Protein AF-0000000074257422 (afdb_homodimer)

InterPro domains:
  IPR016181 Acyl-CoA N-acyltransferase [SSF55729] (163-329)
  IPR038740 BioF2-like, acetyltransferase domain [PF13480] (175-307)
  IPR050644 Peptidoglycan Glycine Bridge Synthesis [PTHR36174] (14-342)

Nearest PDB structures (foldseek):
  7z6a-assembly1_A  TM=7.324E-01  e=3.690E-16  Weissella viridescens
  6snr-assembly1_A  TM=7.192E-01  e=1.332E-15  Staphylococcus aureus
  7z6k-assembly1_A  TM=7.374E-01  e=9.950E-16  Weissella viridescens
  1xe4-assembly1_A  TM=7.214E-01  e=4.940E-16  Weissella viridescens
  1xf8-assembly1_A  TM=7.046E-01  e=3.912E-16  Weissella viridescens

pLDDT: mean 93.37, std 8.34, range [48.78, 98.81]

Sequence (704 aa):
MTELTVSILDSIEDVNPNQWNNLVTQSDLGSLFHRHEWLRLVETALECEPRHVVVEKETNPVAVFPNFYDSIHVPGWHEAARSLPVRELVSVAPGYGGPVIVGDEDACLELAFDALEDLRGIRTLFHRVRTNDLGYVRYGKTFAKNGYRPVGVNCRFRIDLERPWEEIRAGMDADHRRRLRSMRDRDVEYRDEPIDAGSLEETYAAYVNNVERAGGVAFPFAFFAGLADLLADRVKVFTVLVDGREVGRYLYLLDEEQSTLHYYFAAIGDEECFADNPSQLLHAHAIRWGQEQGYRYYDFGGTGADYSDGVFRHKEGYGGEAVPTGQWQKGFSRLGWPAFRAARSLYRKSTYMTELTVSILDSIEDVNPNQWNNLVTQSDLGSLFHRHEWLRLVETALECEPRHVVVEKETNPVAVFPNFYDSIHVPGWHEAARSLPVRELVSVAPGYGGPVIVGDEDACLELAFDALEDLRGIRTLFHRVRTNDLGYVRYGKTFAKNGYRPVGVNCRFRIDLERPWEEIRAGMDADHRRRLRSMRDRDVEYRDEPIDAGSLEETYAAYVNNVERAGGVAFPFAFFAGLADLLADRVKVFTVLVDGREVGRYLYLLDEEQSTLHYYFAAIGDEECFADNPSQLLHAHAIRWGQEQGYRYYDFGGTGADYSDGVFRHKEGYGGEAVPTGQWQKGFSRLGWPAFRAARSLYRKSTY

Solvent-accessible surface area (backbone atoms only — not comparable to full-atom values): 35746 Å² total; per-residue (Å²): 127,88,63,73,47,72,49,69,33,74,41,72,80,78,46,60,56,65,56,52,35,47,46,35,64,70,16,93,72,18,38,50,50,64,26,53,50,48,47,42,36,43,36,68,46,68,63,35,49,42,47,28,33,38,30,21,53,78,90,40,65,34,27,40,34,52,27,26,44,41,65,44,83,39,90,94,35,57,73,65,29,60,69,43,86,45,28,26,36,29,12,26,78,87,69,31,32,47,72,35,56,74,53,61,59,68,65,46,49,52,50,48,57,57,54,54,58,73,64,45,32,80,40,27,26,28,41,37,36,32,26,82,53,56,64,57,40,39,42,22,37,58,40,44,39,71,58,30,39,43,65,52,43,37,21,32,32,34,36,66,36,81,52,54,66,68,58,48,53,66,47,22,37,71,64,56,42,48,56,53,57,69,47,67,88,49,55,70,46,77,43,79,51,66,67,39,68,70,51,44,50,55,45,46,56,19,24,45,43,32,29,52,72,72,70,52,83,64,79,57,66,54,42,55,49,36,40,36,74,59,34,39,91,32,49,47,36,43,34,39,24,52,72,86,37,79,37,28,33,39,37,31,38,52,20,70,62,62,30,28,41,31,46,71,44,64,18,41,57,48,79,77,28,55,82,68,41,36,66,59,52,51,52,53,48,48,48,52,50,35,38,76,72,65,29,47,30,36,30,67,39,76,38,59,11,30,65,86,39,66,70,35,45,57,54,48,33,57,42,32,50,48,38,69,37,49,33,34,37,28,72,35,10,88,67,48,25,60,55,49,51,52,52,49,53,53,44,34,58,70,72,85,126,88,63,72,47,72,50,69,33,74,42,72,81,80,47,60,55,66,57,52,35,49,44,36,63,71,15,93,73,17,38,52,50,64,27,50,49,47,47,43,37,44,37,67,47,67,64,34,50,42,47,28,32,38,29,22,52,78,89,41,65,34,27,40,34,51,28,26,44,41,64,44,82,40,89,95,33,56,72,65,30,59,68,44,85,44,28,27,36,28,12,28,79,86,72,31,31,47,73,34,55,73,51,61,60,69,64,45,50,53,48,48,55,55,55,55,58,72,63,44,33,80,39,26,27,29,38,36,35,32,26,84,55,57,64,56,40,38,42,23,36,57,40,43,38,72,58,30,40,41,67,52,42,38,22,31,33,33,36,66,37,80,52,53,66,69,58,48,53,66,47,22,38,72,66,56,42,48,55,52,56,70,46,68,88,49,55,69,45,76,43,79,51,66,67,38,66,68,51,43,49,56,45,46,56,19,24,45,43,32,29,54,74,71,70,51,82,66,79,59,67,54,43,55,49,36,40,36,72,58,34,38,93,32,48,46,36,45,36,38,24,51,74,85,37,80,37,30,33,38,37,31,37,52,21,70,63,64,30,30,41,31,46,71,42,64,18,40,57,49,78,77,30,56,82,69,41,37,66,58,51,49,52,52,48,49,49,52,49,36,37,76,73,64,31,47,30,37,29,67,38,77,37,60,12,29,63,86,38,65,72,34,45,57,52,49,32,57,43,32,50,49,38,68,38,48,34,34,36,29,72,36,10,88,67,49,25,59,55,48,50,52,53,47,53,54,43,33,57,69,73,85

Foldseek 3Di:
DQDKDKDWDQALVVADQVLQVVLLLPFLQRKPCSHSLNRNLCCPQVVWGWTKMFIDRPRGTFKIWTKTKDFDDDPPCRPVSNPDLAIEIEQYPPPATDMRGNDDPVVRLVNRLVVVLVVFDQRHFKYKHWGDDPVCVVCVVVCVVSAKDWDFFKWWFKDFLVDDLVVLLVLFAPVLNVLVVVCVPWDKDKDKDQLALVSLVLQQLLQVQVQVVVVHDDRDSSSSNSCSVRPRVFKIKMWMDTPRHTQWIWIWGHIPSQLEIEGDTTRGRDPVSVSNVRVSVVLSVVSVVSSVVPRGMYIDDMDTPDPVDPVNVVSVSSNTDMGTTGMIMHTSHPPNNVVVVVVVVVCVVVPD/DQDKDKAWDQALVVADQVLQVVLLLPFLQRKPCSHSLNRNLCCPQVVWGWTKMFIDRPRGTFKIWTKTKAFDDDPPCRPVSNPDLAIEIEQYPPPATDMRGNDDPVVRLVNRLVNVLVVFDQRHFKYKHWGDDPVCVVCVVVCVVSAKDWPFFKWWFKDFLVDDLVVLLVLFAPVLNVLVVVCVPWDKDKDKDQLALVRLVLQQLLQVQVQVVVVHDDRDVSSSNSCSVRPRVFKIKMWMDTPRHTQWIWIWGHIPSQLEIEGDTTRGRDPVSVSNVRVSVVLSVVSVVSSVVPRGMYIDDMDTPDPVDPVNVVSVSSNTDMGTTGMIMHTSHPPNNVVVVVVVVVCVVVPD

Radius of gyration: 26.28 Å; Cα contacts (8 Å, |Δi|>4): 1466; chains: 2; bounding box: 72×72×62 Å

Organism: NCBI:txid2743089

Structure (mmCIF, N/CA/C/O backbone):
data_AF-0000000074257422-model_v1
#
loop_
_entity.id
_entity.type
_entity.pdbx_description
1 polymer 'GNAT family N-acetyltransferase'
#
loop_
_atom_site.group_PDB
_atom_site.id
_atom_site.type_symbol
_atom_site.label_atom_id
_atom_site.label_alt_id
_atom_site.label_comp_id
_atom_site.label_asym_id
_atom_site.label_entity_id
_atom_site.label_seq_id
_atom_site.pdbx_PDB_ins_code
_atom_site.Cartn_x
_atom_site.Cartn_y
_atom_site.Cartn_z
_atom_site.occupancy
_atom_site.B_iso_or_equiv
_atom_site.auth_seq_id
_atom_site.auth_comp_id
_atom_site.auth_asym_id
_atom_site.auth_atom_id
_atom_site.pdbx_PDB_model_num
ATOM 1 N N . MET A 1 1 ? 36.562 -0.028 -13.094 1 48.88 1 MET A N 1
ATOM 2 C CA . MET A 1 1 ? 35.25 -0.326 -12.5 1 48.88 1 MET A CA 1
ATOM 3 C C . MET A 1 1 ? 34.5 -1.384 -13.312 1 48.88 1 MET A C 1
ATOM 5 O O . MET A 1 1 ? 34.406 -1.266 -14.531 1 48.88 1 MET A O 1
ATOM 9 N N . THR A 1 2 ? 34.469 -2.58 -12.875 1 65.12 2 THR A N 1
ATOM 10 C CA . THR A 1 2 ? 34 -3.707 -13.672 1 65.12 2 THR A CA 1
ATOM 11 C C . THR A 1 2 ? 32.625 -3.395 -14.312 1 65.12 2 THR A C 1
ATOM 13 O O . THR A 1 2 ? 31.719 -2.906 -13.641 1 65.12 2 THR A O 1
ATOM 16 N N . GLU A 1 3 ? 32.5 -3.432 -15.531 1 86.81 3 GLU A N 1
ATOM 17 C CA . GLU A 1 3 ? 31.438 -2.975 -16.406 1 86.81 3 GLU A CA 1
ATOM 18 C C . GLU A 1 3 ? 30.203 -3.869 -16.266 1 86.81 3 GLU A C 1
ATOM 20 O O . GLU A 1 3 ? 30.328 -5.09 -16.172 1 86.81 3 GLU A O 1
ATOM 25 N N . LEU A 1 4 ? 29.094 -3.451 -15.914 1 95.81 4 LEU A N 1
ATOM 26 C CA . LEU A 1 4 ? 27.797 -4.137 -15.914 1 95.81 4 LEU A CA 1
ATOM 27 C C . LEU A 1 4 ? 27.328 -4.422 -17.328 1 95.81 4 LEU A C 1
ATOM 29 O O . LEU A 1 4 ? 27.547 -3.609 -18.234 1 95.81 4 LEU A O 1
ATOM 33 N N . THR A 1 5 ? 26.875 -5.652 -17.547 1 97 5 THR A N 1
ATOM 34 C CA . THR A 1 5 ? 26.234 -6.016 -18.812 1 97 5 THR A CA 1
ATOM 35 C C . THR A 1 5 ? 24.781 -6.414 -18.594 1 97 5 THR A C 1
ATOM 37 O O . THR A 1 5 ? 24.406 -6.816 -17.5 1 97 5 THR A O 1
ATOM 40 N N . VAL A 1 6 ? 23.953 -6.262 -19.609 1 97.88 6 VAL A N 1
ATOM 41 C CA . VAL A 1 6 ? 22.531 -6.605 -19.516 1 97.88 6 VAL A CA 1
ATOM 42 C C . VAL A 1 6 ? 22.156 -7.539 -20.672 1 97.88 6 VAL A C 1
ATOM 44 O O . VAL A 1 6 ? 22.672 -7.402 -21.781 1 97.88 6 VAL A O 1
ATOM 47 N N . SER A 1 7 ? 21.344 -8.5 -20.438 1 97.75 7 SER A N 1
ATOM 48 C CA . SER A 1 7 ? 20.828 -9.406 -21.453 1 97.75 7 SER A CA 1
ATOM 49 C C . SER A 1 7 ? 19.375 -9.773 -21.172 1 97.75 7 SER A C 1
ATOM 51 O O . SER A 1 7 ? 18.875 -9.586 -20.062 1 97.75 7 SER A O 1
ATOM 53 N N . ILE A 1 8 ? 18.672 -10.164 -22.125 1 98.38 8 ILE A N 1
ATOM 54 C CA . ILE A 1 8 ? 17.328 -10.719 -22.031 1 98.38 8 ILE A CA 1
ATOM 55 C C . ILE A 1 8 ? 17.359 -12.211 -22.344 1 98.38 8 ILE A C 1
ATOM 57 O O . ILE A 1 8 ? 17.75 -12.617 -23.438 1 98.38 8 ILE A O 1
ATOM 61 N N . LEU A 1 9 ? 16.906 -12.977 -21.422 1 98.06 9 LEU A N 1
ATOM 62 C CA . LEU A 1 9 ? 16.984 -14.43 -21.562 1 98.06 9 LEU A CA 1
ATOM 63 C C . LEU A 1 9 ? 15.742 -14.969 -22.25 1 98.06 9 LEU A C 1
ATOM 65 O O . LEU A 1 9 ? 14.625 -14.516 -21.984 1 98.06 9 LEU A O 1
ATOM 69 N N . ASP A 1 10 ? 15.945 -16.031 -23.062 1 96.69 10 ASP A N 1
ATOM 70 C CA . ASP A 1 10 ? 14.844 -16.703 -23.75 1 96.69 10 ASP A CA 1
ATOM 71 C C . ASP A 1 10 ? 14.312 -17.875 -22.922 1 96.69 10 ASP A C 1
ATOM 73 O O . ASP A 1 10 ? 13.25 -18.422 -23.219 1 96.69 10 ASP A O 1
ATOM 77 N N . SER A 1 11 ? 15.102 -18.188 -21.906 1 98.06 11 SER A N 1
ATOM 78 C CA . SER A 1 11 ? 14.68 -19.203 -20.969 1 98.06 11 SER A CA 1
ATOM 79 C C . SER A 1 11 ? 15.383 -19.047 -19.625 1 98.06 11 SER A C 1
ATOM 81 O O . SER A 1 11 ? 16.547 -18.625 -19.562 1 98.06 11 SER A O 1
ATOM 83 N N . ILE A 1 12 ? 14.688 -19.406 -18.547 1 98.31 12 ILE A N 1
ATOM 84 C CA . ILE A 1 12 ? 15.297 -19.359 -17.219 1 98.31 12 ILE A CA 1
ATOM 85 C C . ILE A 1 12 ? 16.422 -20.375 -17.125 1 98.31 12 ILE A C 1
ATOM 87 O O . ILE A 1 12 ? 17.328 -20.25 -16.297 1 98.31 12 ILE A O 1
ATOM 91 N N . GLU A 1 13 ? 16.422 -21.312 -18.031 1 97.38 13 GLU A N 1
ATOM 92 C CA . GLU A 1 13 ? 17.438 -22.375 -18.031 1 97.38 13 GLU A CA 1
ATOM 93 C C . GLU A 1 13 ? 18.781 -21.844 -18.547 1 97.38 13 GLU A C 1
ATOM 95 O O . GLU A 1 13 ? 19.797 -22.516 -18.422 1 97.38 13 GLU A O 1
ATOM 100 N N . ASP A 1 14 ? 18.766 -20.672 -19.094 1 96.38 14 ASP A N 1
ATOM 101 C CA . ASP A 1 14 ? 19.969 -20.078 -19.656 1 96.38 14 ASP A CA 1
ATOM 102 C C . ASP A 1 14 ? 20.828 -19.422 -18.562 1 96.38 14 ASP A C 1
ATOM 104 O O . ASP A 1 14 ? 21.906 -18.906 -18.844 1 96.38 14 ASP A O 1
ATOM 108 N N . VAL A 1 15 ? 20.344 -19.469 -17.375 1 96.38 15 VAL A N 1
ATOM 109 C CA . VAL A 1 15 ? 21.109 -18.922 -16.25 1 96.38 15 VAL A CA 1
ATOM 110 C C . VAL A 1 15 ? 21.297 -20 -15.188 1 96.38 15 VAL A C 1
ATOM 112 O O . VAL A 1 15 ? 20.453 -20.891 -15.031 1 96.38 15 VAL A O 1
ATOM 115 N N . ASN A 1 16 ? 22.422 -19.953 -14.484 1 97.06 16 ASN A N 1
ATOM 116 C CA . ASN A 1 16 ? 22.688 -20.891 -13.391 1 97.06 16 ASN A CA 1
ATOM 117 C C . ASN A 1 16 ? 21.672 -20.734 -12.266 1 97.06 16 ASN A C 1
ATOM 119 O O . ASN A 1 16 ? 21.531 -19.656 -11.688 1 97.06 16 ASN A O 1
ATOM 123 N N . PRO A 1 17 ? 20.984 -21.844 -11.938 1 97.94 17 PRO A N 1
ATOM 124 C CA . PRO A 1 17 ? 19.938 -21.766 -10.922 1 97.94 17 PRO A CA 1
ATOM 125 C C . PRO A 1 17 ? 20.453 -21.266 -9.578 1 97.94 17 PRO A C 1
ATOM 127 O O . PRO A 1 17 ? 19.781 -20.5 -8.891 1 97.94 17 PRO A O 1
ATOM 130 N N . ASN A 1 18 ? 21.609 -21.703 -9.164 1 98 18 ASN A N 1
ATOM 131 C CA . ASN A 1 18 ? 22.172 -21.312 -7.875 1 98 18 ASN A CA 1
ATOM 132 C C . ASN A 1 18 ? 22.484 -19.812 -7.836 1 98 18 ASN A C 1
ATOM 134 O O . ASN A 1 18 ? 22.219 -19.141 -6.836 1 98 18 ASN A O 1
ATOM 138 N N . GLN A 1 19 ? 23.047 -19.359 -8.922 1 97.69 19 GLN A N 1
ATOM 139 C CA . GLN A 1 19 ? 23.375 -17.938 -8.992 1 97.69 19 GLN A CA 1
ATOM 140 C C . GLN A 1 19 ? 22.109 -17.078 -8.953 1 97.69 19 GLN A C 1
ATOM 142 O O . GLN A 1 19 ? 22.047 -16.078 -8.25 1 97.69 19 GLN A O 1
ATOM 147 N N . TRP A 1 20 ? 21.125 -17.531 -9.695 1 98.19 20 TRP A N 1
ATOM 148 C CA . TRP A 1 20 ? 19.844 -16.828 -9.734 1 98.19 20 TRP A CA 1
ATOM 149 C C . TRP A 1 20 ? 19.203 -16.797 -8.352 1 98.19 20 TRP A C 1
ATOM 151 O O . TRP A 1 20 ? 18.844 -15.734 -7.848 1 98.19 20 TRP A O 1
ATOM 161 N N . ASN A 1 21 ? 19.141 -17.922 -7.742 1 98.56 21 ASN A N 1
ATOM 162 C CA . ASN A 1 21 ? 18.453 -18.047 -6.465 1 98.56 21 ASN A CA 1
ATOM 163 C C . ASN A 1 21 ? 19.219 -17.359 -5.336 1 98.56 21 ASN A C 1
ATOM 165 O O . ASN A 1 21 ? 18.625 -16.875 -4.379 1 98.56 21 ASN A O 1
ATOM 169 N N . ASN A 1 22 ? 20.531 -17.359 -5.457 1 98.12 22 ASN A N 1
ATOM 170 C CA . ASN A 1 22 ? 21.312 -16.609 -4.48 1 98.12 22 ASN A CA 1
ATOM 171 C C . ASN A 1 22 ? 20.969 -15.125 -4.492 1 98.12 22 ASN A C 1
ATOM 173 O O . ASN A 1 22 ? 20.844 -14.508 -3.438 1 98.12 22 ASN A O 1
ATOM 177 N N . LEU A 1 23 ? 20.844 -14.602 -5.68 1 98.31 23 LEU A N 1
ATOM 178 C CA . LEU A 1 23 ? 20.438 -13.211 -5.824 1 98.31 23 LEU A CA 1
ATOM 179 C C . LEU A 1 23 ? 19.047 -12.977 -5.223 1 98.31 23 LEU A C 1
ATOM 181 O O . LEU A 1 23 ? 18.844 -12.023 -4.473 1 98.31 23 LEU A O 1
ATOM 185 N N . VAL A 1 24 ? 18.109 -13.844 -5.492 1 98.5 24 VAL A N 1
ATOM 186 C CA . VAL A 1 24 ? 16.734 -13.734 -4.988 1 98.5 24 VAL A CA 1
ATOM 187 C C . VAL A 1 24 ? 16.75 -13.773 -3.463 1 98.5 24 VAL A C 1
ATOM 189 O O . VAL A 1 24 ? 16.078 -12.969 -2.811 1 98.5 24 VAL A O 1
ATOM 192 N N . THR A 1 25 ? 17.562 -14.625 -2.873 1 97.88 25 THR A N 1
ATOM 193 C CA . THR A 1 25 ? 17.625 -14.82 -1.428 1 97.88 25 THR A CA 1
ATOM 194 C C . THR A 1 25 ? 18.281 -13.633 -0.745 1 97.88 25 THR A C 1
ATOM 196 O O . THR A 1 25 ? 17.891 -13.242 0.357 1 97.88 25 THR A O 1
ATOM 199 N N . GLN A 1 26 ? 19.203 -13.07 -1.406 1 96.75 26 GLN A N 1
ATOM 200 C CA . GLN A 1 26 ? 19.984 -11.992 -0.803 1 96.75 26 GLN A CA 1
ATOM 201 C C . GLN A 1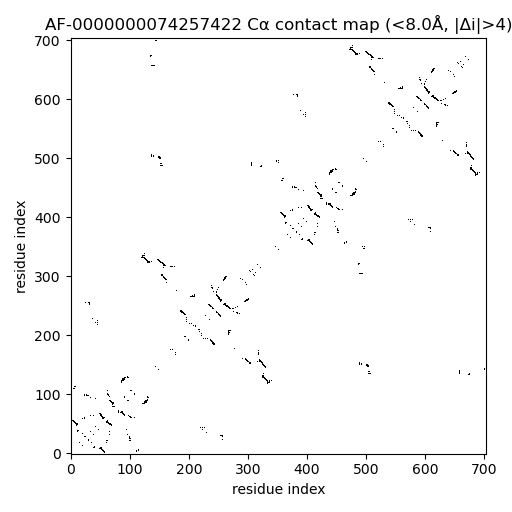 26 ? 19.25 -10.656 -0.903 1 96.75 26 GLN A C 1
ATOM 203 O O . GLN A 1 26 ? 19.547 -9.727 -0.158 1 96.75 26 GLN A O 1
ATOM 208 N N . SER A 1 27 ? 18.344 -10.594 -1.828 1 96.31 27 SER A N 1
ATOM 209 C CA . SER A 1 27 ? 17.625 -9.344 -2.039 1 96.31 27 SER A CA 1
ATOM 210 C C . SER A 1 27 ? 16.5 -9.172 -1.021 1 96.31 27 SER A C 1
ATOM 212 O O . SER A 1 27 ? 15.828 -10.141 -0.665 1 96.31 27 SER A O 1
ATOM 214 N N . ASP A 1 28 ? 16.25 -7.934 -0.636 1 93.69 28 ASP A N 1
ATOM 215 C CA . ASP A 1 28 ? 15.164 -7.633 0.297 1 93.69 28 ASP A CA 1
ATOM 216 C C . ASP A 1 28 ? 13.797 -7.824 -0.362 1 93.69 28 ASP A C 1
ATOM 218 O O . ASP A 1 28 ? 12.789 -8.016 0.326 1 93.69 28 ASP A O 1
ATOM 222 N N . LEU A 1 29 ? 13.781 -7.801 -1.733 1 97.62 29 LEU A N 1
ATOM 223 C CA . LEU A 1 29 ? 12.492 -7.816 -2.424 1 97.62 29 LEU A CA 1
ATOM 224 C C . LEU A 1 29 ? 12.258 -9.156 -3.105 1 97.62 29 LEU A C 1
ATOM 226 O O . LEU A 1 29 ? 11.234 -9.352 -3.766 1 97.62 29 LEU A O 1
ATOM 230 N N . GLY A 1 30 ? 13.195 -10.102 -2.93 1 98.38 30 GLY A N 1
ATOM 231 C CA . GLY A 1 30 ? 13.039 -11.422 -3.52 1 98.38 30 GLY A CA 1
ATOM 232 C C . GLY A 1 30 ? 11.875 -12.195 -2.932 1 98.38 30 GLY A C 1
ATOM 233 O O . GLY A 1 30 ? 11.602 -12.102 -1.734 1 98.38 30 GLY A O 1
ATOM 234 N N . SER A 1 31 ? 11.227 -12.953 -3.75 1 98.56 31 SER A N 1
ATOM 235 C CA . SER A 1 31 ? 10.125 -13.812 -3.324 1 98.56 31 SER A CA 1
ATOM 236 C C . SER A 1 31 ? 10.188 -15.172 -4.008 1 98.56 31 SER A C 1
ATOM 238 O O . SER A 1 31 ? 10.992 -15.383 -4.918 1 98.56 31 SER A O 1
ATOM 240 N N . LEU A 1 32 ? 9.336 -16.047 -3.58 1 98.69 32 LEU A N 1
ATOM 241 C CA . LEU A 1 32 ? 9.195 -17.359 -4.195 1 98.69 32 LEU A CA 1
ATOM 242 C C . LEU A 1 32 ? 8.977 -17.25 -5.699 1 98.69 32 LEU A C 1
ATOM 244 O O . LEU A 1 32 ? 9.492 -18.047 -6.473 1 98.69 32 LEU A O 1
ATOM 248 N N . PHE A 1 33 ? 8.359 -16.234 -6.125 1 98.75 33 PHE A N 1
ATOM 249 C CA . PHE A 1 33 ? 7.91 -16.094 -7.504 1 98.75 33 PHE A CA 1
ATOM 250 C C . PHE A 1 33 ? 9.047 -15.617 -8.398 1 98.75 33 PHE A C 1
ATOM 252 O O . PHE A 1 33 ? 8.93 -15.633 -9.625 1 98.75 33 PHE A O 1
ATOM 259 N N . HIS A 1 34 ? 10.117 -15.227 -7.73 1 98.75 34 HIS A N 1
ATOM 260 C CA . HIS A 1 34 ? 11.305 -14.836 -8.477 1 98.75 34 HIS A CA 1
ATOM 261 C C . HIS A 1 34 ? 12.25 -16.016 -8.672 1 98.75 34 HIS A C 1
ATOM 263 O O . HIS A 1 34 ? 13.188 -15.938 -9.469 1 98.75 34 HIS A O 1
ATOM 269 N N . ARG A 1 35 ? 12.047 -17.047 -7.938 1 98.75 35 ARG A N 1
ATOM 270 C CA . ARG A 1 35 ? 13 -18.156 -7.938 1 98.75 35 ARG A CA 1
ATOM 271 C C . ARG A 1 35 ? 13.031 -18.844 -9.289 1 98.75 35 ARG A C 1
ATOM 273 O O . ARG A 1 35 ? 12.023 -18.859 -10.016 1 98.75 35 ARG A O 1
ATOM 280 N N . HIS A 1 36 ? 14.133 -19.484 -9.547 1 98.81 36 HIS A N 1
ATOM 281 C CA . HIS A 1 36 ? 14.383 -20.203 -10.797 1 98.81 36 HIS A CA 1
ATOM 282 C C . HIS A 1 36 ? 13.305 -21.25 -11.039 1 98.81 36 HIS A C 1
ATOM 284 O O . HIS A 1 36 ? 12.742 -21.344 -12.133 1 98.81 36 HIS A O 1
ATOM 290 N N . GLU A 1 37 ? 12.93 -21.969 -10.016 1 98.75 37 GLU A N 1
ATOM 291 C CA . GLU A 1 37 ? 11.992 -23.094 -10.125 1 98.75 37 GLU A CA 1
ATOM 292 C C . GLU A 1 37 ? 10.594 -22.609 -10.484 1 98.75 37 GLU A C 1
ATOM 294 O O . GLU A 1 37 ? 9.891 -23.266 -11.258 1 98.75 37 GLU A O 1
ATOM 299 N N . TRP A 1 38 ? 10.156 -21.531 -9.891 1 98.81 38 TRP A N 1
ATOM 300 C CA . TRP A 1 38 ? 8.836 -21 -10.227 1 98.81 38 TRP A CA 1
ATOM 301 C C . TRP A 1 38 ? 8.789 -20.562 -11.688 1 98.81 38 TRP A C 1
ATOM 303 O O . TRP A 1 38 ? 7.836 -20.859 -12.406 1 98.81 38 TRP A O 1
ATOM 313 N N . LEU A 1 39 ? 9.836 -19.828 -12.094 1 98.75 39 LEU A N 1
ATOM 314 C CA . LEU A 1 39 ? 9.875 -19.328 -13.469 1 98.75 39 LEU A CA 1
ATOM 315 C C . LEU A 1 39 ? 9.922 -20.484 -14.461 1 98.75 39 LEU A C 1
ATOM 317 O O . LEU A 1 39 ? 9.289 -20.422 -15.516 1 98.75 39 LEU A O 1
ATOM 321 N N . ARG A 1 40 ? 10.648 -21.484 -14.109 1 98.56 40 ARG A N 1
ATOM 322 C CA . ARG A 1 40 ? 10.695 -22.688 -14.945 1 98.56 40 ARG A CA 1
ATOM 323 C C . ARG A 1 40 ? 9.32 -23.328 -15.039 1 98.56 40 ARG A C 1
ATOM 325 O O . ARG A 1 40 ? 8.914 -23.797 -16.109 1 98.56 40 ARG A O 1
ATOM 332 N N . LEU A 1 41 ? 8.648 -23.391 -13.953 1 98.31 41 LEU A N 1
ATOM 333 C CA . LEU A 1 41 ? 7.293 -23.938 -13.922 1 98.31 41 LEU A CA 1
ATOM 334 C C . LEU A 1 41 ? 6.379 -23.172 -14.867 1 98.31 41 LEU A C 1
ATOM 336 O O . LEU A 1 41 ? 5.668 -23.781 -15.68 1 98.31 41 LEU A O 1
ATOM 340 N N . VAL A 1 42 ? 6.426 -21.844 -14.797 1 97.88 42 VAL A N 1
ATOM 341 C CA . VAL A 1 42 ? 5.582 -21.016 -15.648 1 97.88 42 VAL A CA 1
ATOM 342 C C . VAL A 1 42 ? 5.953 -21.219 -17.109 1 97.88 42 VAL A C 1
ATOM 344 O O . VAL A 1 42 ? 5.074 -21.344 -17.969 1 97.88 42 VAL A O 1
ATOM 347 N N . GLU A 1 43 ? 7.223 -21.312 -17.375 1 97.06 43 GLU A N 1
ATOM 348 C CA . GLU A 1 43 ? 7.73 -21.516 -18.719 1 97.06 43 GLU A CA 1
ATOM 349 C C . GLU A 1 43 ? 7.258 -22.844 -19.297 1 97.06 43 GLU A C 1
ATOM 351 O O . GLU A 1 43 ? 6.812 -22.906 -20.453 1 97.06 43 GLU A O 1
ATOM 356 N N . THR A 1 44 ? 7.266 -23.859 -18.547 1 96.38 44 THR A N 1
ATOM 357 C CA . THR A 1 44 ? 7.082 -25.203 -19.078 1 96.38 44 THR A CA 1
ATOM 358 C C . THR A 1 44 ? 5.617 -25.625 -18.984 1 96.38 44 THR A C 1
ATOM 360 O O . THR A 1 44 ? 5.066 -26.188 -19.922 1 96.38 44 THR A O 1
ATOM 363 N N . ALA A 1 45 ? 4.98 -25.312 -17.859 1 96.44 45 ALA A N 1
ATOM 364 C CA . ALA A 1 45 ? 3.627 -25.828 -17.609 1 96.44 45 ALA A CA 1
ATOM 365 C C . ALA A 1 45 ? 2.584 -24.906 -18.25 1 96.44 45 ALA A C 1
ATOM 367 O O . ALA A 1 45 ? 1.508 -25.359 -18.641 1 96.44 45 ALA A O 1
ATOM 368 N N . LEU A 1 46 ? 2.846 -23.625 -18.297 1 94.56 46 LEU A N 1
ATOM 369 C CA . LEU A 1 46 ? 1.874 -22.672 -18.828 1 94.56 46 LEU A CA 1
ATOM 370 C C . LEU A 1 46 ? 2.293 -22.188 -20.203 1 94.56 46 LEU A C 1
ATOM 372 O O . LEU A 1 46 ? 1.566 -21.422 -20.844 1 94.56 46 LEU A O 1
ATOM 376 N N . GLU A 1 47 ? 3.475 -22.609 -20.656 1 90.31 47 GLU A N 1
ATOM 377 C CA . GLU A 1 47 ? 3.996 -22.328 -21.984 1 90.31 47 GLU A CA 1
ATOM 378 C C . GLU A 1 47 ? 4.062 -20.828 -22.25 1 90.31 47 GLU A C 1
ATOM 380 O O . GLU A 1 47 ? 3.703 -20.359 -23.328 1 90.31 47 GLU A O 1
ATOM 385 N N . CYS A 1 48 ? 4.352 -20.062 -21.266 1 93.06 48 CYS A N 1
ATOM 386 C CA . CYS A 1 48 ? 4.594 -18.641 -21.438 1 93.06 48 CYS A CA 1
ATOM 387 C C . CYS A 1 48 ? 6.004 -18.375 -21.953 1 93.06 48 CYS A C 1
ATOM 389 O O . CYS A 1 48 ? 6.965 -19 -21.484 1 93.06 48 CYS A O 1
ATOM 391 N N . GLU A 1 49 ? 6.129 -17.547 -22.922 1 95.62 49 GLU A N 1
ATOM 392 C CA . GLU A 1 49 ? 7.426 -17.219 -23.516 1 95.62 49 GLU A CA 1
ATOM 393 C C . GLU A 1 49 ? 8.219 -16.266 -22.625 1 95.62 49 GLU A C 1
ATOM 395 O O . GLU A 1 49 ? 7.801 -15.133 -22.391 1 95.62 49 GLU A O 1
ATOM 400 N N . PRO A 1 50 ? 9.375 -16.688 -22.172 1 98 50 PRO A N 1
ATOM 401 C CA . PRO A 1 50 ? 10.141 -15.875 -21.219 1 98 50 PRO A CA 1
ATOM 402 C C . PRO A 1 50 ? 10.906 -14.742 -21.891 1 98 50 PRO A C 1
ATOM 404 O O . PRO A 1 50 ? 11.297 -14.859 -23.062 1 98 50 PRO A O 1
ATOM 407 N N . ARG A 1 51 ? 11.07 -13.648 -21.234 1 98.25 51 ARG A N 1
ATOM 408 C CA . ARG A 1 51 ? 11.93 -12.516 -21.547 1 98.25 51 ARG A CA 1
ATOM 409 C C . ARG A 1 51 ? 12.547 -11.922 -20.281 1 98.25 51 ARG A C 1
ATOM 411 O O . ARG A 1 51 ? 12.336 -10.75 -19.969 1 98.25 51 ARG A O 1
ATOM 418 N N . HIS A 1 52 ? 13.328 -12.727 -19.594 1 98.69 52 HIS A N 1
ATOM 419 C CA . HIS A 1 52 ? 13.891 -12.32 -18.312 1 98.69 52 HIS A CA 1
ATOM 420 C C . HIS A 1 52 ? 15.086 -11.391 -18.5 1 98.69 52 HIS A C 1
ATOM 422 O O . HIS A 1 52 ? 16.062 -11.75 -19.172 1 98.69 52 HIS A O 1
ATOM 428 N N . VAL A 1 53 ? 15.039 -10.188 -17.938 1 98.69 53 VAL A N 1
ATOM 429 C CA . VAL A 1 53 ? 16.172 -9.266 -17.984 1 98.69 53 VAL A CA 1
ATOM 430 C C . VAL A 1 53 ? 17.156 -9.617 -16.859 1 98.69 53 VAL A C 1
ATOM 432 O O . VAL A 1 53 ? 16.766 -9.805 -15.711 1 98.69 53 VAL A O 1
ATOM 435 N N . VAL A 1 54 ? 18.438 -9.742 -17.188 1 98.44 54 VAL A N 1
ATOM 436 C CA . VAL A 1 54 ? 19.5 -10.039 -16.219 1 98.44 54 VAL A CA 1
ATOM 437 C C . VAL A 1 54 ? 20.625 -9.023 -16.359 1 98.44 54 VAL A C 1
ATOM 439 O O . VAL A 1 54 ? 21.109 -8.766 -17.469 1 98.44 54 VAL A O 1
ATOM 442 N N . VAL A 1 55 ? 20.953 -8.367 -15.289 1 98.5 55 VAL A N 1
ATOM 443 C CA . VAL A 1 55 ? 22.141 -7.531 -15.227 1 98.5 55 VAL A CA 1
ATOM 444 C C . VAL A 1 55 ? 23.266 -8.281 -14.508 1 98.5 55 VAL A C 1
ATOM 446 O O . VAL A 1 55 ? 23.078 -8.797 -13.406 1 98.5 55 VAL A O 1
ATOM 449 N N . GLU A 1 56 ? 24.438 -8.336 -15.117 1 97.56 56 GLU A N 1
ATOM 450 C CA . GLU A 1 56 ? 25.547 -9.117 -14.578 1 97.56 56 GLU A CA 1
ATOM 451 C C . GLU A 1 56 ? 26.797 -8.25 -14.375 1 97.56 56 GLU A C 1
ATOM 453 O O . GLU A 1 56 ? 27.031 -7.309 -15.141 1 97.56 56 GLU A O 1
ATOM 458 N N . LYS A 1 57 ? 27.391 -8.438 -13.328 1 96 57 LYS A N 1
ATOM 459 C CA . LYS A 1 57 ? 28.766 -7.988 -13.109 1 96 57 LYS A CA 1
ATOM 460 C C . LYS A 1 57 ? 29.766 -9.117 -13.336 1 96 57 LYS A C 1
ATOM 462 O O . LYS A 1 57 ? 29.828 -10.055 -12.539 1 96 57 LYS A O 1
ATOM 467 N N . GLU A 1 58 ? 30.422 -9.031 -14.508 1 89.12 58 GLU A N 1
ATOM 468 C CA . GLU A 1 58 ? 31.219 -10.156 -15.008 1 89.12 58 GLU A CA 1
ATOM 469 C C . GLU A 1 58 ? 30.328 -11.367 -15.289 1 89.12 58 GLU A C 1
ATOM 471 O O . GLU A 1 58 ? 29.359 -11.273 -16.047 1 89.12 58 GLU A O 1
ATOM 476 N N . THR A 1 59 ? 30.25 -12.383 -14.5 1 87.88 59 THR A N 1
ATOM 477 C CA . THR A 1 59 ? 29.438 -13.57 -14.773 1 87.88 59 THR A CA 1
ATOM 478 C C . THR A 1 59 ? 28.438 -13.805 -13.641 1 87.88 59 THR A C 1
ATOM 480 O O . THR A 1 59 ? 27.672 -14.781 -13.672 1 87.88 59 THR A O 1
ATOM 483 N N . ASN A 1 60 ? 28.375 -12.805 -12.875 1 93.88 60 ASN A N 1
ATOM 484 C CA . ASN A 1 60 ? 27.484 -12.969 -11.734 1 93.88 60 ASN A CA 1
ATOM 485 C C . ASN A 1 60 ? 26.266 -12.062 -11.859 1 93.88 60 ASN A C 1
ATOM 487 O O . ASN A 1 60 ? 26.391 -10.844 -11.984 1 93.88 60 ASN A O 1
ATOM 491 N N . PRO A 1 61 ? 25.109 -12.648 -11.812 1 97.38 61 PRO A N 1
ATOM 492 C CA . PRO A 1 61 ? 23.922 -11.781 -11.812 1 97.38 61 PRO A CA 1
ATOM 493 C C . PRO A 1 61 ? 23.859 -10.875 -10.586 1 97.38 61 PRO A C 1
ATOM 495 O O . PRO A 1 61 ? 24.078 -11.328 -9.461 1 97.38 61 PRO A O 1
ATOM 498 N N . VAL A 1 62 ? 23.578 -9.594 -10.789 1 98.19 62 VAL A N 1
ATOM 499 C CA . VAL A 1 62 ? 23.453 -8.648 -9.68 1 98.19 62 VAL A CA 1
ATOM 500 C C . VAL A 1 62 ? 22.062 -8.031 -9.672 1 98.19 62 VAL A C 1
ATOM 502 O O . VAL A 1 62 ? 21.672 -7.363 -8.711 1 98.19 62 VAL A O 1
ATOM 505 N N . ALA A 1 63 ? 21.281 -8.203 -10.727 1 98.62 63 ALA A N 1
ATOM 506 C CA . ALA A 1 63 ? 19.875 -7.836 -10.789 1 98.62 63 ALA A CA 1
ATOM 507 C C . ALA A 1 63 ? 19.125 -8.734 -11.766 1 98.62 63 ALA A C 1
ATOM 509 O O . ALA A 1 63 ? 19.656 -9.141 -12.789 1 98.62 63 ALA A O 1
ATOM 510 N N . VAL A 1 64 ? 17.953 -9.039 -11.438 1 98.69 64 VAL A N 1
ATOM 511 C CA . VAL A 1 64 ? 17.078 -9.766 -12.352 1 98.69 64 VAL A CA 1
ATOM 512 C C . VAL A 1 64 ? 15.695 -9.125 -12.375 1 98.69 64 VAL A C 1
ATOM 514 O O . VAL A 1 64 ? 15.266 -8.523 -11.391 1 98.69 64 VAL A O 1
ATOM 517 N N . PHE A 1 65 ? 15.016 -9.133 -13.469 1 98.75 65 PHE A N 1
ATOM 518 C CA . PHE A 1 65 ? 13.672 -8.633 -13.734 1 98.75 65 PHE A CA 1
ATOM 519 C C . PHE A 1 65 ? 12.891 -9.617 -14.609 1 98.75 65 PHE A C 1
ATOM 521 O O . PHE A 1 65 ? 12.836 -9.453 -15.828 1 98.75 65 PHE A O 1
ATOM 528 N N . PRO A 1 66 ? 12.211 -10.617 -13.969 1 98.69 66 PRO A N 1
ATOM 529 C CA . PRO A 1 66 ? 11.547 -11.672 -14.734 1 98.69 66 PRO A CA 1
ATOM 530 C C . PRO A 1 66 ? 10.336 -11.172 -15.516 1 98.69 66 PRO A C 1
ATOM 532 O O . PRO A 1 66 ? 9.586 -10.32 -15.016 1 98.69 66 PRO A O 1
ATOM 535 N N . ASN A 1 67 ? 10.133 -11.664 -16.703 1 98.56 67 ASN A N 1
ATOM 536 C CA . ASN A 1 67 ? 9.031 -11.289 -17.578 1 98.56 67 ASN A CA 1
ATOM 537 C C . ASN A 1 67 ? 8.609 -12.453 -18.484 1 98.56 67 ASN A C 1
ATOM 539 O O . ASN A 1 67 ? 9.43 -13.305 -18.828 1 98.56 67 ASN A O 1
ATOM 543 N N . PHE A 1 68 ? 7.348 -12.445 -18.812 1 98.19 68 PHE A N 1
ATOM 544 C CA . PHE A 1 68 ? 6.789 -13.367 -19.797 1 98.19 68 PHE A CA 1
ATOM 545 C C . PHE A 1 68 ? 5.887 -12.625 -20.781 1 98.19 68 PHE A C 1
ATOM 547 O O . PHE A 1 68 ? 5.188 -11.688 -20.406 1 98.19 68 PHE A O 1
ATOM 554 N N . TYR A 1 69 ? 5.926 -13.062 -21.984 1 95.69 69 TYR A N 1
ATOM 555 C CA . TYR A 1 69 ? 4.809 -12.719 -22.859 1 95.69 69 TYR A CA 1
ATOM 556 C C . TYR A 1 69 ? 3.572 -13.539 -22.516 1 95.69 69 TYR A C 1
ATOM 558 O O . TYR A 1 69 ? 3.678 -14.734 -22.203 1 95.69 69 TYR A O 1
ATOM 566 N N . ASP A 1 70 ? 2.48 -12.883 -22.438 1 90.88 70 ASP A N 1
ATOM 567 C CA . ASP A 1 70 ? 1.204 -13.547 -22.188 1 90.88 70 ASP A CA 1
ATOM 568 C C . ASP A 1 70 ? 0.09 -12.938 -23.031 1 90.88 70 ASP A C 1
ATOM 570 O O . ASP A 1 70 ? 0.241 -11.844 -23.578 1 90.88 70 ASP A O 1
ATOM 574 N N . SER A 1 71 ? -0.966 -13.727 -23.25 1 86.19 71 SER A N 1
ATOM 575 C CA . SER A 1 71 ? -2.133 -13.211 -23.953 1 86.19 71 SER A CA 1
ATOM 576 C C . SER A 1 71 ? -2.848 -12.141 -23.125 1 86.19 71 SER A C 1
ATOM 578 O O . SER A 1 71 ? -2.764 -12.133 -21.906 1 86.19 71 SER A O 1
ATOM 580 N N . ILE A 1 72 ? -3.488 -11.219 -23.844 1 81.25 72 ILE A N 1
ATOM 581 C CA . ILE A 1 72 ? -4.238 -10.172 -23.156 1 81.25 72 ILE A CA 1
ATOM 582 C C . ILE A 1 72 ? -5.496 -10.766 -22.531 1 81.25 72 ILE A C 1
ATOM 584 O O . ILE A 1 72 ? -6.184 -11.578 -23.141 1 81.25 72 ILE A O 1
ATOM 588 N N . HIS A 1 73 ? -5.656 -10.461 -21.297 1 71.44 73 HIS A N 1
ATOM 589 C CA . HIS A 1 73 ? -6.848 -10.922 -20.609 1 71.44 73 HIS A CA 1
ATOM 590 C C . HIS A 1 73 ? -7.977 -9.906 -20.703 1 71.44 73 HIS A C 1
ATOM 592 O O . HIS A 1 73 ? -7.805 -8.742 -20.328 1 71.44 73 HIS A O 1
ATOM 598 N N . VAL A 1 74 ? -8.977 -10.195 -21.453 1 62.91 74 VAL A N 1
ATOM 599 C CA . VAL A 1 74 ? -10.188 -9.391 -21.5 1 62.91 74 VAL A CA 1
ATOM 600 C C . VAL A 1 74 ? -11.305 -10.07 -20.703 1 62.91 74 VAL A C 1
ATOM 602 O O . VAL A 1 74 ? -11.672 -11.211 -21 1 62.91 74 VAL A O 1
ATOM 605 N N . PRO A 1 75 ? -11.688 -9.414 -19.609 1 61.06 75 PRO A N 1
ATOM 606 C CA . PRO A 1 75 ? -12.766 -10.055 -18.844 1 61.06 75 PRO A CA 1
ATOM 607 C C . PRO A 1 75 ? -13.945 -10.477 -19.734 1 61.06 75 PRO A C 1
ATOM 609 O O . PRO A 1 75 ? -14.383 -9.703 -20.578 1 61.06 75 PRO A O 1
ATOM 612 N N . GLY A 1 76 ? -14.422 -11.656 -19.531 1 57.06 76 GLY A N 1
ATOM 613 C CA . GLY A 1 76 ? -15.602 -12.172 -20.219 1 57.06 76 GLY A CA 1
ATOM 614 C C . GLY A 1 76 ? -15.289 -12.719 -21.594 1 57.06 76 GLY A C 1
ATOM 615 O O . GLY A 1 76 ? -16.125 -13.383 -22.203 1 57.06 76 GLY A O 1
ATOM 616 N N . TRP A 1 77 ? -14.172 -12.383 -22.031 1 61.81 77 TRP A N 1
ATOM 617 C CA . TRP A 1 77 ? -13.867 -12.82 -23.391 1 61.81 77 TRP A CA 1
ATOM 618 C C . TRP A 1 77 ? -12.523 -13.539 -23.438 1 61.81 77 TRP A C 1
ATOM 620 O O . TRP A 1 77 ? -11.68 -13.242 -24.281 1 61.81 77 TRP A O 1
ATOM 630 N N . HIS A 1 78 ? -12.352 -14.469 -22.625 1 62.25 78 HIS A N 1
ATOM 631 C CA . HIS A 1 78 ? -11.039 -15.094 -22.453 1 62.25 78 HIS A CA 1
ATOM 632 C C . HIS A 1 78 ? -10.617 -15.844 -23.703 1 62.25 78 HIS A C 1
ATOM 634 O O . HIS A 1 78 ? -9.5 -15.664 -24.188 1 62.25 78 HIS A O 1
ATOM 640 N N . GLU A 1 79 ? -11.531 -16.531 -24.25 1 61.47 79 GLU A N 1
ATOM 641 C CA . GLU A 1 79 ? -11.203 -17.344 -25.422 1 61.47 79 GLU A CA 1
ATOM 642 C C . GLU A 1 79 ? -10.953 -16.469 -26.656 1 61.47 79 GLU A C 1
ATOM 644 O O . GLU A 1 79 ? -10.023 -16.734 -27.422 1 61.47 79 GLU A O 1
ATOM 649 N N . ALA A 1 80 ? -11.75 -15.5 -26.766 1 61.5 80 ALA A N 1
ATOM 650 C CA . ALA A 1 80 ? -11.625 -14.641 -27.938 1 61.5 80 ALA A CA 1
ATOM 651 C C . ALA A 1 80 ? -10.359 -13.789 -27.844 1 61.5 80 ALA A C 1
ATOM 653 O O . ALA A 1 80 ? -9.695 -13.547 -28.859 1 61.5 80 ALA A O 1
ATOM 654 N N . ALA A 1 81 ? -10.016 -13.461 -26.672 1 64.88 81 ALA A N 1
ATOM 655 C CA . ALA A 1 81 ? -8.844 -12.609 -26.469 1 64.88 81 ALA A CA 1
ATOM 656 C C . ALA A 1 81 ? -7.559 -13.344 -26.812 1 64.88 81 ALA A C 1
ATOM 658 O O . ALA A 1 81 ? -6.613 -12.742 -27.328 1 64.88 81 ALA A O 1
ATOM 659 N N . ARG A 1 82 ? -7.543 -14.672 -26.734 1 67.44 82 ARG A N 1
ATOM 660 C CA . ARG A 1 82 ? -6.359 -15.477 -27 1 67.44 82 ARG A CA 1
ATOM 661 C C . ARG A 1 82 ? -6.055 -15.539 -28.484 1 67.44 82 ARG A C 1
ATOM 663 O O . ARG A 1 82 ? -4.922 -15.812 -28.891 1 67.44 82 ARG A O 1
ATOM 670 N N . SER A 1 83 ? -7.059 -15.219 -29.188 1 72.12 83 SER A N 1
ATOM 671 C CA . SER A 1 83 ? -6.887 -15.312 -30.641 1 72.12 83 SER A CA 1
ATOM 672 C C . SER A 1 83 ? -6.418 -13.984 -31.219 1 72.12 83 SER A C 1
ATOM 674 O O . SER A 1 83 ? -6.062 -13.914 -32.406 1 72.12 83 SER A O 1
ATOM 676 N N . LEU A 1 84 ? -6.367 -13.016 -30.359 1 76.06 84 LEU A N 1
ATOM 677 C CA . LEU A 1 84 ? -5.926 -11.711 -30.828 1 76.06 84 LEU A CA 1
ATOM 678 C C . LEU A 1 84 ? -4.43 -11.711 -31.125 1 76.06 84 LEU A C 1
ATOM 680 O O . LEU A 1 84 ? -3.654 -12.344 -30.391 1 76.06 84 LEU A O 1
ATOM 684 N N . PRO A 1 85 ? -4.043 -11.086 -32.188 1 82.06 85 PRO A N 1
ATOM 685 C CA . PRO A 1 85 ? -2.625 -11.047 -32.562 1 82.06 85 PRO A CA 1
ATOM 686 C C . PRO A 1 85 ? -1.819 -10.078 -31.703 1 82.06 85 PRO A C 1
ATOM 688 O O . PRO A 1 85 ? -0.891 -9.43 -32.188 1 82.06 85 PRO A O 1
ATOM 691 N N . VAL A 1 86 ? -2.254 -9.773 -30.5 1 87.94 86 VAL A N 1
ATOM 692 C CA . VAL A 1 86 ? -1.542 -8.891 -29.578 1 87.94 86 VAL A CA 1
ATOM 693 C C . VAL A 1 86 ? -1.31 -9.602 -28.25 1 87.94 86 VAL A C 1
ATOM 695 O O . VAL A 1 86 ? -2.041 -10.531 -27.906 1 87.94 86 VAL A O 1
ATOM 698 N N . ARG A 1 87 ? -0.253 -9.195 -27.609 1 91.81 87 ARG A N 1
ATOM 699 C CA . ARG A 1 87 ? 0.138 -9.805 -26.344 1 91.81 87 ARG A CA 1
ATOM 700 C C . ARG A 1 87 ? 0.581 -8.75 -25.344 1 91.81 87 ARG A C 1
ATOM 702 O O . ARG A 1 87 ? 0.705 -7.57 -25.688 1 91.81 87 ARG A O 1
ATOM 709 N N . GLU A 1 88 ? 0.642 -9.156 -24.109 1 93.56 88 GLU A N 1
ATOM 710 C CA . GLU A 1 88 ? 1.234 -8.312 -23.078 1 93.56 88 GLU A CA 1
ATOM 711 C C . GLU A 1 88 ? 2.561 -8.891 -22.594 1 93.56 88 GLU A C 1
ATOM 713 O O . GLU A 1 88 ? 2.805 -10.094 -22.719 1 93.56 88 GLU A O 1
ATOM 718 N N . LEU A 1 89 ? 3.475 -8.047 -22.234 1 96.94 89 LEU A N 1
ATOM 719 C CA . LEU A 1 89 ? 4.609 -8.414 -21.406 1 96.94 89 LEU A CA 1
ATOM 720 C C . LEU A 1 89 ? 4.27 -8.242 -19.922 1 96.94 89 LEU A C 1
ATOM 722 O O . LEU A 1 89 ? 3.766 -7.191 -19.516 1 96.94 89 LEU A O 1
ATOM 726 N N . VAL A 1 90 ? 4.492 -9.344 -19.109 1 97.25 90 VAL A N 1
ATOM 727 C CA . VAL A 1 90 ? 4.047 -9.25 -17.719 1 97.25 90 VAL A CA 1
ATOM 728 C C . VAL A 1 90 ? 5.133 -9.789 -16.797 1 97.25 90 VAL A C 1
ATOM 730 O O . VAL A 1 90 ? 5.75 -10.81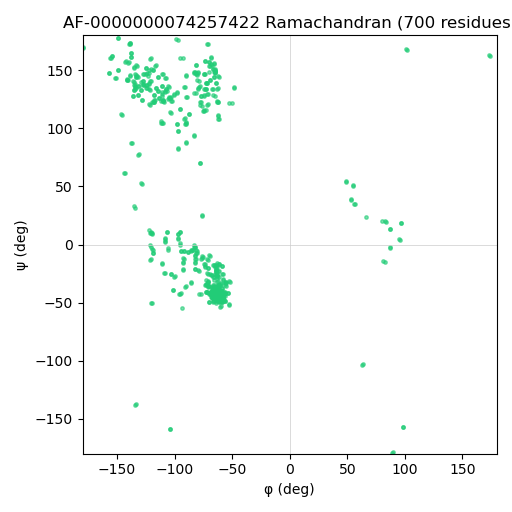2 -17.078 1 97.25 90 VAL A O 1
ATOM 733 N N . SER A 1 91 ? 5.453 -9.117 -15.766 1 97.56 91 SER A N 1
ATOM 734 C CA . SER A 1 91 ? 6.348 -9.523 -14.68 1 97.56 91 SER A CA 1
ATOM 735 C C . SER A 1 91 ? 5.574 -9.742 -13.383 1 97.56 91 SER A C 1
ATOM 737 O O . SER A 1 91 ? 5.32 -8.797 -12.633 1 97.56 91 SER A O 1
ATOM 739 N N . VAL A 1 92 ? 5.273 -10.93 -12.859 1 92.06 92 VAL A N 1
ATOM 740 C CA . VAL A 1 92 ? 5.016 -12.125 -13.656 1 92.06 92 VAL A CA 1
ATOM 741 C C . VAL A 1 92 ? 3.621 -12.664 -13.344 1 92.06 92 VAL A C 1
ATOM 743 O O . VAL A 1 92 ? 3.084 -12.43 -12.258 1 92.06 92 VAL A O 1
ATOM 746 N N . ALA A 1 93 ? 3.018 -13.234 -14.141 1 92.31 93 ALA A N 1
ATOM 747 C CA . ALA A 1 93 ? 1.732 -13.906 -13.969 1 92.31 93 ALA A CA 1
ATOM 748 C C . ALA A 1 93 ? 1.763 -15.305 -14.562 1 92.31 93 ALA A C 1
ATOM 750 O O . ALA A 1 93 ? 2.154 -15.484 -15.719 1 92.31 93 ALA A O 1
ATOM 751 N N . PRO A 1 94 ? 1.316 -16.328 -13.672 1 95.31 94 PRO A N 1
ATOM 752 C CA . PRO A 1 94 ? 0.888 -16.203 -12.281 1 95.31 94 PRO A CA 1
ATOM 753 C C . PRO A 1 94 ? 2.039 -15.844 -11.336 1 95.31 94 PRO A C 1
ATOM 755 O O . PRO A 1 94 ? 3.207 -16.031 -11.695 1 95.31 94 PRO A O 1
ATOM 758 N N . GLY A 1 95 ? 1.681 -15.344 -10.18 1 96.56 95 GLY A N 1
ATOM 759 C CA . GLY A 1 95 ? 2.666 -14.914 -9.203 1 96.56 95 GLY A CA 1
ATOM 760 C C . GLY A 1 95 ? 2.92 -13.422 -9.227 1 96.56 95 GLY A C 1
ATOM 761 O O . GLY A 1 95 ? 2.031 -12.641 -9.57 1 96.56 95 GLY A O 1
ATOM 762 N N . TYR A 1 96 ? 4.082 -13.055 -8.734 1 97.75 96 TYR A N 1
ATOM 763 C CA . TYR A 1 96 ? 4.488 -11.656 -8.594 1 97.75 96 TYR A CA 1
ATOM 764 C C . TYR A 1 96 ? 5.953 -11.477 -8.984 1 97.75 96 TYR A C 1
ATOM 766 O O . TYR A 1 96 ? 6.766 -12.383 -8.805 1 97.75 96 TYR A O 1
ATOM 774 N N . GLY A 1 97 ? 6.184 -10.336 -9.562 1 97.75 97 GLY A N 1
ATOM 775 C CA . GLY A 1 97 ? 7.535 -10.078 -10.039 1 97.75 97 GLY A CA 1
ATOM 776 C C . GLY A 1 97 ? 8.047 -8.703 -9.664 1 97.75 97 GLY A C 1
ATOM 777 O O . GLY A 1 97 ? 7.844 -8.234 -8.539 1 97.75 97 GLY A O 1
ATOM 778 N N . GLY A 1 98 ? 8.695 -8.055 -10.586 1 98.31 98 GLY A N 1
ATOM 779 C CA . GLY A 1 98 ? 9.453 -6.84 -10.359 1 98.31 98 GLY A CA 1
ATOM 780 C C . GLY A 1 98 ? 10.953 -7.074 -10.266 1 98.31 98 GLY A C 1
ATOM 781 O O . GLY A 1 98 ? 11.398 -8.219 -10.172 1 98.31 98 GLY A O 1
ATOM 782 N N . PRO A 1 99 ? 11.703 -5.977 -10.312 1 98.62 99 PRO A N 1
ATOM 783 C CA . PRO A 1 99 ? 13.164 -6.137 -10.25 1 98.62 99 PRO A CA 1
ATOM 784 C C . PRO A 1 99 ? 13.656 -6.52 -8.859 1 98.62 99 PRO A C 1
ATOM 786 O O . PRO A 1 99 ? 13.133 -6.031 -7.859 1 98.62 99 PRO A O 1
ATOM 789 N N . VAL A 1 100 ? 14.562 -7.395 -8.812 1 98.56 100 VAL A N 1
ATOM 790 C CA . VAL A 1 100 ? 15.305 -7.781 -7.617 1 98.56 100 VAL A CA 1
ATOM 791 C C . VAL A 1 100 ? 16.781 -7.465 -7.801 1 98.56 100 VAL A C 1
ATOM 793 O O . VAL A 1 100 ? 17.422 -7.93 -8.758 1 98.56 100 VAL A O 1
ATOM 796 N N . ILE A 1 101 ? 17.344 -6.688 -6.879 1 98.31 101 ILE A N 1
ATOM 797 C CA . ILE A 1 101 ? 18.672 -6.117 -7.121 1 98.31 101 ILE A CA 1
ATOM 798 C C . ILE A 1 101 ? 19.547 -6.293 -5.879 1 98.31 101 ILE A C 1
ATOM 800 O O . ILE A 1 101 ? 19.094 -6.059 -4.758 1 98.31 101 ILE A O 1
ATOM 804 N N . VAL A 1 102 ? 20.766 -6.688 -5.934 1 96.12 102 VAL A N 1
ATOM 805 C CA . VAL A 1 102 ? 21.75 -6.734 -4.863 1 96.12 102 VAL A CA 1
ATOM 806 C C . VAL A 1 102 ? 22.938 -5.844 -5.211 1 96.12 102 VAL A C 1
ATOM 808 O O . VAL A 1 102 ? 23.766 -5.539 -4.355 1 96.12 102 VAL A O 1
ATOM 811 N N . GLY A 1 103 ? 23.016 -5.227 -6.395 1 92.38 103 GLY A N 1
ATOM 812 C CA . GLY A 1 103 ? 24.062 -4.328 -6.828 1 92.38 103 GLY A CA 1
ATOM 813 C C . GLY A 1 103 ? 23.656 -2.867 -6.797 1 92.38 103 GLY A C 1
ATOM 814 O O . GLY A 1 103 ? 22.828 -2.465 -5.969 1 92.38 103 GLY A O 1
ATOM 815 N N . ASP A 1 104 ? 24.359 -2.137 -7.547 1 94.94 104 ASP A N 1
ATOM 816 C CA . ASP A 1 104 ? 24.062 -0.717 -7.684 1 94.94 104 ASP A CA 1
ATOM 817 C C . ASP A 1 104 ? 22.656 -0.514 -8.273 1 94.94 104 ASP A C 1
ATOM 819 O O . ASP A 1 104 ? 22.453 -0.718 -9.469 1 94.94 104 ASP A O 1
ATOM 823 N N . GLU A 1 105 ? 21.719 -0.085 -7.504 1 96 105 GLU A N 1
ATOM 824 C CA . GLU A 1 105 ? 20.328 0.013 -7.91 1 96 105 GLU A CA 1
ATOM 825 C C . GLU A 1 105 ? 20.156 0.936 -9.117 1 96 105 GLU A C 1
ATOM 827 O O . GLU A 1 105 ? 19.438 0.609 -10.062 1 96 105 GLU A O 1
ATOM 832 N N . ASP A 1 106 ? 20.859 2.107 -9.062 1 96.19 106 ASP A N 1
ATOM 833 C CA . ASP A 1 106 ? 20.734 3.07 -10.156 1 96.19 106 ASP A CA 1
ATOM 834 C C . ASP A 1 106 ? 21.172 2.455 -11.484 1 96.19 106 ASP A C 1
ATOM 836 O O . ASP A 1 106 ? 20.406 2.461 -12.453 1 96.19 106 ASP A O 1
ATOM 840 N N . ALA A 1 107 ? 22.375 1.909 -11.477 1 97.25 107 ALA A N 1
ATOM 841 C CA . ALA A 1 107 ? 22.938 1.35 -12.703 1 97.25 107 ALA A CA 1
ATOM 842 C C . ALA A 1 107 ? 22.125 0.15 -13.18 1 97.25 107 ALA A C 1
ATOM 844 O O . ALA A 1 107 ? 21.859 0.017 -14.375 1 97.25 107 ALA A O 1
ATOM 845 N N . CYS A 1 108 ? 21.703 -0.686 -12.281 1 98 108 CYS A N 1
ATOM 846 C CA . CYS A 1 108 ? 20.969 -1.896 -12.625 1 98 108 CYS A CA 1
ATOM 847 C C . CYS A 1 108 ? 19.594 -1.558 -13.203 1 98 108 CYS A C 1
ATOM 849 O O . CYS A 1 108 ? 19.188 -2.133 -14.211 1 98 108 CYS A O 1
ATOM 851 N N . LEU A 1 109 ? 18.891 -0.644 -12.586 1 98.19 109 LEU A N 1
ATOM 852 C CA . LEU A 1 109 ? 17.562 -0.262 -13.047 1 98.19 109 LEU A CA 1
ATOM 853 C C . LEU A 1 109 ? 17.641 0.427 -14.406 1 98.19 109 LEU A C 1
ATOM 855 O O . LEU A 1 109 ? 16.812 0.174 -15.281 1 98.19 109 LEU A O 1
ATOM 859 N N . GLU A 1 110 ? 18.609 1.311 -14.539 1 97.19 110 GLU A N 1
ATOM 860 C CA . GLU A 1 110 ? 18.781 1.973 -15.828 1 97.19 110 GLU A CA 1
ATOM 861 C C . GLU A 1 110 ? 18.969 0.956 -16.953 1 97.19 110 GLU A C 1
ATOM 863 O O . GLU A 1 110 ? 18.312 1.025 -17.984 1 97.19 110 GLU A O 1
ATOM 868 N N . LEU A 1 111 ? 19.859 0.006 -16.734 1 98 111 LEU A N 1
ATOM 869 C CA . LEU A 1 111 ? 20.141 -1.022 -17.734 1 98 111 LEU A CA 1
ATOM 870 C C . LEU A 1 111 ? 18.906 -1.885 -17.969 1 98 111 LEU A C 1
ATOM 872 O O . LEU A 1 111 ? 18.578 -2.211 -19.125 1 98 111 LEU A O 1
ATOM 876 N N . ALA A 1 112 ? 18.203 -2.262 -16.922 1 98.44 112 ALA A N 1
ATOM 877 C CA . ALA A 1 112 ? 17.047 -3.131 -17.047 1 98.44 112 ALA A CA 1
ATOM 878 C C . ALA A 1 112 ? 15.938 -2.453 -17.844 1 98.44 112 ALA A C 1
ATOM 880 O O . ALA A 1 112 ? 15.367 -3.053 -18.766 1 98.44 112 ALA A O 1
ATOM 881 N N . PHE A 1 113 ? 15.602 -1.222 -17.5 1 98 113 PHE A N 1
ATOM 882 C CA . PHE A 1 113 ? 14.539 -0.512 -18.203 1 98 113 PHE A CA 1
ATOM 883 C C . PHE A 1 113 ? 14.914 -0.252 -19.656 1 98 113 PHE A C 1
ATOM 885 O O . PHE A 1 113 ? 14.062 -0.309 -20.547 1 98 113 PHE A O 1
ATOM 892 N N . ASP A 1 114 ? 16.188 0.045 -19.891 1 97.62 114 ASP A N 1
ATOM 893 C CA . ASP A 1 114 ? 16.656 0.218 -21.266 1 97.62 114 ASP A CA 1
ATOM 894 C C . ASP A 1 114 ? 16.469 -1.065 -22.062 1 97.62 114 ASP A C 1
ATOM 896 O O . ASP A 1 114 ? 16.047 -1.024 -23.219 1 97.62 114 ASP A O 1
ATOM 900 N N . ALA A 1 115 ? 16.797 -2.148 -21.469 1 98.25 115 ALA A N 1
ATOM 901 C CA . ALA A 1 115 ? 16.656 -3.438 -22.141 1 98.25 115 ALA A CA 1
ATOM 902 C C . ALA A 1 115 ? 15.188 -3.721 -22.469 1 98.25 115 ALA A C 1
ATOM 904 O O . ALA A 1 115 ? 14.875 -4.27 -23.531 1 98.25 115 ALA A O 1
ATOM 905 N N . LEU A 1 116 ? 14.297 -3.377 -21.578 1 97.94 116 LEU A N 1
ATOM 906 C CA . LEU A 1 116 ? 12.875 -3.621 -21.766 1 97.94 116 LEU A CA 1
ATOM 907 C C . LEU A 1 116 ? 12.344 -2.844 -22.969 1 97.94 116 LEU A C 1
ATOM 909 O O . LEU A 1 116 ? 11.375 -3.26 -23.594 1 97.94 116 LEU A O 1
ATOM 913 N N . GLU A 1 117 ? 12.984 -1.726 -23.281 1 96.12 117 GLU A N 1
ATOM 914 C CA . GLU A 1 117 ? 12.578 -0.935 -24.438 1 96.12 117 GLU A CA 1
ATOM 915 C C . GLU A 1 117 ? 12.75 -1.723 -25.734 1 96.12 117 GLU A C 1
ATOM 917 O O . GLU A 1 117 ? 12.016 -1.505 -26.703 1 96.12 117 GLU A O 1
ATOM 922 N N . ASP A 1 118 ? 13.648 -2.666 -25.719 1 95.25 118 ASP A N 1
ATOM 923 C CA . ASP A 1 118 ? 13.914 -3.48 -26.906 1 95.25 118 ASP A CA 1
ATOM 924 C C . ASP A 1 118 ? 12.773 -4.453 -27.172 1 95.25 118 ASP A C 1
ATOM 926 O O . ASP A 1 118 ? 12.688 -5.043 -28.25 1 95.25 118 ASP A O 1
ATOM 930 N N . LEU A 1 119 ? 11.906 -4.602 -26.219 1 95.81 119 LEU A N 1
ATOM 931 C CA . LEU A 1 119 ? 10.82 -5.562 -26.344 1 95.81 119 LEU A CA 1
ATOM 932 C C . LEU A 1 119 ? 9.555 -4.887 -26.859 1 95.81 119 LEU A C 1
ATOM 934 O O . LEU A 1 119 ? 8.523 -5.543 -27.062 1 95.81 119 LEU A O 1
ATOM 938 N N . ARG A 1 120 ? 9.68 -3.641 -27.078 1 92.12 120 ARG A N 1
ATOM 939 C CA . ARG A 1 120 ? 8.562 -2.924 -27.672 1 92.12 120 ARG A CA 1
ATOM 940 C C . ARG A 1 120 ? 8.281 -3.422 -29.094 1 92.12 120 ARG A C 1
ATOM 942 O O . ARG A 1 120 ? 9.203 -3.812 -29.812 1 92.12 120 ARG A O 1
ATOM 949 N N . GLY A 1 121 ? 7.008 -3.365 -29.438 1 89.5 121 GLY A N 1
ATOM 950 C CA . GLY A 1 121 ? 6.586 -3.785 -30.766 1 89.5 121 GLY A CA 1
ATOM 951 C C . GLY A 1 121 ? 5.09 -3.648 -30.984 1 89.5 121 GLY A C 1
ATOM 952 O O . GLY A 1 121 ? 4.328 -3.465 -30.031 1 89.5 121 GLY A O 1
ATOM 953 N N . ILE A 1 122 ? 4.766 -3.816 -32.219 1 85.75 122 ILE A N 1
ATOM 954 C CA . ILE A 1 122 ? 3.373 -3.602 -32.625 1 85.75 122 ILE A CA 1
ATOM 955 C C . ILE A 1 122 ? 2.49 -4.668 -31.969 1 85.75 122 ILE A C 1
ATOM 957 O O . ILE A 1 122 ? 1.327 -4.41 -31.656 1 85.75 122 ILE A O 1
ATOM 961 N N . ARG A 1 123 ? 3.051 -5.781 -31.703 1 89.75 123 ARG A N 1
ATOM 962 C CA . ARG A 1 123 ? 2.244 -6.879 -31.188 1 89.75 123 ARG A CA 1
ATOM 963 C C . ARG A 1 123 ? 2.244 -6.883 -29.656 1 89.75 123 ARG A C 1
ATOM 965 O O . ARG A 1 123 ? 1.43 -7.562 -29.031 1 89.75 123 ARG A O 1
ATOM 972 N N . THR A 1 124 ? 3.207 -6.281 -29.062 1 93.38 124 THR A N 1
ATOM 973 C CA . THR A 1 124 ? 3.264 -6.176 -27.609 1 93.38 124 THR A CA 1
ATOM 974 C C . THR A 1 124 ? 2.57 -4.902 -27.125 1 93.38 124 THR A C 1
ATOM 976 O O . THR A 1 124 ? 3.145 -3.814 -27.203 1 93.38 124 THR A O 1
ATOM 979 N N . LEU A 1 125 ? 1.414 -4.969 -26.609 1 91.31 125 LEU A N 1
ATOM 980 C CA . LEU A 1 125 ? 0.583 -3.807 -26.312 1 91.31 125 LEU A CA 1
ATOM 981 C C . LEU A 1 125 ? 1.16 -3.008 -25.141 1 91.31 125 LEU A C 1
ATOM 983 O O . LEU A 1 125 ? 1.333 -1.79 -25.25 1 91.31 125 LEU A O 1
ATOM 987 N N . PHE A 1 126 ? 1.475 -3.723 -24.062 1 94.69 126 PHE A N 1
ATOM 988 C CA . PHE A 1 126 ? 1.968 -3.049 -22.859 1 94.69 126 PHE A CA 1
ATOM 989 C C . PHE A 1 126 ? 2.799 -4 -22.016 1 94.69 126 PHE A C 1
ATOM 991 O O . PHE A 1 126 ? 2.793 -5.211 -22.234 1 94.69 126 PHE A O 1
ATOM 998 N N . HIS A 1 127 ? 3.588 -3.475 -21.172 1 97.25 127 HIS A N 1
ATOM 999 C CA . HIS A 1 127 ? 4.285 -4.172 -20.109 1 97.25 127 HIS A CA 1
ATOM 1000 C C . HIS A 1 127 ? 3.619 -3.912 -18.75 1 97.25 127 HIS A C 1
ATOM 1002 O O . HIS A 1 127 ? 3.371 -2.76 -18.391 1 97.25 127 HIS A O 1
ATOM 1008 N N . ARG A 1 128 ? 3.287 -4.965 -18.078 1 96.88 128 ARG A N 1
ATOM 1009 C CA . ARG A 1 128 ? 2.68 -4.867 -16.766 1 96.88 128 ARG A CA 1
ATOM 1010 C C . ARG A 1 128 ? 3.566 -5.512 -15.703 1 96.88 128 ARG A C 1
ATOM 1012 O O . ARG A 1 128 ? 4.02 -6.648 -15.875 1 96.88 128 ARG A O 1
ATOM 1019 N N . VAL A 1 129 ? 3.832 -4.785 -14.656 1 98.25 129 VAL A N 1
ATOM 1020 C CA . VAL A 1 129 ? 4.609 -5.277 -13.523 1 98.25 129 VAL A CA 1
ATOM 1021 C C . VAL A 1 129 ? 3.701 -5.457 -12.312 1 98.25 129 VAL A C 1
ATOM 1023 O O . VAL A 1 129 ? 3.012 -4.52 -11.898 1 98.25 129 VAL A O 1
ATOM 1026 N N . ARG A 1 130 ? 3.697 -6.648 -11.773 1 97.5 130 ARG A N 1
ATOM 1027 C CA . ARG A 1 130 ? 2.914 -6.98 -10.586 1 97.5 130 ARG A CA 1
ATOM 1028 C C . ARG A 1 130 ? 3.818 -7.406 -9.43 1 97.5 130 ARG A C 1
ATOM 1030 O O . ARG A 1 130 ? 4.594 -8.359 -9.562 1 97.5 130 ARG A O 1
ATOM 1037 N N . THR A 1 131 ? 3.719 -6.727 -8.328 1 97.38 131 THR A N 1
ATOM 1038 C CA . THR A 1 131 ? 4.598 -7.031 -7.203 1 97.38 131 THR A CA 1
ATOM 1039 C C . THR A 1 131 ? 3.789 -7.422 -5.973 1 97.38 131 THR A C 1
ATOM 1041 O O . THR A 1 131 ? 2.58 -7.18 -5.914 1 97.38 131 THR A O 1
ATOM 1044 N N . ASN A 1 132 ? 4.406 -8.078 -5.059 1 93.44 132 ASN A N 1
ATOM 1045 C CA . ASN A 1 132 ? 3.67 -8.508 -3.875 1 93.44 132 ASN A CA 1
ATOM 1046 C C . ASN A 1 132 ? 4.277 -7.945 -2.596 1 93.44 132 ASN A C 1
ATOM 1048 O O . ASN A 1 132 ? 3.875 -8.32 -1.492 1 93.44 132 ASN A O 1
ATOM 1052 N N . ASP A 1 133 ? 5.352 -7.172 -2.729 1 96.06 133 ASP A N 1
ATOM 1053 C CA . ASP A 1 133 ? 6.023 -6.566 -1.581 1 96.06 133 ASP A CA 1
ATOM 1054 C C . ASP A 1 133 ? 5.824 -5.051 -1.563 1 96.06 133 ASP A C 1
ATOM 1056 O O . ASP A 1 133 ? 6.074 -4.375 -2.562 1 96.06 133 ASP A O 1
ATOM 1060 N N . LEU A 1 134 ? 5.434 -4.531 -0.437 1 95.62 134 LEU A N 1
ATOM 1061 C CA . LEU A 1 134 ? 5.215 -3.096 -0.303 1 95.62 134 LEU A CA 1
ATOM 1062 C C . LEU A 1 134 ? 6.516 -2.326 -0.5 1 95.62 134 LEU A C 1
ATOM 1064 O O . LEU A 1 134 ? 6.5 -1.149 -0.866 1 95.62 134 LEU A O 1
ATOM 1068 N N . GLY A 1 135 ? 7.59 -2.961 -0.318 1 96.5 135 GLY A N 1
ATOM 1069 C CA . GLY A 1 135 ? 8.891 -2.336 -0.467 1 96.5 135 GLY A CA 1
ATOM 1070 C C . GLY A 1 135 ? 9.148 -1.817 -1.869 1 96.5 135 GLY A C 1
ATOM 1071 O O . GLY A 1 135 ? 10.023 -0.974 -2.074 1 96.5 135 GLY A O 1
ATOM 1072 N N . TYR A 1 136 ? 8.359 -2.279 -2.818 1 97.62 136 TYR A N 1
ATOM 1073 C CA . TYR A 1 136 ? 8.555 -1.844 -4.199 1 97.62 136 TYR A CA 1
ATOM 1074 C C . TYR A 1 136 ? 8.164 -0.38 -4.367 1 97.62 136 TYR A C 1
ATOM 1076 O O . TYR A 1 136 ? 8.477 0.237 -5.387 1 97.62 136 TYR A O 1
ATOM 1084 N N . VAL A 1 137 ? 7.559 0.184 -3.354 1 96.44 137 VAL A N 1
ATOM 1085 C CA . VAL A 1 137 ? 7.227 1.604 -3.418 1 96.44 137 VAL A CA 1
ATOM 1086 C C . VAL A 1 137 ? 8.5 2.422 -3.625 1 96.44 137 VAL A C 1
ATOM 1088 O O . VAL A 1 137 ? 8.461 3.504 -4.215 1 96.44 137 VAL A O 1
ATOM 1091 N N . ARG A 1 138 ? 9.625 1.915 -3.229 1 97.25 138 ARG A N 1
ATOM 1092 C CA . ARG A 1 138 ? 10.906 2.598 -3.355 1 97.25 138 ARG A CA 1
ATOM 1093 C C . ARG A 1 138 ? 11.211 2.922 -4.816 1 97.25 138 ARG A C 1
ATOM 1095 O O . ARG A 1 138 ? 12.016 3.811 -5.102 1 97.25 138 ARG A O 1
ATOM 1102 N N . TYR A 1 139 ? 10.516 2.227 -5.746 1 97.75 139 TYR A N 1
ATOM 1103 C CA . TYR A 1 139 ? 10.773 2.42 -7.168 1 97.75 139 TYR A CA 1
ATOM 1104 C C . TYR A 1 139 ? 9.641 3.201 -7.828 1 97.75 139 TYR A C 1
ATOM 1106 O O . TYR A 1 139 ? 9.555 3.254 -9.055 1 97.75 139 TYR A O 1
ATOM 1114 N N . GLY A 1 140 ? 8.758 3.756 -7.027 1 96.88 140 GLY A N 1
ATOM 1115 C CA . GLY A 1 140 ? 7.625 4.484 -7.586 1 96.88 140 GLY A CA 1
ATOM 1116 C C . GLY A 1 140 ? 8.039 5.555 -8.578 1 96.88 140 GLY A C 1
ATOM 1117 O O . GLY A 1 140 ? 7.539 5.59 -9.703 1 96.88 140 GLY A O 1
ATOM 1118 N N . LYS A 1 141 ? 8.93 6.395 -8.211 1 95.81 141 LYS A N 1
ATOM 1119 C CA . LYS A 1 141 ? 9.359 7.477 -9.086 1 95.81 141 LYS A CA 1
ATOM 1120 C C . LYS A 1 141 ? 10.172 6.938 -10.266 1 95.81 141 LYS A C 1
ATOM 1122 O O . LYS A 1 141 ? 10.109 7.48 -11.367 1 95.81 141 LYS A O 1
ATOM 1127 N N . THR A 1 142 ? 10.953 5.898 -10.016 1 96.56 142 THR A N 1
ATOM 1128 C CA . THR A 1 142 ? 11.695 5.27 -11.102 1 96.56 142 THR A CA 1
ATOM 1129 C C . THR A 1 142 ? 10.758 4.738 -12.172 1 96.56 142 THR A C 1
ATOM 1131 O O . THR A 1 142 ? 10.984 4.938 -13.367 1 96.56 142 THR A O 1
ATOM 1134 N N . PHE A 1 143 ? 9.688 4.023 -11.781 1 97.12 143 PHE A N 1
ATOM 1135 C CA . PHE A 1 143 ? 8.688 3.551 -12.727 1 97.12 143 PHE A CA 1
ATOM 1136 C C . PHE A 1 143 ? 8.047 4.723 -13.469 1 97.12 143 PHE A C 1
ATOM 1138 O O . PHE A 1 143 ? 7.895 4.684 -14.688 1 97.12 143 PHE A O 1
ATOM 1145 N N . ALA A 1 144 ? 7.734 5.746 -12.719 1 94.44 144 ALA A N 1
ATOM 1146 C CA . ALA A 1 144 ? 7.117 6.922 -13.328 1 94.44 144 ALA A CA 1
ATOM 1147 C C . ALA A 1 144 ? 8.055 7.562 -14.352 1 94.44 144 ALA A C 1
ATOM 1149 O O . ALA A 1 144 ? 7.633 7.914 -15.453 1 94.44 144 ALA A O 1
ATOM 1150 N N . LYS A 1 145 ? 9.297 7.715 -13.969 1 93.75 145 LYS A N 1
ATOM 1151 C CA . LYS A 1 145 ? 10.32 8.289 -14.844 1 93.75 145 LYS A CA 1
ATOM 1152 C C . LYS A 1 145 ? 10.414 7.508 -16.156 1 93.75 145 LYS A C 1
ATOM 1154 O O . LYS A 1 145 ? 10.664 8.086 -17.219 1 93.75 145 LYS A O 1
ATOM 1159 N N . ASN A 1 146 ? 10.172 6.234 -16.078 1 95.38 146 ASN A N 1
ATOM 1160 C CA . ASN A 1 146 ? 10.305 5.375 -17.25 1 95.38 146 ASN A CA 1
ATOM 1161 C C . ASN A 1 146 ? 8.969 5.172 -17.953 1 95.38 146 ASN A C 1
ATOM 1163 O O . ASN A 1 146 ? 8.805 4.238 -18.734 1 95.38 146 ASN A O 1
ATOM 1167 N N . GLY A 1 147 ? 7.945 5.926 -17.578 1 93.19 147 GLY A N 1
ATOM 1168 C CA . GLY A 1 147 ? 6.707 5.973 -18.344 1 93.19 147 GLY A CA 1
ATOM 1169 C C . GLY A 1 147 ? 5.652 5.02 -17.812 1 93.19 147 GLY A C 1
ATOM 1170 O O . GLY A 1 147 ? 4.602 4.84 -18.438 1 93.19 147 GLY A O 1
ATOM 1171 N N . TYR A 1 148 ? 5.93 4.359 -16.719 1 96.06 148 TYR A N 1
ATOM 1172 C CA . TYR A 1 148 ? 4.945 3.451 -16.141 1 96.06 148 TYR A CA 1
ATOM 1173 C C . TYR A 1 148 ? 3.949 4.211 -15.273 1 96.06 148 TYR A C 1
ATOM 1175 O O . TYR A 1 148 ? 4.297 5.215 -14.648 1 96.06 148 TYR A O 1
ATOM 1183 N N . ARG A 1 149 ? 2.742 3.705 -15.242 1 94 149 ARG A N 1
ATOM 1184 C CA . ARG A 1 149 ? 1.692 4.242 -14.383 1 94 149 ARG A CA 1
ATOM 1185 C C . ARG A 1 149 ? 1.134 3.166 -13.461 1 94 149 ARG A C 1
ATOM 1187 O O . ARG A 1 149 ? 0.987 2.01 -13.859 1 94 149 ARG A O 1
ATOM 1194 N N . PRO A 1 150 ? 0.791 3.596 -12.281 1 95.44 150 PRO A N 1
ATOM 1195 C CA . PRO A 1 150 ? 0.183 2.609 -11.391 1 95.44 150 PRO A CA 1
ATOM 1196 C C . PRO A 1 150 ? -1.219 2.195 -11.828 1 95.44 150 PRO A C 1
ATOM 1198 O O . PRO A 1 150 ? -1.926 2.979 -12.469 1 95.44 150 PRO A O 1
ATOM 1201 N N . VAL A 1 151 ? -1.669 1.014 -11.609 1 90.94 151 VAL A N 1
ATOM 1202 C CA . VAL A 1 151 ? -2.977 0.49 -11.984 1 90.94 151 VAL A CA 1
ATOM 1203 C C . VAL A 1 151 ? -3.957 0.658 -10.828 1 90.94 151 VAL A C 1
ATOM 1205 O O . VAL A 1 151 ? -5.027 1.252 -10.992 1 90.94 151 VAL A O 1
ATOM 1208 N N . GLY A 1 152 ? -3.746 0.177 -9.539 1 89.44 152 GLY A N 1
ATOM 1209 C CA . GLY A 1 152 ? -4.422 0.519 -8.297 1 89.44 152 GLY A CA 1
ATOM 1210 C C . GLY A 1 152 ? -5.758 -0.181 -8.133 1 89.44 152 GLY A C 1
ATOM 1211 O O . GLY A 1 152 ? -6.598 0.252 -7.34 1 89.44 152 GLY A O 1
ATOM 1212 N N . VAL A 1 153 ? -6.102 -1.342 -8.828 1 92.25 153 VAL A N 1
ATOM 1213 C CA . VAL A 1 153 ? -7.441 -1.916 -8.758 1 92.25 153 VAL A CA 1
ATOM 1214 C C . VAL A 1 153 ? -7.359 -3.346 -8.227 1 92.25 153 VAL A C 1
ATOM 1216 O O . VAL A 1 153 ? -8.32 -4.109 -8.328 1 92.25 153 VAL A O 1
ATOM 1219 N N . ASN A 1 154 ? -6.215 -3.723 -7.758 1 95.25 154 ASN A N 1
ATOM 1220 C CA . ASN A 1 154 ? -6.016 -5.031 -7.141 1 95.25 154 ASN A CA 1
ATOM 1221 C C . ASN A 1 154 ? -5.391 -4.906 -5.754 1 95.25 154 ASN A C 1
ATOM 1223 O O . ASN A 1 154 ? -4.594 -4 -5.508 1 95.25 154 ASN A O 1
ATOM 1227 N N . CYS A 1 155 ? -5.766 -5.805 -4.918 1 97.25 155 CYS A N 1
ATOM 1228 C CA . CYS A 1 155 ? -5.199 -5.824 -3.574 1 97.25 155 CYS A CA 1
ATOM 1229 C C . CYS A 1 155 ? -5.129 -7.246 -3.031 1 97.25 155 CYS A C 1
ATOM 1231 O O . CYS A 1 155 ? -5.387 -8.211 -3.762 1 97.25 155 CYS A O 1
ATOM 1233 N N . ARG A 1 156 ? -4.598 -7.34 -1.856 1 97.31 156 ARG A N 1
ATOM 1234 C CA . ARG A 1 156 ? -4.5 -8.578 -1.091 1 97.31 156 ARG A CA 1
ATOM 1235 C C . ARG A 1 156 ? -4.828 -8.344 0.38 1 97.31 156 ARG A C 1
ATOM 1237 O O . ARG A 1 156 ? -4.875 -7.199 0.833 1 97.31 156 ARG A O 1
ATOM 1244 N N . PHE A 1 157 ? -5.121 -9.438 1.014 1 97.94 157 PHE A N 1
ATOM 1245 C CA . PHE A 1 157 ? -5.281 -9.398 2.463 1 97.94 157 PHE A CA 1
ATOM 1246 C C . PHE A 1 157 ? -4.219 -10.25 3.146 1 97.94 157 PHE A C 1
ATOM 1248 O O . PHE A 1 157 ? -3.92 -11.359 2.697 1 97.94 157 PHE A O 1
ATOM 1255 N N . ARG A 1 158 ? -3.643 -9.719 4.152 1 97.88 158 ARG A N 1
ATOM 1256 C CA . ARG A 1 158 ? -2.662 -10.508 4.895 1 97.88 158 ARG A CA 1
ATOM 1257 C C . ARG A 1 158 ? -2.869 -10.367 6.398 1 97.88 158 ARG A C 1
ATOM 1259 O O . ARG A 1 158 ? -3.424 -9.367 6.863 1 97.88 158 ARG A O 1
ATOM 1266 N N . ILE A 1 159 ? -2.479 -11.375 7.121 1 98.12 159 ILE A N 1
ATOM 1267 C CA . ILE A 1 159 ? -2.496 -11.406 8.578 1 98.12 159 ILE A CA 1
ATOM 1268 C C . ILE A 1 159 ? -1.067 -11.484 9.117 1 98.12 159 ILE A C 1
ATOM 1270 O O . ILE A 1 159 ? -0.245 -12.242 8.602 1 98.12 159 ILE A O 1
ATOM 1274 N N . ASP A 1 160 ? -0.765 -10.641 10.07 1 96.25 160 ASP A N 1
ATOM 1275 C CA . ASP A 1 160 ? 0.492 -10.742 10.812 1 96.25 160 ASP A CA 1
ATOM 1276 C C . ASP A 1 160 ? 0.471 -11.922 11.773 1 96.25 160 ASP A C 1
ATOM 1278 O O . ASP A 1 160 ? -0.254 -11.898 12.773 1 96.25 160 ASP A O 1
ATOM 1282 N N . LEU A 1 161 ? 1.299 -12.859 11.562 1 97.69 161 LEU A N 1
ATOM 1283 C CA . LEU A 1 161 ? 1.251 -14.109 12.312 1 97.69 161 LEU A CA 1
ATOM 1284 C C . LEU A 1 161 ? 2.016 -13.992 13.625 1 97.69 161 LEU A C 1
ATOM 1286 O O . LEU A 1 161 ? 2.023 -14.93 14.43 1 97.69 161 LEU A O 1
ATOM 1290 N N . GLU A 1 162 ? 2.645 -12.914 13.805 1 93.19 162 GLU A N 1
ATOM 1291 C CA . GLU A 1 162 ? 3.293 -12.688 15.094 1 93.19 162 GLU A CA 1
ATOM 1292 C C . GLU A 1 162 ? 2.271 -12.367 16.188 1 93.19 162 GLU A C 1
ATOM 1294 O O . GLU A 1 162 ? 2.588 -12.406 17.375 1 93.19 162 GLU A O 1
ATOM 1299 N N . ARG A 1 163 ? 1.085 -12.016 15.781 1 93.62 163 ARG A N 1
ATOM 1300 C CA . ARG A 1 163 ? -0.006 -11.82 16.734 1 93.62 163 ARG A CA 1
ATOM 1301 C C . ARG A 1 163 ? -0.535 -13.156 17.25 1 93.62 163 ARG A C 1
ATOM 1303 O O . ARG A 1 163 ? -0.649 -14.117 16.484 1 93.62 163 ARG A O 1
ATOM 1310 N N . PRO A 1 164 ? -0.954 -13.18 18.469 1 95.56 164 PRO A N 1
ATOM 1311 C CA . PRO A 1 164 ? -1.507 -14.43 18.984 1 95.56 164 PRO A CA 1
ATOM 1312 C C . PRO A 1 164 ? -2.799 -14.844 18.281 1 95.56 164 PRO A C 1
ATOM 1314 O O . PRO A 1 164 ? -3.588 -13.992 17.891 1 95.56 164 PRO A O 1
ATOM 1317 N N . TRP A 1 165 ? -2.975 -16.172 18.219 1 97.31 165 TRP A N 1
ATOM 1318 C CA . TRP A 1 165 ? -4.137 -16.734 17.531 1 97.31 165 TRP A CA 1
ATOM 1319 C C . TRP A 1 165 ? -5.426 -16.109 18.078 1 97.31 165 TRP A C 1
ATOM 1321 O O . TRP A 1 165 ? -6.32 -15.766 17.297 1 97.31 165 TRP A O 1
ATOM 1331 N N . GLU A 1 166 ? -5.504 -15.945 19.375 1 97.44 166 GLU A N 1
ATOM 1332 C CA . GLU A 1 166 ? -6.727 -15.438 19.984 1 97.44 166 GLU A CA 1
ATOM 1333 C C . GLU A 1 166 ? -7.043 -14.031 19.484 1 97.44 166 GLU A C 1
ATOM 1335 O O . GLU A 1 166 ? -8.211 -13.68 19.297 1 97.44 166 GLU A O 1
ATOM 1340 N N . GLU A 1 167 ? -6 -13.273 19.281 1 95.94 167 GLU A N 1
ATOM 1341 C CA . GLU A 1 167 ? -6.191 -11.922 18.75 1 95.94 167 GLU A CA 1
ATOM 1342 C C . GLU A 1 167 ? -6.605 -11.953 17.281 1 95.94 167 GLU A C 1
ATOM 1344 O O . GLU A 1 167 ? -7.453 -11.172 16.859 1 95.94 167 GLU A O 1
ATOM 1349 N N . ILE A 1 168 ? -5.98 -12.859 16.516 1 97.69 168 ILE A N 1
ATOM 1350 C CA . ILE A 1 168 ? -6.34 -13.016 15.109 1 97.69 168 ILE A CA 1
ATOM 1351 C C . ILE A 1 168 ? -7.801 -13.438 14.992 1 97.69 168 ILE A C 1
ATOM 1353 O O . ILE A 1 168 ? -8.562 -12.852 14.227 1 97.69 168 ILE A O 1
ATOM 1357 N N . ARG A 1 169 ? -8.203 -14.375 15.797 1 97.75 169 ARG A N 1
ATOM 1358 C CA . ARG A 1 169 ? -9.586 -14.859 15.797 1 97.75 169 ARG A CA 1
ATOM 1359 C C . ARG A 1 169 ? -10.555 -13.75 16.203 1 97.75 169 ARG A C 1
ATOM 1361 O O . ARG A 1 169 ? -11.609 -13.586 15.586 1 97.75 169 ARG A O 1
ATOM 1368 N N . ALA A 1 170 ? -10.188 -12.992 17.203 1 97.06 170 ALA A N 1
ATOM 1369 C CA . ALA A 1 170 ? -11.031 -11.906 17.688 1 97.06 170 ALA A CA 1
ATOM 1370 C C . ALA A 1 170 ? -11.188 -10.828 16.609 1 97.06 170 ALA A C 1
ATOM 1372 O O . ALA A 1 170 ? -12.172 -10.078 16.625 1 97.06 170 ALA A O 1
ATOM 1373 N N . GLY A 1 171 ? -10.227 -10.766 15.734 1 96.19 171 GLY A N 1
ATOM 1374 C CA . GLY A 1 171 ? -10.258 -9.766 14.68 1 96.19 171 GLY A CA 1
ATOM 1375 C C . GLY A 1 171 ? -11.133 -10.164 13.5 1 96.19 171 GLY A C 1
ATOM 1376 O O . GLY A 1 171 ? -11.422 -9.336 12.633 1 96.19 171 GLY A O 1
ATOM 1377 N N . MET A 1 172 ? -11.555 -11.383 13.406 1 97.94 172 MET A N 1
ATOM 1378 C CA . MET A 1 172 ? -12.477 -11.82 12.367 1 97.94 172 MET A CA 1
ATOM 1379 C C . MET A 1 172 ? -13.859 -11.203 12.57 1 97.94 172 MET A C 1
ATOM 1381 O O . MET A 1 172 ? -14.195 -10.781 13.68 1 97.94 172 MET A O 1
ATOM 1385 N N . ASP A 1 173 ? -14.547 -11.109 11.523 1 97.12 173 ASP A N 1
ATOM 1386 C CA . ASP A 1 173 ? -15.906 -10.594 11.695 1 97.12 173 ASP A CA 1
ATOM 1387 C C . ASP A 1 173 ? -16.797 -11.617 12.383 1 97.12 173 ASP A C 1
ATOM 1389 O O . ASP A 1 173 ? -16.391 -12.75 12.625 1 97.12 173 ASP A O 1
ATOM 1393 N N . ALA A 1 174 ? -18 -11.266 12.742 1 97.44 174 ALA A N 1
ATOM 1394 C CA . ALA A 1 174 ? -18.906 -12.078 13.555 1 97.44 174 ALA A CA 1
ATOM 1395 C C . ALA A 1 174 ? -19.266 -13.375 12.836 1 97.44 174 ALA A C 1
ATOM 1397 O O . ALA A 1 174 ? -19.344 -14.438 13.461 1 97.44 174 ALA A O 1
ATOM 1398 N N . ASP A 1 175 ? -19.453 -13.344 11.609 1 97.19 175 ASP A N 1
ATOM 1399 C CA . ASP A 1 175 ? -19.844 -14.523 10.844 1 97.19 175 ASP A CA 1
ATOM 1400 C C . ASP A 1 175 ? -18.734 -15.562 10.82 1 97.19 175 ASP A C 1
ATOM 1402 O O . ASP A 1 175 ? -18.969 -16.734 11.094 1 97.19 175 ASP A O 1
ATOM 1406 N N . HIS A 1 176 ? -17.516 -15.164 10.508 1 97.5 176 HIS A N 1
ATOM 1407 C CA . HIS A 1 176 ? -16.375 -16.062 10.477 1 97.5 176 HIS A CA 1
ATOM 1408 C C . HIS A 1 176 ? -16.109 -16.672 11.852 1 97.5 176 HIS A C 1
ATOM 1410 O O . HIS A 1 176 ? -15.844 -17.875 11.969 1 97.5 176 HIS A O 1
ATOM 1416 N N . ARG A 1 177 ? -16.219 -15.883 12.883 1 97.81 177 ARG A N 1
ATOM 1417 C CA . ARG A 1 177 ? -16.047 -16.391 14.242 1 97.81 177 ARG A CA 1
ATOM 1418 C C . ARG A 1 177 ? -17.109 -17.422 14.578 1 97.81 177 ARG A C 1
ATOM 1420 O O . ARG A 1 177 ? -16.812 -18.469 15.164 1 97.81 177 ARG A O 1
ATOM 1427 N N . ARG A 1 178 ? -18.328 -17.094 14.227 1 97.62 178 ARG A N 1
ATOM 1428 C CA . ARG A 1 178 ? -19.438 -18 14.508 1 97.62 178 ARG A CA 1
ATOM 1429 C C . ARG A 1 178 ? -19.25 -19.328 13.789 1 97.62 178 ARG A C 1
ATOM 1431 O O . ARG A 1 178 ? -19.484 -20.391 14.367 1 97.62 178 ARG A O 1
ATOM 1438 N N . ARG A 1 179 ? -18.859 -19.266 12.594 1 97.38 179 ARG A N 1
ATOM 1439 C CA . ARG A 1 179 ? -18.656 -20.484 11.789 1 97.38 179 ARG A CA 1
ATOM 1440 C C . ARG A 1 179 ? -17.562 -21.359 12.375 1 97.38 179 ARG A C 1
ATOM 1442 O O . ARG A 1 179 ? -17.703 -22.578 12.438 1 97.38 179 ARG A O 1
ATOM 1449 N N . LEU A 1 180 ? -16.5 -20.766 12.805 1 97.31 180 LEU A N 1
ATOM 1450 C CA . LEU A 1 180 ? -15.43 -21.516 13.445 1 97.31 180 LEU A CA 1
ATOM 1451 C C . LEU A 1 180 ? -15.906 -22.125 14.766 1 97.31 180 LEU A C 1
ATOM 1453 O O . LEU A 1 180 ? -15.625 -23.297 15.055 1 97.31 180 LEU A O 1
ATOM 1457 N N . ARG A 1 181 ? -16.641 -21.344 15.484 1 96.88 181 ARG A N 1
ATOM 1458 C CA . ARG A 1 181 ? -17.141 -21.797 16.781 1 96.88 181 ARG A CA 1
ATOM 1459 C C . ARG A 1 181 ? -18.094 -22.969 16.609 1 96.88 181 ARG A C 1
ATOM 1461 O O . ARG A 1 181 ? -18.125 -23.875 17.438 1 96.88 181 ARG A O 1
ATOM 1468 N N . SER A 1 182 ? -18.875 -22.906 15.609 1 97 182 SER A N 1
ATOM 1469 C CA . SER A 1 182 ? -19.875 -23.938 15.367 1 97 182 SER A CA 1
ATOM 1470 C C . SER A 1 182 ? -19.219 -25.297 15.102 1 97 182 SER A C 1
ATOM 1472 O O . SER A 1 182 ? -19.891 -26.328 15.156 1 97 182 SER A O 1
ATOM 1474 N N . MET A 1 183 ? -17.953 -25.312 14.781 1 96.75 183 MET A N 1
ATOM 1475 C CA . MET A 1 183 ? -17.266 -26.547 14.43 1 96.75 183 MET A CA 1
ATOM 1476 C C . MET A 1 183 ? -16.578 -27.156 15.648 1 96.75 183 MET A C 1
ATOM 1478 O O . MET A 1 183 ? -16.047 -28.25 15.57 1 96.75 183 MET A O 1
ATOM 1482 N N . ARG A 1 184 ? -16.578 -26.484 16.781 1 94.31 184 ARG A N 1
ATOM 1483 C CA . ARG A 1 184 ? -15.828 -26.875 17.969 1 94.31 184 ARG A CA 1
ATOM 1484 C C . ARG A 1 184 ? -16.297 -28.234 18.5 1 94.31 184 ARG A C 1
ATOM 1486 O O . ARG A 1 184 ? -15.5 -29 19.047 1 94.31 184 ARG A O 1
ATOM 1493 N N . ASP A 1 185 ? -17.562 -28.516 18.312 1 94.56 185 ASP A N 1
ATOM 1494 C CA . ASP A 1 185 ? -18.109 -29.75 18.875 1 94.56 185 ASP A CA 1
ATOM 1495 C C . ASP A 1 185 ? -18.141 -30.859 17.812 1 94.56 185 ASP A C 1
ATOM 1497 O O . ASP A 1 185 ? -18.672 -31.938 18.062 1 94.56 185 ASP A O 1
ATOM 1501 N N . ARG A 1 186 ? -17.609 -30.547 16.688 1 96.69 186 ARG A N 1
ATOM 1502 C CA . ARG A 1 186 ? -17.547 -31.547 15.633 1 96.69 186 ARG A CA 1
ATOM 1503 C C . ARG A 1 186 ? -16.203 -32.25 15.648 1 96.69 186 ARG A C 1
ATOM 1505 O O . ARG A 1 186 ? -15.25 -31.797 16.281 1 96.69 186 ARG A O 1
ATOM 1512 N N . ASP A 1 187 ? -16.188 -33.438 15.008 1 97.94 187 ASP A N 1
ATOM 1513 C CA . ASP A 1 187 ? -14.93 -34.188 14.844 1 97.94 187 ASP A CA 1
ATOM 1514 C C . ASP A 1 187 ? -14.164 -33.656 13.625 1 97.94 187 ASP A C 1
ATOM 1516 O O . ASP A 1 187 ? -14.383 -34.125 12.508 1 97.94 187 ASP A O 1
ATOM 1520 N N . VAL A 1 188 ? -13.273 -32.719 13.859 1 98.44 188 VAL A N 1
ATOM 1521 C CA . VAL A 1 188 ? -12.508 -32.125 12.781 1 98.44 188 VAL A CA 1
ATOM 1522 C C . VAL A 1 188 ? -11.086 -32.656 12.781 1 98.44 188 VAL A C 1
ATOM 1524 O O . VAL A 1 188 ? -10.414 -32.656 13.82 1 98.44 188 VAL A O 1
ATOM 1527 N N . GLU A 1 189 ? -10.648 -33.156 11.688 1 98.38 189 GLU A N 1
ATOM 1528 C CA . GLU A 1 189 ? -9.289 -33.656 11.516 1 98.38 189 GLU A CA 1
ATOM 1529 C C . GLU A 1 189 ? -8.586 -33 10.344 1 98.38 189 GLU A C 1
ATOM 1531 O O . GLU A 1 189 ? -9.188 -32.812 9.281 1 98.38 189 GLU A O 1
ATOM 1536 N N . TYR A 1 190 ? -7.379 -32.625 10.594 1 98.31 190 TYR A N 1
ATOM 1537 C CA . TYR A 1 190 ? -6.57 -32.031 9.523 1 98.31 190 TYR A CA 1
ATOM 1538 C C . TYR A 1 190 ? -5.48 -33 9.078 1 98.31 190 TYR A C 1
ATOM 1540 O O . TYR A 1 190 ? -4.895 -33.719 9.898 1 98.31 190 TYR A O 1
ATOM 1548 N N . ARG A 1 191 ? -5.211 -33 7.824 1 97.44 191 ARG A N 1
ATOM 1549 C CA . ARG A 1 191 ? -4.145 -33.812 7.273 1 97.44 191 ARG A CA 1
ATOM 1550 C C . ARG A 1 191 ? -3.17 -33 6.453 1 97.44 191 ARG A C 1
ATOM 1552 O O . ARG A 1 191 ? -3.584 -32.094 5.711 1 97.44 191 ARG A O 1
ATOM 1559 N N . ASP A 1 192 ? -1.966 -33.25 6.625 1 97.25 192 ASP A N 1
ATOM 1560 C CA . ASP A 1 192 ? -0.886 -32.75 5.789 1 97.25 192 ASP A CA 1
ATOM 1561 C C . ASP A 1 192 ? -0.594 -33.719 4.629 1 97.25 192 ASP A C 1
ATOM 1563 O O . ASP A 1 192 ? 0.052 -34.75 4.812 1 97.25 192 ASP A O 1
ATOM 1567 N N . GLU A 1 193 ? -1.028 -33.281 3.488 1 96.19 193 GLU A N 1
ATOM 1568 C CA . GLU A 1 193 ? -0.911 -34.219 2.361 1 96.19 193 GLU A CA 1
ATOM 1569 C C . GLU A 1 193 ? 0.507 -34.219 1.797 1 96.19 193 GLU A C 1
ATOM 1571 O O . GLU A 1 193 ? 1.146 -33.156 1.702 1 96.19 193 GLU A O 1
ATOM 1576 N N . PRO A 1 194 ? 0.962 -35.344 1.434 1 94 194 PRO A N 1
ATOM 1577 C CA . PRO A 1 194 ? 2.248 -35.375 0.731 1 94 194 PRO A CA 1
ATOM 1578 C C . PRO A 1 194 ? 2.189 -34.688 -0.629 1 94 194 PRO A C 1
ATOM 1580 O O . PRO A 1 194 ? 1.134 -34.656 -1.265 1 94 194 PRO A O 1
ATOM 1583 N N . ILE A 1 195 ? 3.318 -34.094 -1.024 1 95 195 ILE A N 1
ATOM 1584 C CA . ILE A 1 195 ? 3.393 -33.438 -2.314 1 95 195 ILE A CA 1
ATOM 1585 C C . ILE A 1 195 ? 4.008 -34.344 -3.354 1 95 195 ILE A C 1
ATOM 1587 O O . ILE A 1 195 ? 5.227 -34.344 -3.557 1 95 195 ILE A O 1
ATOM 1591 N N . ASP A 1 196 ? 3.158 -35.125 -3.84 1 89.56 196 ASP A N 1
ATOM 1592 C CA . ASP A 1 196 ? 3.525 -36.062 -4.914 1 89.56 196 ASP A CA 1
ATOM 1593 C C . ASP A 1 196 ? 2.424 -36.125 -5.969 1 89.56 196 ASP A C 1
ATOM 1595 O O . ASP A 1 196 ? 1.367 -35.531 -5.816 1 89.56 196 ASP A O 1
ATOM 1599 N N . ALA A 1 197 ? 2.707 -36.812 -7.016 1 82.25 197 ALA A N 1
ATOM 1600 C CA . ALA A 1 197 ? 1.799 -36.844 -8.156 1 82.25 197 ALA A CA 1
ATOM 1601 C C . ALA A 1 197 ? 0.416 -37.312 -7.746 1 82.25 197 ALA A C 1
ATOM 1603 O O . ALA A 1 197 ? -0.602 -36.781 -8.164 1 82.25 197 ALA A O 1
ATOM 1604 N N . GLY A 1 198 ? 0.325 -38.375 -6.914 1 83.5 198 GLY A N 1
ATOM 1605 C CA . GLY A 1 198 ? -0.955 -38.906 -6.5 1 83.5 198 GLY A CA 1
ATOM 1606 C C . GLY A 1 198 ? -1.781 -37.938 -5.676 1 83.5 198 GLY A C 1
ATOM 1607 O O . GLY A 1 198 ? -2.957 -37.719 -5.969 1 83.5 198 GLY A O 1
ATOM 1608 N N . SER A 1 199 ? -1.227 -37.438 -4.754 1 88.19 199 SER A N 1
ATOM 1609 C CA . SER A 1 199 ? -1.905 -36.469 -3.891 1 88.19 199 SER A CA 1
ATOM 1610 C C . SER A 1 199 ? -2.326 -35.219 -4.668 1 88.19 199 SER A C 1
ATOM 1612 O O . SER A 1 199 ? -3.42 -34.688 -4.461 1 88.19 199 SER A O 1
ATOM 1614 N N . LEU A 1 200 ? -1.504 -34.812 -5.605 1 93.25 200 LEU A N 1
ATOM 1615 C CA . LEU A 1 200 ? -1.813 -33.594 -6.344 1 93.25 200 LEU A CA 1
ATOM 1616 C C . LEU A 1 200 ? -2.867 -33.844 -7.414 1 93.25 200 LEU A C 1
ATOM 1618 O O . LEU A 1 200 ? -3.561 -32.938 -7.848 1 93.25 200 LEU A O 1
ATOM 1622 N N . GLU A 1 201 ? -2.957 -35.156 -7.824 1 93 201 GLU A N 1
ATOM 1623 C CA . GLU A 1 201 ? -4.051 -35.5 -8.727 1 93 201 GLU A CA 1
ATOM 1624 C C . GLU A 1 201 ? -5.406 -35.312 -8.055 1 93 201 GLU A C 1
ATOM 1626 O O . GLU A 1 201 ? -6.336 -34.781 -8.656 1 93 201 GLU A O 1
ATOM 1631 N N . GLU A 1 202 ? -5.5 -35.781 -6.848 1 92.56 202 GLU A N 1
ATOM 1632 C CA . GLU A 1 202 ? -6.734 -35.594 -6.086 1 92.56 202 GLU A CA 1
ATOM 1633 C C . GLU A 1 202 ? -7.027 -34.125 -5.836 1 92.56 202 GLU A C 1
ATOM 1635 O O . GLU A 1 202 ? -8.164 -33.688 -5.965 1 92.56 202 GLU A O 1
ATOM 1640 N N . THR A 1 203 ? -6.02 -33.438 -5.484 1 95.69 203 THR A N 1
ATOM 1641 C CA . THR A 1 203 ? -6.16 -32.031 -5.254 1 95.69 203 THR A CA 1
ATOM 1642 C C . THR A 1 203 ? -6.617 -31.312 -6.527 1 95.69 203 THR A C 1
ATOM 1644 O O . THR A 1 203 ? -7.512 -30.469 -6.484 1 95.69 203 THR A O 1
ATOM 1647 N N . TYR A 1 204 ? -6.039 -31.703 -7.582 1 96.75 204 TYR A N 1
ATOM 1648 C CA . TYR A 1 204 ? -6.359 -31.078 -8.867 1 96.75 204 TYR A CA 1
ATOM 1649 C C . TYR A 1 204 ? -7.82 -31.312 -9.234 1 96.75 204 TYR A C 1
ATOM 1651 O O . TYR A 1 204 ? -8.5 -30.406 -9.703 1 96.75 204 TYR A O 1
ATOM 1659 N N . ALA A 1 205 ? -8.289 -32.531 -9.062 1 94.75 205 ALA A N 1
ATOM 1660 C CA . ALA A 1 205 ? -9.68 -32.844 -9.383 1 94.75 205 ALA A CA 1
ATOM 1661 C C . ALA A 1 205 ? -10.641 -31.953 -8.594 1 94.75 205 ALA A C 1
ATOM 1663 O O . ALA A 1 205 ? -11.594 -31.391 -9.148 1 94.75 205 ALA A O 1
ATOM 1664 N N . ALA A 1 206 ? -10.375 -31.812 -7.359 1 93.75 206 ALA A N 1
ATOM 1665 C CA . ALA A 1 206 ? -11.203 -30.953 -6.508 1 93.75 206 ALA A CA 1
ATOM 1666 C C . ALA A 1 206 ? -11.055 -29.484 -6.898 1 93.75 206 ALA A C 1
ATOM 1668 O O . ALA A 1 206 ? -12.031 -28.734 -6.883 1 93.75 206 ALA A O 1
ATOM 1669 N N . TYR A 1 207 ? -9.859 -29.094 -7.25 1 96.12 207 TYR A N 1
ATOM 1670 C CA . TYR A 1 207 ? -9.555 -27.734 -7.695 1 96.12 207 TYR A CA 1
ATOM 1671 C C . TYR A 1 207 ? -10.344 -27.375 -8.945 1 96.12 207 TYR A C 1
ATOM 1673 O O . TYR A 1 207 ? -10.953 -26.312 -9.023 1 96.12 207 TYR A O 1
ATOM 1681 N N . VAL A 1 208 ? -10.344 -28.203 -9.867 1 95.44 208 VAL A N 1
ATOM 1682 C CA . VAL A 1 208 ? -11.047 -27.969 -11.125 1 95.44 208 VAL A CA 1
ATOM 1683 C C . VAL A 1 208 ? -12.539 -27.781 -10.859 1 95.44 208 VAL A C 1
ATOM 1685 O O . VAL A 1 208 ? -13.156 -26.859 -11.398 1 95.44 208 VAL A O 1
ATOM 1688 N N . ASN A 1 209 ? -13.094 -28.594 -10.016 1 91.62 209 ASN A N 1
ATOM 1689 C CA . ASN A 1 209 ? -14.5 -28.453 -9.648 1 91.62 209 ASN A CA 1
ATOM 1690 C C . ASN A 1 209 ? -14.781 -27.094 -9.008 1 91.62 209 ASN A C 1
ATOM 1692 O O . ASN A 1 209 ? -15.797 -26.469 -9.312 1 91.62 209 ASN A O 1
ATOM 1696 N N . ASN A 1 210 ? -13.859 -26.688 -8.18 1 90.75 210 ASN A N 1
ATOM 1697 C CA . ASN A 1 210 ? -13.977 -25.406 -7.488 1 90.75 210 ASN A CA 1
ATOM 1698 C C . ASN A 1 210 ? -13.945 -24.234 -8.477 1 90.75 210 ASN A C 1
ATOM 1700 O O . ASN A 1 210 ? -14.773 -23.328 -8.391 1 90.75 210 ASN A O 1
ATOM 1704 N N . VAL A 1 211 ? -13.039 -24.281 -9.375 1 90.06 211 VAL A N 1
ATOM 1705 C CA . VAL A 1 211 ? -12.828 -23.203 -10.336 1 90.06 211 VAL A CA 1
ATOM 1706 C C . VAL A 1 211 ? -14.008 -23.125 -11.297 1 90.06 211 VAL A C 1
ATOM 1708 O O . VAL A 1 211 ? -14.508 -22.047 -11.602 1 90.06 211 VAL A O 1
ATOM 1711 N N . GLU A 1 212 ? -14.461 -24.219 -11.766 1 87.94 212 GLU A N 1
ATOM 1712 C CA . GLU A 1 212 ? -15.578 -24.281 -12.703 1 87.94 212 GLU A CA 1
ATOM 1713 C C . GLU A 1 212 ? -16.859 -23.75 -12.062 1 87.94 212 GLU A C 1
ATOM 1715 O O . GLU A 1 212 ? -17.625 -23.031 -12.703 1 87.94 212 GLU A O 1
ATOM 1720 N N . ARG A 1 213 ? -17.062 -24.047 -10.891 1 86.44 213 ARG A N 1
ATOM 1721 C CA . ARG A 1 213 ? -18.219 -23.531 -10.164 1 86.44 213 ARG A CA 1
ATOM 1722 C C . ARG A 1 213 ? -18.172 -22.016 -10.047 1 86.44 213 ARG A C 1
ATOM 1724 O O . ARG A 1 213 ? -19.203 -21.344 -10.156 1 86.44 213 ARG A O 1
ATOM 1731 N N . ALA A 1 214 ? -17 -21.531 -9.836 1 80.06 214 ALA A N 1
ATOM 1732 C CA . ALA A 1 214 ? -16.828 -20.078 -9.672 1 80.06 214 ALA A CA 1
ATOM 1733 C C . ALA A 1 214 ? -16.797 -19.375 -11.023 1 80.06 214 ALA A C 1
ATOM 1735 O O . ALA A 1 214 ? -16.734 -18.141 -11.086 1 80.06 214 ALA A O 1
ATOM 1736 N N . GLY A 1 215 ? -16.781 -20.094 -12.125 1 79.44 215 GLY A N 1
ATOM 1737 C CA . GLY A 1 215 ? -16.781 -19.531 -13.461 1 79.44 215 GLY A CA 1
ATOM 1738 C C . GLY A 1 215 ? -15.391 -19.125 -13.938 1 79.44 215 GLY A C 1
ATOM 1739 O O . GLY A 1 215 ? -15.25 -18.266 -14.805 1 79.44 215 GLY A O 1
ATOM 1740 N N . GLY A 1 216 ? -14.398 -19.703 -13.297 1 83.25 216 GLY A N 1
ATOM 1741 C CA . GLY A 1 216 ? -13.039 -19.375 -13.695 1 83.25 216 GLY A CA 1
ATOM 1742 C C . GLY A 1 216 ? -12.43 -20.406 -14.625 1 83.25 216 GLY A C 1
ATOM 1743 O O . GLY A 1 216 ? -13.102 -21.359 -15.039 1 83.25 216 GLY A O 1
ATOM 1744 N N . VAL A 1 217 ? -11.211 -20.125 -15.07 1 83.81 217 VAL A N 1
ATOM 1745 C CA . VAL A 1 217 ? -10.445 -21.047 -15.898 1 83.81 217 VAL A CA 1
ATOM 1746 C C . VAL A 1 217 ? -9.359 -21.703 -15.062 1 83.81 217 VAL A C 1
ATOM 1748 O O . VAL A 1 217 ? -8.531 -21.031 -14.445 1 83.81 217 VAL A O 1
ATOM 1751 N N . ALA A 1 218 ? -9.352 -22.984 -15.078 1 92.38 218 ALA A N 1
ATOM 1752 C CA . ALA A 1 218 ? -8.414 -23.734 -14.25 1 92.38 218 ALA A CA 1
ATOM 1753 C C . ALA A 1 218 ? -7.039 -23.812 -14.906 1 92.38 218 ALA A C 1
ATOM 1755 O O . ALA A 1 218 ? -6.93 -23.812 -16.141 1 92.38 218 ALA A O 1
ATOM 1756 N N . PHE A 1 219 ? -6.027 -23.844 -14.078 1 94.69 219 PHE A N 1
ATOM 1757 C CA . PHE A 1 219 ? -4.695 -24.203 -14.547 1 94.69 219 PHE A CA 1
ATOM 1758 C C . PHE A 1 219 ? -4.668 -25.656 -15.039 1 94.69 219 PHE A C 1
ATOM 1760 O O . PHE A 1 219 ? -5.457 -26.484 -14.578 1 94.69 219 PHE A O 1
ATOM 1767 N N . PRO A 1 220 ? -3.791 -25.938 -16 1 95.75 220 PRO A N 1
ATOM 1768 C CA . PRO A 1 220 ? -3.662 -27.344 -16.422 1 95.75 220 PRO A CA 1
ATOM 1769 C C . PRO A 1 220 ? -3.006 -28.219 -15.359 1 95.75 220 PRO A C 1
ATOM 1771 O O . PRO A 1 220 ? -2.283 -27.719 -14.492 1 95.75 220 PRO A O 1
ATOM 1774 N N . PHE A 1 221 ? -3.258 -29.5 -15.414 1 96.12 221 PHE A N 1
ATOM 1775 C CA . PHE A 1 221 ? -2.67 -30.438 -14.453 1 96.12 221 PHE A CA 1
ATOM 1776 C C . PHE A 1 221 ? -1.147 -30.359 -14.492 1 96.12 221 PHE A C 1
ATOM 1778 O O . PHE A 1 221 ? -0.485 -30.562 -13.477 1 96.12 221 PHE A O 1
ATOM 1785 N N . ALA A 1 222 ? -0.608 -30.031 -15.664 1 96.44 222 ALA A N 1
ATOM 1786 C CA . ALA A 1 222 ? 0.839 -29.906 -15.812 1 96.44 222 ALA A CA 1
ATOM 1787 C C . ALA A 1 222 ? 1.408 -28.922 -14.797 1 96.44 222 ALA A C 1
ATOM 1789 O O . ALA A 1 222 ? 2.533 -29.078 -14.32 1 96.44 222 ALA A O 1
ATOM 1790 N N . PHE A 1 223 ? 0.628 -27.953 -14.492 1 97.06 223 PHE A N 1
ATOM 1791 C CA . PHE A 1 223 ? 1.067 -26.969 -13.508 1 97.06 223 PHE A CA 1
ATOM 1792 C C . PHE A 1 223 ? 1.193 -27.609 -12.133 1 97.06 223 PHE A C 1
ATOM 1794 O O . PHE A 1 223 ? 2.189 -27.406 -11.43 1 97.06 223 PHE A O 1
ATOM 1801 N N . PHE A 1 224 ? 0.246 -28.422 -11.688 1 96.88 224 PHE A N 1
ATOM 1802 C CA . PHE A 1 224 ? 0.274 -29.109 -10.398 1 96.88 224 PHE A CA 1
ATOM 1803 C C . PHE A 1 224 ? 1.405 -30.125 -10.359 1 96.88 224 PHE A C 1
ATOM 1805 O O . PHE A 1 224 ? 2.129 -30.219 -9.359 1 96.88 224 PHE A O 1
ATOM 1812 N N . ALA A 1 225 ? 1.522 -30.828 -11.453 1 96.19 225 ALA A N 1
ATOM 1813 C CA . ALA A 1 225 ? 2.623 -31.781 -11.539 1 96.19 225 ALA A CA 1
ATOM 1814 C C . ALA A 1 225 ? 3.973 -31.078 -11.438 1 96.19 225 ALA A C 1
ATOM 1816 O O . ALA A 1 225 ? 4.891 -31.578 -10.773 1 96.19 225 ALA A O 1
ATOM 1817 N N . GLY A 1 226 ? 4.062 -29.922 -12.078 1 96.5 226 GLY A N 1
ATOM 1818 C CA . GLY A 1 226 ? 5.281 -29.125 -12.016 1 96.5 226 GLY A CA 1
ATOM 1819 C C . GLY A 1 226 ? 5.582 -28.609 -10.625 1 96.5 226 GLY A C 1
ATOM 1820 O O . GLY A 1 226 ? 6.746 -28.516 -10.227 1 96.5 226 GLY A O 1
ATOM 1821 N N . LEU A 1 227 ? 4.547 -28.25 -9.859 1 97.12 227 LEU A N 1
ATOM 1822 C CA . LEU A 1 227 ? 4.742 -27.844 -8.469 1 97.12 227 LEU A CA 1
ATOM 1823 C C . LEU A 1 227 ? 5.41 -28.953 -7.672 1 97.12 227 LEU A C 1
ATOM 1825 O O . LEU A 1 227 ? 6.352 -28.719 -6.914 1 97.12 227 LEU A O 1
ATOM 1829 N N . ALA A 1 228 ? 4.934 -30.141 -7.867 1 95.94 228 ALA A N 1
ATOM 1830 C CA . ALA A 1 228 ? 5.477 -31.297 -7.152 1 95.94 228 ALA A CA 1
ATOM 1831 C C . ALA A 1 228 ? 6.922 -31.562 -7.562 1 95.94 228 ALA A C 1
ATOM 1833 O O . ALA A 1 228 ? 7.754 -31.922 -6.723 1 95.94 228 ALA A O 1
ATOM 1834 N N . ASP A 1 229 ? 7.207 -31.391 -8.789 1 96.19 229 ASP A N 1
ATOM 1835 C CA . ASP A 1 229 ? 8.516 -31.734 -9.344 1 96.19 229 ASP A CA 1
ATOM 1836 C C . ASP A 1 229 ? 9.555 -30.672 -8.977 1 96.19 229 ASP A C 1
ATOM 1838 O O . ASP A 1 229 ? 10.688 -31 -8.617 1 96.19 229 ASP A O 1
ATOM 1842 N N . LEU A 1 230 ? 9.133 -29.406 -9.086 1 96.81 230 LEU A N 1
ATOM 1843 C CA . LEU A 1 230 ? 10.109 -28.328 -9.047 1 96.81 230 LEU A CA 1
ATOM 1844 C C . LEU A 1 230 ? 10.094 -27.625 -7.691 1 96.81 230 LEU A C 1
ATOM 1846 O O . LEU A 1 230 ? 11.094 -27.031 -7.281 1 96.81 230 LEU A O 1
ATOM 1850 N N . LEU A 1 231 ? 8.93 -27.688 -6.961 1 97.06 231 LEU A N 1
ATOM 1851 C CA . LEU A 1 231 ? 8.758 -26.859 -5.781 1 97.06 231 LEU A CA 1
ATOM 1852 C C . LEU A 1 231 ? 8.164 -27.656 -4.625 1 97.06 231 LEU A C 1
ATOM 1854 O O . LEU A 1 231 ? 7.402 -27.109 -3.818 1 97.06 231 LEU A O 1
ATOM 1858 N N . ALA A 1 232 ? 8.492 -28.875 -4.566 1 96.5 232 ALA A N 1
ATOM 1859 C CA . ALA A 1 232 ? 7.887 -29.75 -3.568 1 96.5 232 ALA A CA 1
ATOM 1860 C C . ALA A 1 232 ? 8.094 -29.219 -2.158 1 96.5 232 ALA A C 1
ATOM 1862 O O . ALA A 1 232 ? 7.223 -29.344 -1.297 1 96.5 232 ALA A O 1
ATOM 1863 N N . ASP A 1 233 ? 9.211 -28.609 -1.9 1 97.19 233 ASP A N 1
ATOM 1864 C CA . ASP A 1 233 ? 9.547 -28.125 -0.563 1 97.19 233 ASP A CA 1
ATOM 1865 C C . ASP A 1 233 ? 8.906 -26.766 -0.289 1 97.19 233 ASP A C 1
ATOM 1867 O O . ASP A 1 233 ? 9 -26.234 0.821 1 97.19 233 ASP A O 1
ATOM 1871 N N . ARG A 1 234 ? 8.195 -26.219 -1.302 1 98.19 234 ARG A N 1
ATOM 1872 C CA . ARG A 1 234 ? 7.602 -24.891 -1.16 1 98.19 234 ARG A CA 1
ATOM 1873 C C . ARG A 1 234 ? 6.09 -24.953 -1.336 1 98.19 234 ARG A C 1
ATOM 1875 O O . ARG A 1 234 ? 5.434 -23.906 -1.479 1 98.19 234 ARG A O 1
ATOM 1882 N N . VAL A 1 235 ? 5.582 -26.141 -1.377 1 97.88 235 VAL A N 1
ATOM 1883 C CA . VAL A 1 235 ? 4.145 -26.328 -1.52 1 97.88 235 VAL A CA 1
ATOM 1884 C C . VAL A 1 235 ? 3.609 -27.125 -0.324 1 97.88 235 VAL A C 1
ATOM 1886 O O . VAL A 1 235 ? 4.293 -28 0.202 1 97.88 235 VAL A O 1
ATOM 1889 N N . LYS A 1 236 ? 2.475 -26.734 0.121 1 98 236 LYS A N 1
ATOM 1890 C CA . LYS A 1 236 ? 1.766 -27.406 1.214 1 98 236 LYS A CA 1
ATOM 1891 C C . LYS A 1 236 ? 0.294 -27.609 0.868 1 98 236 LYS A C 1
ATOM 1893 O O . LYS A 1 236 ? -0.344 -26.719 0.293 1 98 236 LYS A O 1
ATOM 1898 N N . VAL A 1 237 ? -0.186 -28.828 1.142 1 98.25 237 VAL A N 1
ATOM 1899 C CA . VAL A 1 237 ? -1.607 -29.109 0.967 1 98.25 237 VAL A CA 1
ATOM 1900 C C . VAL A 1 237 ? -2.205 -29.578 2.287 1 98.25 237 VAL A C 1
ATOM 1902 O O . VAL A 1 237 ? -1.733 -30.562 2.867 1 98.25 237 VAL A O 1
ATOM 1905 N N . PHE A 1 238 ? -3.18 -28.859 2.783 1 98.38 238 PHE A N 1
ATOM 1906 C CA . PHE A 1 238 ? -3.953 -29.297 3.938 1 98.38 238 PHE A CA 1
ATOM 1907 C C . PHE A 1 238 ? -5.332 -29.781 3.512 1 98.38 238 PHE A C 1
ATOM 1909 O O . PHE A 1 238 ? -5.98 -29.156 2.662 1 98.38 238 PHE A O 1
ATOM 1916 N N . THR A 1 239 ? -5.699 -30.891 4.082 1 97.31 239 THR A N 1
ATOM 1917 C CA . THR A 1 239 ? -7.051 -31.422 3.945 1 97.31 239 THR A CA 1
ATOM 1918 C C . THR A 1 239 ? -7.777 -31.406 5.289 1 97.31 239 THR A C 1
ATOM 1920 O O . THR A 1 239 ? -7.156 -31.578 6.34 1 97.31 239 THR A O 1
ATOM 1923 N N . VAL A 1 240 ? -9.039 -31.141 5.238 1 98.12 240 VAL A N 1
ATOM 1924 C CA . VAL A 1 240 ? -9.82 -31.188 6.473 1 98.12 240 VAL A CA 1
ATOM 1925 C C . VAL A 1 240 ? -10.969 -32.188 6.324 1 98.12 240 VAL A C 1
ATOM 1927 O O . VAL A 1 240 ? -11.609 -32.25 5.277 1 98.12 240 VAL A O 1
ATOM 1930 N N . LEU A 1 241 ? -11.109 -33 7.332 1 97.88 241 LEU A N 1
ATOM 1931 C CA . LEU A 1 241 ? -12.219 -33.938 7.461 1 97.88 241 LEU A CA 1
ATOM 1932 C C . LEU A 1 241 ? -13.141 -33.531 8.602 1 97.88 241 LEU A C 1
ATOM 1934 O O . LEU A 1 241 ? -12.672 -33.156 9.672 1 97.88 241 LEU A O 1
ATOM 1938 N N . VAL A 1 242 ? -14.43 -33.594 8.352 1 97.81 242 VAL A N 1
ATOM 1939 C CA . VAL A 1 242 ? -15.438 -33.406 9.383 1 97.81 242 VAL A CA 1
ATOM 1940 C C . VAL A 1 242 ? -16.297 -34.656 9.531 1 97.81 242 VAL A C 1
ATOM 1942 O O . VAL A 1 242 ? -16.906 -35.125 8.57 1 97.81 242 VAL A O 1
ATOM 1945 N N . ASP A 1 243 ? -16.312 -35.188 10.734 1 96.88 243 ASP A N 1
ATOM 1946 C CA . ASP A 1 243 ? -17.047 -36.406 11.016 1 96.88 243 ASP A CA 1
ATOM 1947 C C . ASP A 1 243 ? -16.656 -37.531 10.047 1 96.88 243 ASP A C 1
ATOM 1949 O O . ASP A 1 243 ? -17.516 -38.188 9.477 1 96.88 243 ASP A O 1
ATOM 1953 N N . GLY A 1 244 ? -15.406 -37.562 9.773 1 96 244 GLY A N 1
ATOM 1954 C CA . GLY A 1 244 ? -14.828 -38.656 9.008 1 96 244 GLY A CA 1
ATOM 1955 C C . GLY A 1 244 ? -14.898 -38.438 7.508 1 96 244 GLY A C 1
ATOM 1956 O O . GLY A 1 244 ? -14.367 -39.219 6.73 1 96 244 GLY A O 1
ATOM 1957 N N . ARG A 1 245 ? -15.477 -37.375 7.082 1 95.44 245 ARG A N 1
ATOM 1958 C CA . ARG A 1 245 ? -15.641 -37.062 5.66 1 95.44 245 ARG A CA 1
ATOM 1959 C C . ARG A 1 245 ? -14.773 -35.875 5.246 1 95.44 245 ARG A C 1
ATOM 1961 O O . ARG A 1 245 ? -14.781 -34.844 5.895 1 95.44 245 ARG A O 1
ATOM 1968 N N . GLU A 1 246 ? -13.961 -36.125 4.129 1 95.31 246 GLU A N 1
ATOM 1969 C CA . GLU A 1 246 ? -13.195 -35 3.602 1 95.31 246 GLU A CA 1
ATOM 1970 C C . GLU A 1 246 ? -14.117 -33.906 3.039 1 95.31 246 GLU A C 1
ATOM 1972 O O . GLU A 1 246 ? -14.984 -34.188 2.209 1 95.31 246 GLU A O 1
ATOM 1977 N N . VAL A 1 247 ? -13.898 -32.688 3.488 1 96.5 247 VAL A N 1
ATOM 1978 C CA . VAL A 1 247 ? -14.836 -31.656 3.066 1 96.5 247 VAL A CA 1
ATOM 1979 C C . VAL A 1 247 ? -14.094 -30.578 2.281 1 96.5 247 VAL A C 1
ATOM 1981 O O . VAL A 1 247 ? -14.719 -29.688 1.689 1 96.5 247 VAL A O 1
ATOM 1984 N N . GLY A 1 248 ? -12.711 -30.656 2.225 1 95.81 248 GLY A N 1
ATOM 1985 C CA . GLY A 1 248 ? -12 -29.656 1.442 1 95.81 248 GLY A CA 1
ATOM 1986 C C . GLY A 1 248 ? -10.492 -29.75 1.577 1 95.81 248 GLY A C 1
ATOM 1987 O O . GLY A 1 248 ? -9.984 -30.344 2.527 1 95.81 248 GLY A O 1
ATOM 1988 N N . ARG A 1 249 ? -9.766 -29.125 0.624 1 96.31 249 ARG A N 1
ATOM 1989 C CA . ARG A 1 249 ? -8.312 -28.984 0.593 1 96.31 249 ARG A CA 1
ATOM 1990 C C . ARG A 1 249 ? -7.902 -27.609 0.08 1 96.31 249 ARG A C 1
ATOM 1992 O O . ARG A 1 249 ? -8.594 -27.031 -0.755 1 96.31 249 ARG A O 1
ATOM 1999 N N . TYR A 1 250 ? -6.875 -27.109 0.688 1 98 250 TYR A N 1
ATOM 2000 C CA . TYR A 1 250 ? -6.238 -25.922 0.149 1 98 250 TYR A CA 1
ATOM 2001 C C . TYR A 1 250 ? -4.77 -26.172 -0.159 1 98 250 TYR A C 1
ATOM 2003 O O . TYR A 1 250 ? -4.109 -26.953 0.537 1 98 250 TYR A O 1
ATOM 2011 N N . LEU A 1 251 ? -4.328 -25.672 -1.263 1 98.19 251 LEU A N 1
ATOM 2012 C CA . LEU A 1 251 ? -2.908 -25.672 -1.603 1 98.19 251 LEU A CA 1
ATOM 2013 C C . LEU A 1 251 ? -2.268 -24.328 -1.261 1 98.19 251 LEU A C 1
ATOM 2015 O O . LEU A 1 251 ? -2.818 -23.266 -1.584 1 98.19 251 LEU A O 1
ATOM 2019 N N . TYR A 1 252 ? -1.146 -24.375 -0.584 1 98.62 252 TYR A N 1
ATOM 2020 C CA . TYR A 1 252 ? -0.412 -23.188 -0.149 1 98.62 252 TYR A CA 1
ATOM 2021 C C . TYR A 1 252 ? 0.985 -23.156 -0.758 1 98.62 252 TYR A C 1
ATOM 2023 O O . TYR A 1 252 ? 1.554 -24.203 -1.074 1 98.62 252 TYR A O 1
ATOM 2031 N N . LEU A 1 253 ? 1.476 -21.969 -0.954 1 98.81 253 LEU A N 1
ATOM 2032 C CA . LEU A 1 253 ? 2.869 -21.766 -1.335 1 98.81 253 LEU A CA 1
ATOM 2033 C C . LEU A 1 253 ? 3.674 -21.203 -0.168 1 98.81 253 LEU A C 1
ATOM 2035 O O . LEU A 1 253 ? 3.221 -20.281 0.516 1 98.81 253 LEU A O 1
ATOM 2039 N N . LEU A 1 254 ? 4.793 -21.75 0.064 1 98.81 254 LEU A N 1
ATOM 2040 C CA . LEU A 1 254 ? 5.68 -21.359 1.154 1 98.81 254 LEU A CA 1
ATOM 2041 C C . LEU A 1 254 ? 6.758 -20.406 0.661 1 98.81 254 LEU A C 1
ATOM 2043 O O . LEU A 1 254 ? 7.773 -20.828 0.112 1 98.81 254 LEU A O 1
ATOM 2047 N N . ASP A 1 255 ? 6.547 -19.141 0.844 1 98.75 255 ASP A N 1
ATOM 2048 C CA . ASP A 1 255 ? 7.484 -18.109 0.433 1 98.75 255 ASP A CA 1
ATOM 2049 C C . ASP A 1 255 ? 8.484 -17.797 1.548 1 98.75 255 ASP A C 1
ATOM 2051 O O . ASP A 1 255 ? 8.281 -16.859 2.316 1 98.75 255 ASP A O 1
ATOM 2055 N N . GLU A 1 256 ? 9.555 -18.547 1.576 1 98.31 256 GLU A N 1
ATOM 2056 C CA . GLU A 1 256 ? 10.578 -18.375 2.609 1 98.31 256 GLU A CA 1
ATOM 2057 C C . GLU A 1 256 ? 11.273 -17.031 2.48 1 98.31 256 GLU A C 1
ATOM 2059 O O . GLU A 1 256 ? 11.656 -16.422 3.486 1 98.31 256 GLU A O 1
ATOM 2064 N N . GLU A 1 257 ? 11.453 -16.578 1.286 1 98 257 GLU A N 1
ATOM 2065 C CA . GLU A 1 257 ? 12.133 -15.305 1.047 1 98 257 GLU A CA 1
ATOM 2066 C C . GLU A 1 257 ? 11.414 -14.148 1.732 1 98 257 GLU A C 1
ATOM 2068 O O . GLU A 1 257 ? 12.055 -13.25 2.283 1 98 257 GLU A O 1
ATOM 2073 N N . GLN A 1 258 ? 10.086 -14.195 1.747 1 97.62 258 GLN A N 1
ATOM 2074 C CA . GLN A 1 258 ? 9.289 -13.117 2.314 1 97.62 258 GLN A CA 1
ATOM 2075 C C . GLN A 1 258 ? 8.641 -13.539 3.631 1 97.62 258 GLN A C 1
ATOM 2077 O O . GLN A 1 258 ? 7.812 -12.812 4.184 1 97.62 258 GLN A O 1
ATOM 2082 N N . SER A 1 259 ? 8.977 -14.75 4.113 1 97.81 259 SER A N 1
ATOM 2083 C CA . SER A 1 259 ? 8.375 -15.312 5.316 1 97.81 259 SER A CA 1
ATOM 2084 C C . SER A 1 259 ? 6.852 -15.211 5.277 1 97.81 259 SER A C 1
ATOM 2086 O O . SER A 1 259 ? 6.238 -14.68 6.207 1 97.81 259 SER A O 1
ATOM 2088 N N . THR A 1 260 ? 6.273 -15.719 4.23 1 98.62 260 THR A N 1
ATOM 2089 C CA . THR A 1 260 ? 4.84 -15.586 4.008 1 98.62 260 THR A CA 1
ATOM 2090 C C . THR A 1 260 ? 4.242 -16.906 3.541 1 98.62 260 THR A C 1
ATOM 2092 O O . THR A 1 260 ? 4.797 -17.578 2.664 1 98.62 260 THR A O 1
ATOM 2095 N N . LEU A 1 261 ? 3.211 -17.359 4.18 1 98.81 261 LEU A N 1
ATOM 2096 C CA . LEU A 1 261 ? 2.381 -18.469 3.717 1 98.81 261 LEU A CA 1
ATOM 2097 C C . LEU A 1 261 ? 1.267 -17.969 2.803 1 98.81 261 LEU A C 1
ATOM 2099 O O . LEU A 1 261 ? 0.361 -17.266 3.252 1 98.81 261 LEU A O 1
ATOM 2103 N N . HIS A 1 262 ? 1.335 -18.328 1.493 1 98.75 262 HIS A N 1
ATOM 2104 C CA . HIS A 1 262 ? 0.348 -17.875 0.523 1 98.75 262 HIS A CA 1
ATOM 2105 C C . HIS A 1 262 ? -0.758 -18.906 0.329 1 98.75 262 HIS A C 1
ATOM 2107 O O . HIS A 1 262 ? -0.498 -20.016 -0.127 1 98.75 262 HIS A O 1
ATOM 2113 N N . TYR A 1 263 ? -2 -18.531 0.677 1 98.62 263 TYR A N 1
ATOM 2114 C CA . TYR A 1 263 ? -3.139 -19.266 0.153 1 98.62 263 TYR A CA 1
ATOM 2115 C C . TYR A 1 263 ? -3.201 -19.172 -1.366 1 98.62 263 TYR A C 1
ATOM 2117 O O . TYR A 1 263 ? -3.271 -18.078 -1.923 1 98.62 263 TYR A O 1
ATOM 2125 N N . TYR A 1 264 ? -3.188 -20.359 -2.051 1 97.69 264 TYR A N 1
ATOM 2126 C CA . TYR A 1 264 ? -3.018 -20.266 -3.496 1 97.69 264 TYR A CA 1
ATOM 2127 C C . TYR A 1 264 ? -4.199 -20.891 -4.227 1 97.69 264 TYR A C 1
ATOM 2129 O O . TYR A 1 264 ? -4.816 -20.266 -5.082 1 97.69 264 TYR A O 1
ATOM 2137 N N . PHE A 1 265 ? -4.613 -22.141 -3.898 1 96.69 265 PHE A N 1
ATOM 2138 C CA . PHE A 1 265 ? -5.746 -22.781 -4.562 1 96.69 265 PHE A CA 1
ATOM 2139 C C . PHE A 1 265 ? -6.715 -23.359 -3.543 1 96.69 265 PHE A C 1
ATOM 2141 O O . PHE A 1 265 ? -6.293 -23.953 -2.549 1 96.69 265 PHE A O 1
ATOM 2148 N N . ALA A 1 266 ? -7.934 -23.109 -3.842 1 94.5 266 ALA A N 1
ATOM 2149 C CA . ALA A 1 266 ? -9 -23.812 -3.135 1 94.5 266 ALA A CA 1
ATOM 2150 C C . ALA A 1 266 ? -9.398 -25.094 -3.875 1 94.5 266 ALA A C 1
ATOM 2152 O O . ALA A 1 266 ? -9.484 -25.094 -5.105 1 94.5 266 ALA A O 1
ATOM 2153 N N . ALA A 1 267 ? -9.539 -26.094 -3.17 1 92.38 267 ALA A N 1
ATOM 2154 C CA . ALA A 1 267 ? -10.008 -27.375 -3.695 1 92.38 267 ALA A CA 1
ATOM 2155 C C . ALA A 1 267 ? -11.125 -27.938 -2.828 1 92.38 267 ALA A C 1
ATOM 2157 O O . ALA A 1 267 ? -10.898 -28.859 -2.027 1 92.38 267 ALA A O 1
ATOM 2158 N N . ILE A 1 268 ? -12.273 -27.359 -3.051 1 85.69 268 ILE A N 1
ATOM 2159 C CA . ILE A 1 268 ? -13.484 -27.844 -2.404 1 85.69 268 ILE A CA 1
ATOM 2160 C C . ILE A 1 268 ? -14.414 -28.453 -3.447 1 85.69 268 ILE A C 1
ATOM 2162 O O . ILE A 1 268 ? -14.984 -27.75 -4.277 1 85.69 268 ILE A O 1
ATOM 2166 N N . GLY A 1 269 ? -14.516 -29.656 -3.482 1 75.88 269 GLY A N 1
ATOM 2167 C CA . GLY A 1 269 ? -15.102 -30.453 -4.547 1 75.88 269 GLY A CA 1
ATOM 2168 C C . GLY A 1 269 ? -16.609 -30.281 -4.672 1 75.88 269 GLY A C 1
ATOM 2169 O O . GLY A 1 269 ? -17.141 -30.219 -5.781 1 75.88 269 GLY A O 1
ATOM 2170 N N . ASP A 1 270 ? -17.281 -30.234 -3.512 1 83.88 270 ASP A N 1
ATOM 2171 C CA . ASP A 1 270 ? -18.734 -30.281 -3.549 1 83.88 270 ASP A CA 1
ATOM 2172 C C . ASP A 1 270 ? -19.344 -29.141 -2.738 1 83.88 270 ASP A C 1
ATOM 2174 O O . ASP A 1 270 ? -18.859 -28.812 -1.651 1 83.88 270 ASP A O 1
ATOM 2178 N N . GLU A 1 271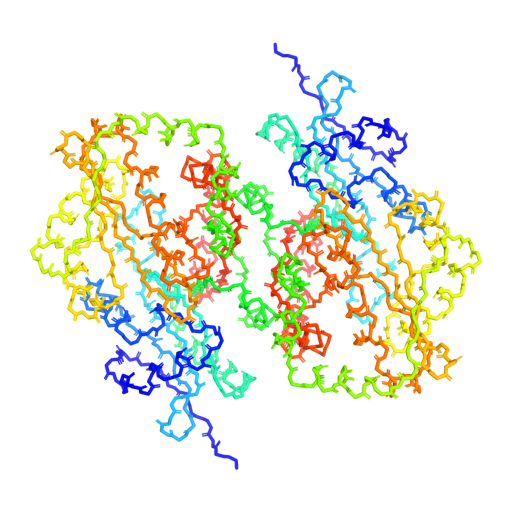 ? -20.422 -28.562 -3.301 1 86.19 271 GLU A N 1
ATOM 2179 C CA . GLU A 1 271 ? -21.109 -27.453 -2.643 1 86.19 271 GLU A CA 1
ATOM 2180 C C . GLU A 1 271 ? -21.703 -27.891 -1.308 1 86.19 271 GLU A C 1
ATOM 2182 O O . GLU A 1 271 ? -21.859 -27.078 -0.395 1 86.19 271 GLU A O 1
ATOM 2187 N N . GLU A 1 272 ? -22.016 -29.125 -1.252 1 88.25 272 GLU A N 1
ATOM 2188 C CA . GLU A 1 272 ? -22.578 -29.656 -0.013 1 88.25 272 GLU A CA 1
ATOM 2189 C C . GLU A 1 272 ? -21.594 -29.516 1.146 1 88.25 272 GLU A C 1
ATOM 2191 O O . GLU A 1 272 ? -22 -29.438 2.307 1 88.25 272 GLU A O 1
ATOM 2196 N N . CYS A 1 273 ? -20.391 -29.422 0.791 1 90.31 273 CYS A N 1
ATOM 2197 C CA . CYS A 1 273 ? -19.344 -29.375 1.807 1 90.31 273 CYS A CA 1
ATOM 2198 C C . CYS A 1 273 ? -19.281 -27.984 2.445 1 90.31 273 CYS A C 1
ATOM 2200 O O . CYS A 1 273 ? -18.688 -27.812 3.516 1 90.31 273 CYS A O 1
ATOM 2202 N N . PHE A 1 274 ? -19.922 -27.016 1.89 1 90.94 274 PHE A N 1
ATOM 2203 C CA . PHE A 1 274 ? -19.859 -25.656 2.404 1 90.94 274 PHE A CA 1
ATOM 2204 C C . PHE A 1 274 ? -20.516 -25.562 3.785 1 90.94 274 PHE A C 1
ATOM 2206 O O . PHE A 1 274 ? -20.109 -24.734 4.605 1 90.94 274 PHE A O 1
ATOM 2213 N N . ALA A 1 275 ? -21.453 -26.438 3.977 1 92.56 275 ALA A N 1
ATOM 2214 C CA . ALA A 1 275 ? -22.156 -26.422 5.254 1 92.56 275 ALA A CA 1
ATOM 2215 C C . ALA A 1 275 ? -21.219 -26.781 6.402 1 92.56 275 ALA A C 1
ATOM 2217 O O . ALA A 1 275 ? -21.5 -26.453 7.559 1 92.56 275 ALA A O 1
ATOM 2218 N N . ASP A 1 276 ? -20.078 -27.391 6.055 1 95.94 276 ASP A N 1
ATOM 2219 C CA . ASP A 1 276 ? -19.125 -27.797 7.07 1 95.94 276 ASP A CA 1
ATOM 2220 C C . ASP A 1 276 ? -18.016 -26.766 7.23 1 95.94 276 ASP A C 1
ATOM 2222 O O . ASP A 1 276 ? -16.984 -27.031 7.855 1 95.94 276 ASP A O 1
ATOM 2226 N N . ASN A 1 277 ? -18.094 -25.688 6.676 1 96.69 277 ASN A N 1
ATOM 2227 C CA . ASN A 1 277 ? -17.219 -24.531 6.812 1 96.69 277 ASN A CA 1
ATOM 2228 C C . ASN A 1 277 ? -15.766 -24.906 6.523 1 96.69 277 ASN A C 1
ATOM 2230 O O . ASN A 1 277 ? -14.867 -24.594 7.312 1 96.69 277 ASN A O 1
ATOM 2234 N N . PRO A 1 278 ? -15.461 -25.562 5.418 1 97.19 278 PRO A N 1
ATOM 2235 C CA . PRO A 1 278 ? -14.086 -25.969 5.137 1 97.19 278 PRO A CA 1
ATOM 2236 C C . PRO A 1 278 ? -13.125 -24.797 5.004 1 97.19 278 PRO A C 1
ATOM 2238 O O . PRO A 1 278 ? -11.977 -24.875 5.449 1 97.19 278 PRO A O 1
ATOM 2241 N N . SER A 1 279 ? -13.555 -23.688 4.422 1 97 279 SER A N 1
ATOM 2242 C CA . SER A 1 279 ? -12.695 -22.516 4.234 1 97 279 SER A CA 1
ATOM 2243 C C . SER A 1 279 ? -12.211 -21.969 5.57 1 97 279 SER A C 1
ATOM 2245 O O . SER A 1 279 ? -11.016 -21.75 5.762 1 97 279 SER A O 1
ATOM 2247 N N . GLN A 1 280 ? -13.156 -21.797 6.492 1 97.69 280 GLN A N 1
ATOM 2248 C CA . GLN A 1 280 ? -12.805 -21.266 7.809 1 97.69 280 GLN A CA 1
ATOM 2249 C C . GLN A 1 280 ? -11.852 -22.203 8.539 1 97.69 280 GLN A C 1
ATOM 2251 O O . GLN A 1 280 ? -10.883 -21.75 9.164 1 97.69 280 GLN A O 1
ATOM 2256 N N . LEU A 1 281 ? -12.109 -23.469 8.43 1 98.38 281 LEU A N 1
ATOM 2257 C CA . LEU A 1 281 ? -11.297 -24.469 9.109 1 98.38 281 LEU A CA 1
ATOM 2258 C C . LEU A 1 281 ? -9.883 -24.5 8.531 1 98.38 281 LEU A C 1
ATOM 2260 O O . LEU A 1 281 ? -8.906 -24.484 9.281 1 98.38 281 LEU A O 1
ATOM 2264 N N . LEU A 1 282 ? -9.797 -24.5 7.227 1 98.56 282 LEU A N 1
ATOM 2265 C CA . LEU A 1 282 ? -8.5 -24.609 6.578 1 98.56 282 LEU A CA 1
ATOM 2266 C C . LEU A 1 282 ? -7.676 -23.344 6.766 1 98.56 282 LEU A C 1
ATOM 2268 O O . LEU A 1 282 ? -6.469 -23.406 7 1 98.56 282 LEU A O 1
ATOM 2272 N N . HIS A 1 283 ? -8.273 -22.172 6.641 1 98.62 283 HIS A N 1
ATOM 2273 C CA . HIS A 1 283 ? -7.555 -20.922 6.906 1 98.62 283 HIS A CA 1
ATOM 2274 C C . HIS A 1 283 ? -7.066 -20.875 8.352 1 98.62 283 HIS A C 1
ATOM 2276 O O . HIS A 1 283 ? -5.906 -20.531 8.602 1 98.62 283 HIS A O 1
ATOM 2282 N N . ALA A 1 284 ? -7.957 -21.219 9.289 1 98.5 284 ALA A N 1
ATOM 2283 C CA . ALA A 1 284 ? -7.566 -21.219 10.695 1 98.5 284 ALA A CA 1
ATOM 2284 C C . ALA A 1 284 ? -6.395 -22.172 10.938 1 98.5 284 ALA A C 1
ATOM 2286 O O . ALA A 1 284 ? -5.422 -21.797 11.602 1 98.5 284 ALA A O 1
ATOM 2287 N N . HIS A 1 285 ? -6.484 -23.328 10.359 1 98.69 285 HIS A N 1
ATOM 2288 C CA . HIS A 1 285 ? -5.426 -24.312 10.523 1 98.69 285 HIS A CA 1
ATOM 2289 C C . HIS A 1 285 ? -4.113 -23.828 9.93 1 98.69 285 HIS A C 1
ATOM 2291 O O . HIS A 1 285 ? -3.059 -23.938 10.555 1 98.69 285 HIS A O 1
ATOM 2297 N N . ALA A 1 286 ? -4.203 -23.328 8.758 1 98.81 286 ALA A N 1
ATOM 2298 C CA . ALA A 1 286 ? -3.002 -22.859 8.07 1 98.81 286 ALA A CA 1
ATOM 2299 C C . ALA A 1 286 ? -2.359 -21.703 8.812 1 98.81 286 ALA A C 1
ATOM 2301 O O . ALA A 1 286 ? -1.133 -21.609 8.898 1 98.81 286 ALA A O 1
ATOM 2302 N N . ILE A 1 287 ? -3.17 -20.766 9.297 1 98.75 287 ILE A N 1
ATOM 2303 C CA . ILE A 1 287 ? -2.672 -19.625 10.07 1 98.75 287 ILE A CA 1
ATOM 2304 C C . ILE A 1 287 ? -1.916 -20.141 11.297 1 98.75 287 ILE A C 1
ATOM 2306 O O . ILE A 1 287 ? -0.782 -19.719 11.547 1 98.75 287 ILE A O 1
ATOM 2310 N N . ARG A 1 288 ? -2.502 -21.062 12.008 1 98.62 288 ARG A N 1
ATOM 2311 C CA . ARG A 1 288 ? -1.869 -21.594 13.211 1 98.62 288 ARG A CA 1
ATOM 2312 C C . ARG A 1 288 ? -0.605 -22.375 12.859 1 98.62 288 ARG A C 1
ATOM 2314 O O . ARG A 1 288 ? 0.407 -22.281 13.555 1 98.62 288 ARG A O 1
ATOM 2321 N N . TRP A 1 289 ? -0.708 -23.172 11.828 1 98.81 289 TRP A N 1
ATOM 2322 C CA . TRP A 1 289 ? 0.473 -23.875 11.359 1 98.81 289 TRP A CA 1
ATOM 2323 C C . TRP A 1 289 ? 1.596 -22.906 11.008 1 98.81 289 TRP A C 1
ATOM 2325 O O . TRP A 1 289 ? 2.754 -23.141 11.375 1 98.81 289 TRP A O 1
ATOM 2335 N N . GLY A 1 290 ? 1.249 -21.844 10.234 1 98.69 290 GLY A N 1
ATOM 2336 C CA . GLY A 1 290 ? 2.229 -20.828 9.898 1 98.69 290 GLY A CA 1
ATOM 2337 C C . GLY A 1 290 ? 2.875 -20.203 11.125 1 98.69 290 GLY A C 1
ATOM 2338 O O . GLY A 1 290 ? 4.078 -19.938 11.125 1 98.69 290 GLY A O 1
ATOM 2339 N N . GLN A 1 291 ? 2.053 -19.938 12.141 1 98.44 291 GLN A N 1
ATOM 2340 C CA . GLN A 1 291 ? 2.59 -19.422 13.391 1 98.44 291 GLN A CA 1
ATOM 2341 C C . GLN A 1 291 ? 3.617 -20.375 13.992 1 98.44 291 GLN A C 1
ATOM 2343 O O . GLN A 1 291 ? 4.699 -19.969 14.398 1 98.44 291 GLN A O 1
ATOM 2348 N N . GLU A 1 292 ? 3.283 -21.641 14.039 1 98.38 292 GLU A N 1
ATOM 2349 C CA . GLU A 1 292 ? 4.16 -22.656 14.602 1 98.38 292 GLU A CA 1
ATOM 2350 C C . GLU A 1 292 ? 5.465 -22.75 13.82 1 98.38 292 GLU A C 1
ATOM 2352 O O . GLU A 1 292 ? 6.52 -23.047 14.398 1 98.38 292 GLU A O 1
ATOM 2357 N N . GLN A 1 293 ? 5.352 -22.547 12.539 1 98.25 293 GLN A N 1
ATOM 2358 C CA . GLN A 1 293 ? 6.527 -22.672 11.68 1 98.25 293 GLN A CA 1
ATOM 2359 C C . GLN A 1 293 ? 7.352 -21.391 11.695 1 98.25 293 GLN A C 1
ATOM 2361 O O . GLN A 1 293 ? 8.453 -21.344 11.141 1 98.25 293 GLN A O 1
ATOM 2366 N N . GLY A 1 294 ? 6.812 -20.281 12.156 1 97.44 294 GLY A N 1
ATOM 2367 C CA . GLY A 1 294 ? 7.566 -19.047 12.312 1 97.44 294 GLY A CA 1
ATOM 2368 C C . GLY A 1 294 ? 7.41 -18.109 11.141 1 97.44 294 GLY A C 1
ATOM 2369 O O . GLY A 1 294 ? 8.234 -17.219 10.945 1 97.44 294 GLY A O 1
ATOM 2370 N N . TYR A 1 295 ? 6.379 -18.312 10.344 1 98.38 295 TYR A N 1
ATOM 2371 C CA . TYR A 1 295 ? 6.117 -17.359 9.266 1 98.38 295 TYR A CA 1
ATOM 2372 C C . TYR A 1 295 ? 5.645 -16.016 9.82 1 98.38 295 TYR A C 1
ATOM 2374 O O . TYR A 1 295 ? 4.996 -15.969 10.867 1 98.38 295 TYR A O 1
ATOM 2382 N N . ARG A 1 296 ? 5.879 -14.984 9.109 1 96.75 296 ARG A N 1
ATOM 2383 C CA . ARG A 1 296 ? 5.496 -13.648 9.539 1 96.75 296 ARG A CA 1
ATOM 2384 C C . ARG A 1 296 ? 4.094 -13.289 9.055 1 96.75 296 ARG A C 1
ATOM 2386 O O . ARG A 1 296 ? 3.338 -12.625 9.766 1 96.75 296 ARG A O 1
ATOM 2393 N N . TYR A 1 297 ? 3.783 -13.773 7.832 1 98.38 297 TYR A N 1
ATOM 2394 C CA . TYR A 1 297 ? 2.498 -13.367 7.27 1 98.38 297 TYR A CA 1
ATOM 2395 C C . TYR A 1 297 ? 1.744 -14.57 6.719 1 98.38 297 TYR A C 1
ATOM 2397 O O . TYR A 1 297 ? 2.357 -15.539 6.254 1 98.38 297 TYR A O 1
ATOM 2405 N N . TYR A 1 298 ? 0.456 -14.555 6.844 1 98.81 298 TYR A N 1
ATOM 2406 C CA . TYR A 1 298 ? -0.488 -15.336 6.051 1 98.81 298 TYR A CA 1
ATOM 2407 C C . TYR A 1 298 ? -1.16 -14.469 4.992 1 98.81 298 TYR A C 1
ATOM 2409 O O . TYR A 1 298 ? -1.729 -13.422 5.312 1 98.81 298 TYR A O 1
ATOM 2417 N N . ASP A 1 299 ? -1.067 -14.812 3.779 1 98.69 299 ASP A N 1
ATOM 2418 C CA . ASP A 1 299 ? -1.59 -14.023 2.664 1 98.69 299 ASP A CA 1
ATOM 2419 C C . ASP A 1 299 ? -2.738 -14.75 1.97 1 98.69 299 ASP A C 1
ATOM 2421 O O . ASP A 1 299 ? -2.57 -15.875 1.495 1 98.69 299 ASP A O 1
ATOM 2425 N N . PHE A 1 300 ? -3.855 -14.156 1.818 1 98.25 300 PHE A N 1
ATOM 2426 C CA . PHE A 1 300 ? -5.062 -14.781 1.29 1 98.25 300 PHE A CA 1
ATOM 2427 C C . PHE A 1 300 ? -5.062 -14.758 -0.233 1 98.25 300 PHE A C 1
ATOM 2429 O O . PHE A 1 300 ? -5.992 -15.258 -0.867 1 98.25 300 PHE A O 1
ATOM 2436 N N . GLY A 1 301 ? -4.062 -14.117 -0.842 1 95.88 301 GLY A N 1
ATOM 2437 C CA . GLY A 1 301 ? -4.016 -13.992 -2.291 1 95.88 301 GLY A CA 1
ATOM 2438 C C . GLY A 1 301 ? -4.727 -12.758 -2.811 1 95.88 301 GLY A C 1
ATOM 2439 O O . GLY A 1 301 ? -5.258 -11.969 -2.029 1 95.88 301 GLY A O 1
ATOM 2440 N N . GLY A 1 302 ? -4.723 -12.633 -4.074 1 94.62 302 GLY A N 1
ATOM 2441 C CA . GLY A 1 302 ? -5.211 -11.422 -4.707 1 94.62 302 GLY A CA 1
ATOM 2442 C C . GLY A 1 302 ? -6.723 -11.383 -4.844 1 94.62 302 GLY A C 1
ATOM 2443 O O . GLY A 1 302 ? -7.375 -12.43 -4.879 1 94.62 302 GLY A O 1
ATOM 2444 N N . THR A 1 303 ? -7.27 -10.219 -4.898 1 94.81 303 THR A N 1
ATOM 2445 C CA . THR A 1 303 ? -8.656 -9.914 -5.234 1 94.81 303 THR A CA 1
ATOM 2446 C C . THR A 1 303 ? -8.781 -8.5 -5.801 1 94.81 303 THR A C 1
ATOM 2448 O O . THR A 1 303 ? -7.84 -7.711 -5.723 1 94.81 303 THR A O 1
ATOM 2451 N N . GLY A 1 304 ? -9.859 -8.273 -6.449 1 94.5 304 GLY A N 1
ATOM 2452 C CA . GLY A 1 304 ? -10.117 -6.902 -6.863 1 94.5 304 GLY A CA 1
ATOM 2453 C C . GLY A 1 304 ? -10.258 -5.941 -5.695 1 94.5 304 GLY A C 1
ATOM 2454 O O . GLY A 1 304 ? -10.727 -6.328 -4.621 1 94.5 304 GLY A O 1
ATOM 2455 N N . ALA A 1 305 ? -9.781 -4.73 -5.902 1 95.75 305 ALA A N 1
ATOM 2456 C CA . ALA A 1 305 ? -9.914 -3.666 -4.91 1 95.75 305 ALA A CA 1
ATOM 2457 C C . ALA A 1 305 ? -11.32 -3.07 -4.93 1 95.75 305 ALA A C 1
ATOM 2459 O O . ALA A 1 305 ? -11.508 -1.929 -5.355 1 95.75 305 ALA A O 1
ATOM 2460 N N . ASP A 1 306 ? -12.234 -3.818 -4.496 1 96.19 306 ASP A N 1
ATOM 2461 C CA . ASP A 1 306 ? -13.656 -3.506 -4.586 1 96.19 306 ASP A CA 1
ATOM 2462 C C . ASP A 1 306 ? -14.414 -4.039 -3.371 1 96.19 306 ASP A C 1
ATOM 2464 O O . ASP A 1 306 ? -14.695 -5.238 -3.289 1 96.19 306 ASP A O 1
ATOM 2468 N N . TYR A 1 307 ? -14.867 -3.172 -2.596 1 95.94 307 TYR A N 1
ATOM 2469 C CA . TYR A 1 307 ? -15.547 -3.531 -1.354 1 95.94 307 TYR A CA 1
ATOM 2470 C C . TYR A 1 307 ? -16.828 -4.305 -1.636 1 95.94 307 TYR A C 1
ATOM 2472 O O . TYR A 1 307 ? -17.344 -4.996 -0.758 1 95.94 307 TYR A O 1
ATOM 2480 N N . SER A 1 308 ? -17.391 -4.152 -2.814 1 94.62 308 SER A N 1
ATOM 2481 C CA . SER A 1 308 ? -18.672 -4.773 -3.115 1 94.62 308 SER A CA 1
ATOM 2482 C C . SER A 1 308 ? -18.5 -6.188 -3.658 1 94.62 308 SER A C 1
ATOM 2484 O O . SER A 1 308 ? -19.469 -6.918 -3.836 1 94.62 308 SER A O 1
ATOM 2486 N N . ASP A 1 309 ? -17.266 -6.578 -3.895 1 94.31 309 ASP A N 1
ATOM 2487 C CA . ASP A 1 309 ? -16.938 -7.895 -4.438 1 94.31 309 ASP A CA 1
ATOM 2488 C C . ASP A 1 309 ? -17.016 -8.969 -3.359 1 94.31 309 ASP A C 1
ATOM 2490 O O . ASP A 1 309 ? -16.562 -8.758 -2.23 1 94.31 309 ASP A O 1
ATOM 2494 N N . GLY A 1 310 ? -17.609 -10.109 -3.672 1 93.56 310 GLY A N 1
ATOM 2495 C CA . GLY A 1 310 ? -17.781 -11.195 -2.723 1 93.56 310 GLY A CA 1
ATOM 2496 C C . GLY A 1 310 ? -16.469 -11.766 -2.219 1 93.56 310 GLY A C 1
ATOM 2497 O O . GLY A 1 310 ? -16.328 -12.07 -1.033 1 93.56 310 GLY A O 1
ATOM 2498 N N . VAL A 1 311 ? -15.555 -12.008 -3.148 1 92.5 311 VAL A N 1
ATOM 2499 C CA . VAL A 1 311 ? -14.258 -12.555 -2.771 1 92.5 311 VAL A CA 1
ATOM 2500 C C . VAL A 1 311 ? -13.539 -11.578 -1.841 1 92.5 311 VAL A C 1
ATOM 2502 O O . VAL A 1 311 ? -12.93 -11.984 -0.847 1 92.5 311 VAL A O 1
ATOM 2505 N N . PHE A 1 312 ? -13.633 -10.258 -2.107 1 96.69 312 PHE A N 1
ATOM 2506 C CA . PHE A 1 312 ? -13.07 -9.219 -1.252 1 96.69 312 PHE A CA 1
ATOM 2507 C C . PHE A 1 312 ? -13.648 -9.305 0.156 1 96.69 312 PHE A C 1
ATOM 2509 O O . PHE A 1 312 ? -12.898 -9.367 1.136 1 96.69 312 PHE A O 1
ATOM 2516 N N . ARG A 1 313 ? -14.938 -9.391 0.243 1 96.25 313 ARG A N 1
ATOM 2517 C CA . ARG A 1 313 ? -15.617 -9.398 1.53 1 96.25 313 ARG A CA 1
ATOM 2518 C C . ARG A 1 313 ? -15.273 -10.648 2.326 1 96.25 313 ARG A C 1
ATOM 2520 O O . ARG A 1 313 ? -15.102 -10.594 3.547 1 96.25 313 ARG A O 1
ATOM 2527 N N . HIS A 1 314 ? -15.227 -11.734 1.6 1 95.44 314 HIS A N 1
ATOM 2528 C CA . HIS A 1 314 ? -14.875 -12.992 2.262 1 95.44 314 HIS A CA 1
ATOM 2529 C C . HIS A 1 314 ? -13.492 -12.906 2.9 1 95.44 314 HIS A C 1
ATOM 2531 O O . HIS A 1 314 ? -13.328 -13.234 4.078 1 95.44 314 HIS A O 1
ATOM 2537 N N . LYS A 1 315 ? -12.531 -12.438 2.154 1 97.12 315 LYS A N 1
ATOM 2538 C CA . LYS A 1 315 ? -11.164 -12.328 2.658 1 97.12 315 LYS A CA 1
ATOM 2539 C C . LYS A 1 315 ? -11.062 -11.273 3.756 1 97.12 315 LYS A C 1
ATOM 2541 O O . LYS A 1 315 ? -10.367 -11.469 4.754 1 97.12 315 LYS A O 1
ATOM 2546 N N . GLU A 1 316 ? -11.758 -10.195 3.576 1 97 316 GLU A N 1
ATOM 2547 C CA . GLU A 1 316 ? -11.789 -9.141 4.582 1 97 316 GLU A CA 1
ATOM 2548 C C . GLU A 1 316 ? -12.328 -9.656 5.914 1 97 316 GLU A C 1
ATOM 2550 O O . GLU A 1 316 ? -11.875 -9.234 6.98 1 97 316 GLU A O 1
ATOM 2555 N N . GLY A 1 317 ? -13.219 -10.57 5.852 1 97.75 317 GLY A N 1
ATOM 2556 C CA . GLY A 1 317 ? -13.891 -11.086 7.031 1 97.75 317 GLY A CA 1
ATOM 2557 C C . GLY A 1 317 ? -12.961 -11.812 7.984 1 97.75 317 GLY A C 1
ATOM 2558 O O . GLY A 1 317 ? -13.297 -12.008 9.156 1 97.75 317 GLY A O 1
ATOM 2559 N N . TYR A 1 318 ? -11.805 -12.242 7.48 1 98 318 TYR A N 1
ATOM 2560 C CA . TYR A 1 318 ? -10.844 -12.938 8.336 1 98 318 TYR A CA 1
ATOM 2561 C C . TYR A 1 318 ? -10.023 -11.953 9.156 1 98 318 TYR A C 1
ATOM 2563 O O . TYR A 1 318 ? -9.203 -12.359 9.984 1 98 318 TYR A O 1
ATOM 2571 N N . GLY A 1 319 ? -10.219 -10.664 8.898 1 96.12 319 GLY A N 1
ATOM 2572 C CA . GLY A 1 319 ? -9.578 -9.656 9.727 1 96.12 319 GLY A CA 1
ATOM 2573 C C . GLY A 1 319 ? -8.18 -9.297 9.258 1 96.12 319 GLY A C 1
ATOM 2574 O O . GLY A 1 319 ? -7.41 -8.68 10 1 96.12 319 GLY A O 1
ATOM 2575 N N . GLY A 1 320 ? -7.852 -9.695 8.094 1 94.94 320 GLY A N 1
ATOM 2576 C CA . GLY A 1 320 ? -6.547 -9.352 7.551 1 94.94 320 GLY A CA 1
ATOM 2577 C C . GLY A 1 320 ? -6.441 -7.898 7.125 1 94.94 320 GLY A C 1
ATOM 2578 O O . GLY A 1 320 ? -7.461 -7.223 6.945 1 94.94 320 GLY A O 1
ATOM 2579 N N . GLU A 1 321 ? -5.25 -7.375 7.051 1 95.25 321 GLU A N 1
ATOM 2580 C CA . GLU A 1 321 ? -4.984 -6.039 6.531 1 95.25 321 GLU A CA 1
ATOM 2581 C C . GLU A 1 321 ? -5.047 -6.02 5.004 1 95.25 321 GLU A C 1
ATOM 2583 O O . GLU A 1 321 ? -4.418 -6.848 4.344 1 95.25 321 GLU A O 1
ATOM 2588 N N . ALA A 1 322 ? -5.836 -5.098 4.484 1 95.56 322 ALA A N 1
ATOM 2589 C CA . ALA A 1 322 ? -5.855 -4.898 3.039 1 95.56 322 ALA A CA 1
ATOM 2590 C C . ALA A 1 322 ? -4.594 -4.18 2.566 1 95.56 322 ALA A C 1
ATOM 2592 O O . ALA A 1 322 ? -4.246 -3.119 3.088 1 95.56 322 ALA A O 1
ATOM 2593 N N . VAL A 1 323 ? -3.928 -4.723 1.596 1 96.31 323 VAL A N 1
ATOM 2594 C CA . VAL A 1 323 ? -2.711 -4.125 1.054 1 96.31 323 VAL A CA 1
ATOM 2595 C C . VAL A 1 323 ? -2.818 -4.023 -0.466 1 96.31 323 VAL A C 1
ATOM 2597 O O . VAL A 1 323 ? -3.256 -4.969 -1.129 1 96.31 323 VAL A O 1
ATOM 2600 N N . PRO A 1 324 ? -2.484 -2.873 -0.972 1 96.12 324 PRO A N 1
ATOM 2601 C CA . PRO A 1 324 ? -2.494 -2.791 -2.436 1 96.12 324 PRO A CA 1
ATOM 2602 C C . PRO A 1 324 ? -1.462 -3.711 -3.084 1 96.12 324 PRO A C 1
ATOM 2604 O O . PRO A 1 324 ? -0.362 -3.883 -2.551 1 96.12 324 PRO A O 1
ATOM 2607 N N . THR A 1 325 ? -1.869 -4.352 -4.18 1 95.88 325 THR A N 1
ATOM 2608 C CA . THR A 1 325 ? -0.864 -4.973 -5.035 1 95.88 325 THR A CA 1
ATOM 2609 C C . THR A 1 325 ? -0.123 -3.916 -5.852 1 95.88 325 THR A C 1
ATOM 2611 O O . THR A 1 325 ? -0.737 -3.178 -6.625 1 95.88 325 THR A O 1
ATOM 2614 N N . GLY A 1 326 ? 1.158 -3.785 -5.57 1 95.25 326 GLY A N 1
ATOM 2615 C CA . GLY A 1 326 ? 1.938 -2.869 -6.391 1 95.25 326 GLY A CA 1
ATOM 2616 C C . GLY A 1 326 ? 1.997 -3.273 -7.848 1 95.25 326 GLY A C 1
ATOM 2617 O O . GLY A 1 326 ? 2.547 -4.324 -8.188 1 95.25 326 GLY A O 1
ATOM 2618 N N . GLN A 1 327 ? 1.329 -2.479 -8.711 1 96.56 327 GLN A N 1
ATOM 2619 C CA . GLN A 1 327 ? 1.3 -2.76 -10.148 1 96.56 327 GLN A CA 1
ATOM 2620 C C . GLN A 1 327 ? 1.546 -1.493 -10.961 1 96.56 327 GLN A C 1
ATOM 2622 O O . GLN A 1 327 ? 1.052 -0.418 -10.609 1 96.56 327 GLN A O 1
ATOM 2627 N N . TRP A 1 328 ? 2.291 -1.633 -11.977 1 97.5 328 TRP A N 1
ATOM 2628 C CA . TRP A 1 328 ? 2.549 -0.565 -12.938 1 97.5 328 TRP A CA 1
ATOM 2629 C C . TRP A 1 328 ? 2.377 -1.066 -14.367 1 97.5 328 TRP A C 1
ATOM 2631 O O . TRP A 1 328 ? 2.564 -2.254 -14.641 1 97.5 328 TRP A O 1
ATOM 2641 N N . GLN A 1 329 ? 2.057 -0.175 -15.25 1 96.31 329 GLN A N 1
ATOM 2642 C CA . GLN A 1 329 ? 1.866 -0.527 -16.656 1 96.31 329 GLN A CA 1
ATOM 2643 C C . GLN A 1 329 ? 2.434 0.55 -17.578 1 96.31 329 GLN A C 1
ATOM 2645 O O . GLN A 1 329 ? 2.35 1.741 -17.266 1 96.31 329 GLN A O 1
ATOM 2650 N N . LYS A 1 330 ? 3.006 0.138 -18.609 1 96.69 330 LYS A N 1
ATOM 2651 C CA . LYS A 1 330 ? 3.512 1.016 -19.656 1 96.69 330 LYS A CA 1
ATOM 2652 C C . LYS A 1 330 ? 3.127 0.497 -21.031 1 96.69 330 LYS A C 1
ATOM 2654 O O . LYS A 1 330 ? 3.264 -0.696 -21.312 1 96.69 330 LYS A O 1
ATOM 2659 N N . GLY A 1 331 ? 2.707 1.411 -21.938 1 94.62 331 GLY A N 1
ATOM 2660 C CA . GLY A 1 331 ? 2.426 1.035 -23.312 1 94.62 331 GLY A CA 1
ATOM 2661 C C . GLY A 1 331 ? 3.676 0.737 -24.109 1 94.62 331 GLY A C 1
ATOM 2662 O O . GLY A 1 331 ? 4.652 1.485 -24.047 1 94.62 331 GLY A O 1
ATOM 2663 N N . PHE A 1 332 ? 3.592 -0.35 -24.812 1 94.12 332 PHE A N 1
ATOM 2664 C CA . PHE A 1 332 ? 4.727 -0.763 -25.641 1 94.12 332 PHE A CA 1
ATOM 2665 C C . PHE A 1 332 ? 4.398 -0.638 -27.109 1 94.12 332 PHE A C 1
ATOM 2667 O O . PHE A 1 332 ? 5.297 -0.664 -27.953 1 94.12 332 PHE A O 1
ATOM 2674 N N . SER A 1 333 ? 3.127 -0.505 -27.438 1 89.62 333 SER A N 1
ATOM 2675 C CA . SER A 1 333 ? 2.691 -0.324 -28.812 1 89.62 333 SER A CA 1
ATOM 2676 C C . SER A 1 333 ? 2.201 1.099 -29.062 1 89.62 333 SER A C 1
ATOM 2678 O O . SER A 1 333 ? 1.32 1.588 -28.344 1 89.62 333 SER A O 1
ATOM 2680 N N . ARG A 1 334 ? 2.609 1.744 -30.078 1 82.38 334 ARG A N 1
ATOM 2681 C CA . ARG A 1 334 ? 2.252 3.129 -30.359 1 82.38 334 ARG A CA 1
ATOM 2682 C C . ARG A 1 334 ? 0.792 3.242 -30.781 1 82.38 334 ARG A C 1
ATOM 2684 O O . ARG A 1 334 ? 0.114 4.215 -30.453 1 82.38 334 ARG A O 1
ATOM 2691 N N . LEU A 1 335 ? 0.37 2.303 -31.453 1 81.81 335 LEU A N 1
ATOM 2692 C CA . LEU A 1 335 ? -0.991 2.379 -31.984 1 81.81 335 LEU 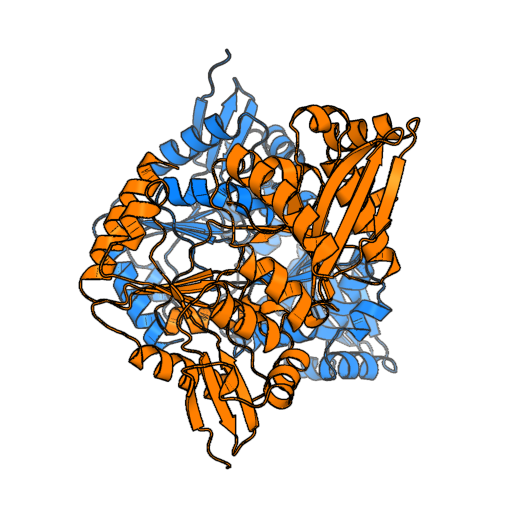A CA 1
ATOM 2693 C C . LEU A 1 335 ? -1.941 1.531 -31.141 1 81.81 335 LEU A C 1
ATOM 2695 O O . LEU A 1 335 ? -3.076 1.938 -30.875 1 81.81 335 LEU A O 1
ATOM 2699 N N . GLY A 1 336 ? -1.503 0.43 -30.734 1 83.06 336 GLY A N 1
ATOM 2700 C CA . GLY A 1 336 ? -2.352 -0.513 -30.016 1 83.06 336 GLY A CA 1
ATOM 2701 C C . GLY A 1 336 ? -2.658 -0.083 -28.594 1 83.06 336 GLY A C 1
ATOM 2702 O O . GLY A 1 336 ? -3.771 -0.289 -28.109 1 83.06 336 GLY A O 1
ATOM 2703 N N . TRP A 1 337 ? -1.758 0.526 -27.984 1 84.75 337 TRP A N 1
ATOM 2704 C CA . TRP A 1 337 ? -1.881 0.861 -26.578 1 84.75 337 TRP A CA 1
ATOM 2705 C C . TRP A 1 337 ? -2.965 1.911 -26.359 1 84.75 337 TRP A C 1
ATOM 2707 O O . TRP A 1 337 ? -3.85 1.731 -25.516 1 84.75 337 TRP A O 1
ATOM 2717 N N . PRO A 1 338 ? -3.02 2.977 -27.156 1 81.94 338 PRO A N 1
ATOM 2718 C CA . PRO A 1 338 ? -4.102 3.949 -26.969 1 81.94 338 PRO A CA 1
ATOM 2719 C C . PRO A 1 338 ? -5.484 3.35 -27.203 1 81.94 338 PRO A C 1
ATOM 2721 O O . PRO A 1 338 ? -6.438 3.676 -26.5 1 81.94 338 PRO A O 1
ATOM 2724 N N . ALA A 1 339 ? -5.574 2.518 -28.172 1 80.06 339 ALA A N 1
ATOM 2725 C CA . ALA A 1 339 ? -6.848 1.859 -28.453 1 80.06 339 ALA A CA 1
ATOM 2726 C C . ALA A 1 339 ? -7.266 0.958 -27.297 1 80.06 339 ALA A C 1
ATOM 2728 O O . ALA A 1 339 ? -8.43 0.956 -26.891 1 80.06 339 ALA A O 1
ATOM 2729 N N . PHE A 1 340 ? -6.336 0.302 -26.891 1 78.75 340 PHE A N 1
ATOM 2730 C CA . PHE A 1 340 ? -6.586 -0.586 -25.766 1 78.75 340 PHE A CA 1
ATOM 2731 C C . PHE A 1 340 ? -6.996 0.21 -24.531 1 78.75 340 PHE A C 1
ATOM 2733 O O . PHE A 1 340 ? -7.941 -0.164 -23.828 1 78.75 340 PHE A O 1
ATOM 2740 N N . ARG A 1 341 ? -6.352 1.265 -24.219 1 79.75 341 ARG A N 1
ATOM 2741 C CA . ARG A 1 341 ? -6.648 2.1 -23.062 1 79.75 341 ARG A CA 1
ATOM 2742 C C . ARG A 1 341 ? -8.055 2.688 -23.156 1 79.75 341 ARG A C 1
ATOM 2744 O O . ARG A 1 341 ? -8.766 2.76 -22.156 1 79.75 341 ARG A O 1
ATOM 2751 N N . ALA A 1 342 ? -8.414 3.105 -24.281 1 78 342 ALA A N 1
ATOM 2752 C CA . ALA A 1 342 ? -9.75 3.654 -24.5 1 78 342 ALA A CA 1
ATOM 2753 C C . ALA A 1 342 ? -10.82 2.594 -24.266 1 78 342 ALA A C 1
ATOM 2755 O O . ALA A 1 342 ? -11.82 2.859 -23.594 1 78 342 ALA A O 1
ATOM 2756 N N . ALA A 1 343 ? -10.578 1.42 -24.797 1 76.94 343 ALA A N 1
ATOM 2757 C CA . ALA A 1 343 ? -11.5 0.309 -24.609 1 76.94 343 ALA A CA 1
ATOM 2758 C C . ALA A 1 343 ? -11.625 -0.055 -23.125 1 76.94 343 ALA A C 1
ATOM 2760 O O . ALA A 1 343 ? -12.727 -0.321 -22.641 1 76.94 343 ALA A O 1
ATOM 2761 N N . ARG A 1 344 ? -10.562 -0.012 -22.5 1 78.12 344 ARG A N 1
ATOM 2762 C CA . ARG A 1 344 ? -10.531 -0.352 -21.094 1 78.12 344 ARG A CA 1
ATOM 2763 C C . ARG A 1 344 ? -11.273 0.69 -20.25 1 78.12 344 ARG A C 1
ATOM 2765 O O . ARG A 1 344 ? -11.969 0.349 -19.297 1 78.12 344 ARG A O 1
ATOM 2772 N N . SER A 1 345 ? -11.094 1.937 -20.578 1 74.38 345 SER A N 1
ATOM 2773 C CA . SER A 1 345 ? -11.805 3.002 -19.891 1 74.38 345 SER A CA 1
ATOM 2774 C C . SER A 1 345 ? -13.312 2.848 -20.031 1 74.38 345 SER A C 1
ATOM 2776 O O . SER A 1 345 ? -14.062 3.041 -19.062 1 74.38 345 SER A O 1
ATOM 2778 N N . LEU A 1 346 ? -13.734 2.459 -21.203 1 71.06 346 LEU A N 1
ATOM 2779 C CA . LEU A 1 346 ? -15.156 2.223 -21.453 1 71.06 346 LEU A CA 1
ATOM 2780 C C . LEU A 1 346 ? -15.656 1.018 -20.672 1 71.06 346 LEU A C 1
ATOM 2782 O O . LEU A 1 346 ? -16.75 1.048 -20.109 1 71.06 346 LEU A O 1
ATOM 2786 N N . TYR A 1 347 ? -14.844 0.082 -20.578 1 71.56 347 TYR A N 1
ATOM 2787 C CA . TYR A 1 347 ? -15.172 -1.117 -19.812 1 71.56 347 TYR A CA 1
ATOM 2788 C C . TYR A 1 347 ? -15.32 -0.796 -18.328 1 71.56 347 TYR A C 1
ATOM 2790 O O . TYR A 1 347 ? -16.266 -1.252 -17.688 1 71.56 347 TYR A O 1
ATOM 2798 N N . ARG A 1 348 ? -14.438 -0.075 -17.875 1 71.44 348 ARG A N 1
ATOM 2799 C CA . ARG A 1 348 ? -14.477 0.283 -16.453 1 71.44 348 ARG A CA 1
ATOM 2800 C C . ARG A 1 348 ? -15.742 1.07 -16.125 1 71.44 348 ARG A C 1
ATOM 2802 O O . ARG A 1 348 ? -16.344 0.856 -15.07 1 71.44 348 ARG A O 1
ATOM 2809 N N . LYS A 1 349 ? -16.234 1.888 -17 1 71.19 349 LYS A N 1
ATOM 2810 C CA . LYS A 1 349 ? -17.422 2.719 -16.797 1 71.19 349 LYS A CA 1
ATOM 2811 C C . LYS A 1 349 ? -18.688 1.875 -16.797 1 71.19 349 LYS A C 1
ATOM 2813 O O . LYS A 1 349 ? -19.641 2.174 -16.078 1 71.19 349 LYS A O 1
ATOM 2818 N N . SER A 1 350 ? -18.469 0.746 -17.484 1 69.31 350 SER A N 1
ATOM 2819 C CA . SER A 1 350 ? -19.672 -0.061 -17.656 1 69.31 350 SER A CA 1
ATOM 2820 C C . SER A 1 350 ? -19.719 -1.212 -16.656 1 69.31 350 SER A C 1
ATOM 2822 O O . SER A 1 350 ? -20.797 -1.647 -16.25 1 69.31 350 SER A O 1
ATOM 2824 N N . THR A 1 351 ? -18.5 -1.671 -16.219 1 72.69 351 THR A N 1
ATOM 2825 C CA . THR A 1 351 ? -18.469 -2.93 -15.492 1 72.69 351 THR A CA 1
ATOM 2826 C C . THR A 1 351 ? -18.172 -2.684 -14.008 1 72.69 351 THR A C 1
ATOM 2828 O O . THR A 1 351 ? -18.531 -3.5 -13.156 1 72.69 351 THR A O 1
ATOM 2831 N N . TYR A 1 352 ? -17.547 -1.563 -13.883 1 73.56 352 TYR A N 1
ATOM 2832 C CA . TYR A 1 352 ? -17.281 -1.284 -12.469 1 73.56 352 TYR A CA 1
ATOM 2833 C C . TYR A 1 352 ? -18.484 -0.641 -11.812 1 73.56 352 TYR A C 1
ATOM 2835 O O . TYR A 1 352 ? -19.219 0.138 -12.438 1 73.56 352 TYR A O 1
ATOM 2843 N N . MET B 1 1 ? -38.188 4.383 2.678 1 48.78 1 MET B N 1
ATOM 2844 C CA . MET B 1 1 ? -36.719 4.305 2.867 1 48.78 1 MET B CA 1
ATOM 2845 C C . MET B 1 1 ? -36.125 5.695 2.959 1 48.78 1 MET B C 1
ATOM 2847 O O . MET B 1 1 ? -36.375 6.551 2.111 1 48.78 1 MET B O 1
ATOM 2851 N N . THR B 1 2 ? -35.75 6.141 4.102 1 65.06 2 THR B N 1
ATOM 2852 C CA . THR B 1 2 ? -35.406 7.539 4.336 1 65.06 2 THR B CA 1
ATOM 2853 C C . THR B 1 2 ? -34.375 8.008 3.32 1 65.06 2 THR B C 1
ATOM 2855 O O . THR B 1 2 ? -33.375 7.316 3.078 1 65.06 2 THR B O 1
ATOM 2858 N N . GLU B 1 3 ? -34.594 8.961 2.578 1 86.88 3 GLU B N 1
ATOM 2859 C CA . GLU B 1 3 ? -33.906 9.469 1.401 1 86.88 3 GLU B CA 1
ATOM 2860 C C . GLU B 1 3 ? -32.594 10.117 1.782 1 86.88 3 GLU B C 1
ATOM 2862 O O . GLU B 1 3 ? -32.5 10.828 2.789 1 86.88 3 GLU B O 1
ATOM 2867 N N . LEU B 1 4 ? -31.484 9.727 1.353 1 95.81 4 LEU B N 1
ATOM 2868 C CA . LEU B 1 4 ? -30.172 10.344 1.484 1 95.81 4 LEU B CA 1
ATOM 2869 C C . LEU B 1 4 ? -30.094 11.648 0.706 1 95.81 4 LEU B C 1
ATOM 2871 O O . LEU B 1 4 ? -30.688 11.766 -0.375 1 95.81 4 LEU B O 1
ATOM 2875 N N . THR B 1 5 ? -29.547 12.68 1.361 1 97 5 THR B N 1
ATOM 2876 C CA . THR B 1 5 ? -29.281 13.945 0.689 1 97 5 THR B CA 1
ATOM 2877 C C . THR B 1 5 ? -27.781 14.242 0.688 1 97 5 THR B C 1
ATOM 2879 O O . THR B 1 5 ? -27.031 13.734 1.533 1 97 5 THR B O 1
ATOM 2882 N N . VAL B 1 6 ? -27.312 15.008 -0.273 1 97.94 6 VAL B N 1
ATOM 2883 C CA . VAL B 1 6 ? -25.891 15.359 -0.375 1 97.94 6 VAL B CA 1
ATOM 2884 C C . VAL B 1 6 ? -25.75 16.875 -0.481 1 97.94 6 VAL B C 1
ATOM 2886 O O . VAL B 1 6 ? -26.578 17.547 -1.103 1 97.94 6 VAL B O 1
ATOM 2889 N N . SER B 1 7 ? -24.797 17.438 0.142 1 97.75 7 SER B N 1
ATOM 2890 C CA . SER B 1 7 ? -24.469 18.859 0.05 1 97.75 7 SER B CA 1
ATOM 2891 C C . SER B 1 7 ? -22.969 19.094 0.064 1 97.75 7 SER B C 1
ATOM 2893 O O . SER B 1 7 ? -22.203 18.219 0.443 1 97.75 7 SER B O 1
ATOM 2895 N N . ILE B 1 8 ? -22.531 20.172 -0.427 1 98.38 8 ILE B N 1
ATOM 2896 C CA . ILE B 1 8 ? -21.141 20.625 -0.348 1 98.38 8 ILE B CA 1
ATOM 2897 C C . ILE B 1 8 ? -21.062 21.828 0.587 1 98.38 8 ILE B C 1
ATOM 2899 O O . ILE B 1 8 ? -21.703 22.859 0.343 1 98.38 8 ILE B O 1
ATOM 2903 N N . LEU B 1 9 ? -20.266 21.719 1.579 1 98.06 9 LEU B N 1
ATOM 2904 C CA . LEU B 1 9 ? -20.188 22.766 2.598 1 98.06 9 LEU B CA 1
ATOM 2905 C C . LEU B 1 9 ? -19.141 23.797 2.225 1 98.06 9 LEU B C 1
ATOM 2907 O O . LEU B 1 9 ? -18.062 23.453 1.719 1 98.06 9 LEU B O 1
ATOM 2911 N N . ASP B 1 10 ? -19.422 25.078 2.59 1 96.75 10 ASP B N 1
ATOM 2912 C CA . ASP B 1 10 ? -18.484 26.172 2.363 1 96.75 10 ASP B CA 1
ATOM 2913 C C . ASP B 1 10 ? -17.578 26.375 3.574 1 96.75 10 ASP B C 1
ATOM 2915 O O . ASP B 1 10 ? -16.594 27.109 3.496 1 96.75 10 ASP B O 1
ATOM 2919 N N . SER B 1 11 ? -17.984 25.719 4.641 1 98.06 11 SER B N 1
ATOM 2920 C CA . SER B 1 11 ? -17.172 25.734 5.848 1 98.06 11 SER B CA 1
ATOM 2921 C C . SER B 1 11 ? -17.469 24.531 6.734 1 98.06 11 SER B C 1
ATOM 2923 O O . SER B 1 11 ? -18.609 24.062 6.801 1 98.06 11 SER B O 1
ATOM 2925 N N . ILE B 1 12 ? -16.453 24.062 7.445 1 98.38 12 ILE B N 1
ATOM 2926 C CA . ILE B 1 12 ? -16.641 22.969 8.375 1 98.38 12 ILE B CA 1
ATOM 2927 C C . ILE B 1 12 ? -17.531 23.406 9.531 1 98.38 12 ILE B C 1
ATOM 2929 O O . ILE B 1 12 ? -18.172 22.578 10.188 1 98.38 12 ILE B O 1
ATOM 2933 N N . GLU B 1 13 ? -17.672 24.688 9.695 1 97.38 13 GLU B N 1
ATOM 2934 C CA . GLU B 1 13 ? -18.484 25.234 10.773 1 97.38 13 GLU B CA 1
ATOM 2935 C C . GLU B 1 13 ? -19.969 25.109 10.461 1 97.38 13 GLU B C 1
ATOM 2937 O O . GLU B 1 13 ? -20.812 25.312 11.344 1 97.38 13 GLU B O 1
ATOM 2942 N N . ASP B 1 14 ? -20.297 24.734 9.25 1 96.44 14 ASP B N 1
ATOM 2943 C CA . ASP B 1 14 ? -21.688 24.609 8.828 1 96.44 14 ASP B CA 1
ATOM 2944 C C . ASP B 1 14 ? -22.25 23.25 9.25 1 96.44 14 ASP B C 1
ATOM 2946 O O . ASP B 1 14 ? -23.438 22.969 9.008 1 96.44 14 ASP B O 1
ATOM 2950 N N . VAL B 1 15 ? -21.453 22.469 9.859 1 96.31 15 VAL B N 1
ATOM 2951 C CA . VAL B 1 15 ? -21.906 21.172 10.352 1 96.31 15 VAL B CA 1
ATOM 2952 C C . VAL B 1 15 ? -21.625 21.047 11.844 1 96.31 15 VAL B C 1
ATOM 2954 O O . VAL B 1 15 ? -20.656 21.625 12.344 1 96.31 15 VAL B O 1
ATOM 2957 N N . ASN B 1 16 ? -22.484 20.344 12.555 1 97.06 16 ASN B N 1
ATOM 2958 C CA . ASN B 1 16 ? -22.281 20.109 13.984 1 97.06 16 ASN B CA 1
ATOM 2959 C C . ASN B 1 16 ? -21.016 19.297 14.25 1 97.06 16 ASN B C 1
ATOM 2961 O O . ASN B 1 16 ? -20.859 18.188 13.742 1 97.06 16 ASN B O 1
ATOM 2965 N N . PRO B 1 17 ? -20.125 19.875 15.062 1 97.94 17 PRO B N 1
ATOM 2966 C CA . PRO B 1 17 ? -18.844 19.203 15.305 1 97.94 17 PRO B CA 1
ATOM 2967 C C . PRO B 1 17 ? -19 17.812 15.891 1 97.94 17 PRO B C 1
ATOM 2969 O O . PRO B 1 17 ? -18.266 16.891 15.523 1 97.94 17 PRO B O 1
ATOM 2972 N N . ASN B 1 18 ? -19.922 17.625 16.797 1 98 18 ASN B N 1
ATOM 2973 C CA . ASN B 1 18 ? -20.125 16.328 17.438 1 98 18 ASN B CA 1
ATOM 2974 C C . ASN B 1 18 ? -20.625 15.281 16.453 1 98 18 ASN B C 1
ATOM 2976 O O . ASN B 1 18 ? -20.172 14.133 16.469 1 98 18 ASN B O 1
ATOM 2980 N N . GLN B 1 19 ? -21.531 15.719 15.625 1 97.69 19 GLN B N 1
ATOM 2981 C CA . GLN B 1 19 ? -22.047 14.797 14.617 1 97.69 19 GLN B CA 1
ATOM 2982 C C . GLN B 1 19 ? -20.953 14.391 13.633 1 97.69 19 GLN B C 1
ATOM 2984 O O . GLN B 1 19 ? -20.828 13.211 13.289 1 97.69 19 GLN B O 1
ATOM 2989 N N . TRP B 1 20 ? -20.203 15.375 13.234 1 98.19 20 TRP B N 1
ATOM 2990 C CA . TRP B 1 20 ? -19.094 15.117 12.312 1 98.19 20 TRP B CA 1
ATOM 2991 C C . TRP B 1 20 ? -18.078 14.156 12.93 1 98.19 20 TRP B C 1
ATOM 2993 O O . TRP B 1 20 ? -17.734 13.133 12.336 1 98.19 20 TRP B O 1
ATOM 3003 N N . ASN B 1 21 ? -17.688 14.438 14.117 1 98.56 21 ASN B N 1
ATOM 3004 C CA . ASN B 1 21 ? -16.625 13.664 14.766 1 98.56 21 ASN B CA 1
ATOM 3005 C C . ASN B 1 21 ? -17.125 12.273 15.164 1 98.56 21 ASN B C 1
ATOM 3007 O O . ASN B 1 21 ? -16.344 11.32 15.195 1 98.56 21 ASN B O 1
ATOM 3011 N N . ASN B 1 22 ? -18.406 12.18 15.469 1 98.12 22 ASN B N 1
ATOM 3012 C CA . ASN B 1 22 ? -18.969 10.852 15.727 1 98.12 22 ASN B CA 1
ATOM 3013 C C . ASN B 1 22 ? -18.844 9.945 14.516 1 98.12 22 ASN B C 1
ATOM 3015 O O . ASN B 1 22 ? -18.484 8.766 14.641 1 98.12 22 ASN B O 1
ATOM 3019 N N . LEU B 1 23 ? -19.141 10.5 13.375 1 98.25 23 LEU B N 1
ATOM 3020 C CA . LEU B 1 23 ? -18.984 9.758 12.133 1 98.25 23 LEU B CA 1
ATOM 3021 C C . LEU B 1 23 ? -17.531 9.344 11.914 1 98.25 23 LEU B C 1
ATOM 3023 O O . LEU B 1 23 ? -17.25 8.188 11.594 1 98.25 23 LEU B O 1
ATOM 3027 N N . VAL B 1 24 ? -16.594 10.242 12.117 1 98.5 24 VAL B N 1
ATOM 3028 C CA . VAL B 1 24 ? -15.172 9.977 11.938 1 98.5 24 VAL B CA 1
ATOM 3029 C C . VAL B 1 24 ? -14.727 8.867 12.891 1 98.5 24 VAL B C 1
ATOM 3031 O O . VAL B 1 24 ? -14.023 7.941 12.484 1 98.5 24 VAL B O 1
ATOM 3034 N N . THR B 1 25 ? -15.219 8.883 14.109 1 97.88 25 THR B N 1
ATOM 3035 C CA . THR B 1 25 ? -14.82 7.922 15.141 1 97.88 25 THR B CA 1
ATOM 3036 C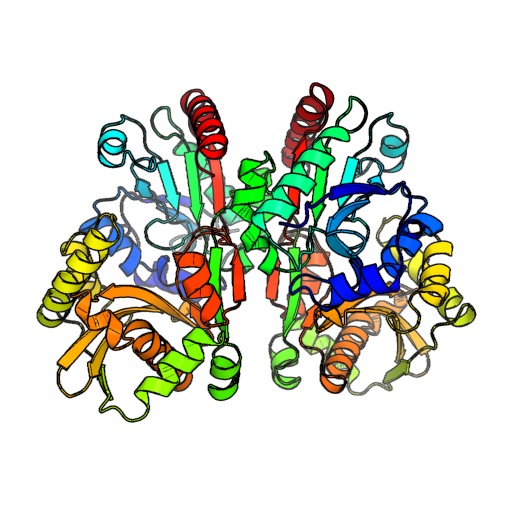 C . THR B 1 25 ? -15.406 6.547 14.852 1 97.88 25 THR B C 1
ATOM 3038 O O . THR B 1 25 ? -14.766 5.523 15.109 1 97.88 25 THR B O 1
ATOM 3041 N N . GLN B 1 26 ? -16.547 6.543 14.312 1 96.69 26 GLN B N 1
ATOM 3042 C CA . GLN B 1 26 ? -17.266 5.285 14.094 1 96.69 26 GLN B CA 1
ATOM 3043 C C . GLN B 1 26 ? -16.781 4.594 12.828 1 96.69 26 GLN B C 1
ATOM 3045 O O . GLN B 1 26 ? -16.969 3.385 12.664 1 96.69 26 GLN B O 1
ATOM 3050 N N . SER B 1 27 ? -16.188 5.352 11.961 1 96.31 27 SER B N 1
ATOM 3051 C CA . SER B 1 27 ? -15.742 4.793 10.688 1 96.31 27 SER B CA 1
ATOM 3052 C C . SER B 1 27 ? -14.406 4.074 10.844 1 96.31 27 SER B C 1
ATOM 3054 O O . SER B 1 27 ? -13.531 4.531 11.586 1 96.31 27 SER B O 1
ATOM 3056 N N . ASP B 1 28 ? -14.227 3.018 10.078 1 93.69 28 ASP B N 1
ATOM 3057 C CA . ASP B 1 28 ? -12.969 2.27 10.094 1 93.69 28 ASP B CA 1
ATOM 3058 C C . ASP B 1 28 ? -11.844 3.072 9.445 1 93.69 28 ASP B C 1
ATOM 3060 O O . ASP B 1 28 ? -10.664 2.822 9.703 1 93.69 28 ASP B O 1
ATOM 3064 N N . LEU B 1 29 ? -12.234 4.082 8.602 1 97.62 29 LEU B N 1
ATOM 3065 C CA . LEU B 1 29 ? -11.219 4.781 7.816 1 97.62 29 LEU B CA 1
ATOM 3066 C C . LEU B 1 29 ? -11.008 6.195 8.344 1 97.62 29 LEU B C 1
ATOM 3068 O O . LEU B 1 29 ? -10.203 6.953 7.793 1 97.62 29 LEU B O 1
ATOM 3072 N N . GLY B 1 30 ? -11.711 6.555 9.422 1 98.44 30 GLY B N 1
ATOM 3073 C CA . GLY B 1 30 ? -11.555 7.875 10.008 1 98.44 30 GLY B CA 1
ATOM 3074 C C . GLY B 1 30 ? -10.172 8.109 10.594 1 98.44 30 GLY B C 1
ATOM 3075 O O . GLY B 1 30 ? -9.57 7.191 11.156 1 98.44 30 GLY B O 1
ATOM 3076 N N . SER B 1 31 ? -9.703 9.305 10.477 1 98.56 31 SER B N 1
ATOM 3077 C CA . SER B 1 31 ? -8.414 9.695 11.039 1 98.56 31 SER B CA 1
ATOM 3078 C C . SER B 1 31 ? -8.484 11.086 11.664 1 98.56 31 SER B C 1
ATOM 3080 O O . SER B 1 31 ? -9.484 11.789 11.508 1 98.56 31 SER B O 1
ATOM 3082 N N . LEU B 1 32 ? -7.434 11.461 12.328 1 98.69 32 LEU B N 1
ATOM 3083 C CA . LEU B 1 32 ? -7.297 12.797 12.898 1 98.69 32 LEU B CA 1
ATOM 3084 C C . LEU B 1 32 ? -7.555 13.867 11.844 1 98.69 32 LEU B C 1
ATOM 3086 O O . LEU B 1 32 ? -8.164 14.898 12.133 1 98.69 32 LEU B O 1
ATOM 3090 N N . PHE B 1 33 ? -7.234 13.609 10.648 1 98.75 33 PHE B N 1
ATOM 3091 C CA . PHE B 1 33 ? -7.234 14.609 9.586 1 98.75 33 PHE B CA 1
ATOM 3092 C C . PHE B 1 33 ? -8.641 14.797 9.023 1 98.75 33 PHE B C 1
ATOM 3094 O O . PHE B 1 33 ? -8.883 15.734 8.266 1 98.75 33 PHE B O 1
ATOM 3101 N N . HIS B 1 34 ? -9.508 13.906 9.461 1 98.81 34 HIS B N 1
ATOM 3102 C CA . HIS B 1 34 ? -10.906 14.039 9.07 1 98.81 34 HIS B CA 1
ATOM 3103 C C . HIS B 1 34 ? -11.695 14.828 10.109 1 98.81 34 HIS B C 1
ATOM 3105 O O . HIS B 1 34 ? -12.828 15.25 9.852 1 98.81 34 HIS B O 1
ATOM 3111 N N . ARG B 1 35 ? -11.148 14.977 11.258 1 98.75 35 ARG B N 1
ATOM 3112 C CA . ARG B 1 35 ? -11.898 15.57 12.367 1 98.75 35 ARG B CA 1
ATOM 3113 C C . ARG B 1 35 ? -12.227 17.031 12.078 1 98.75 35 ARG B C 1
ATOM 3115 O O . ARG B 1 35 ? -11.484 17.719 11.367 1 98.75 35 ARG B O 1
ATOM 3122 N N . HIS B 1 36 ? -13.273 17.484 12.727 1 98.81 36 HIS B N 1
ATOM 3123 C CA . HIS B 1 36 ? -13.773 18.859 12.594 1 98.81 36 HIS B CA 1
ATOM 3124 C C . HIS B 1 36 ? -12.68 19.875 12.914 1 98.81 36 HIS B C 1
ATOM 3126 O O . HIS B 1 36 ? -12.469 20.812 12.156 1 98.81 36 HIS B O 1
ATOM 3132 N N . GLU B 1 37 ? -11.922 19.625 13.945 1 98.75 37 GLU B N 1
ATOM 3133 C CA . GLU B 1 37 ? -10.922 20.562 14.445 1 98.75 37 GLU B CA 1
ATOM 3134 C C . GLU B 1 37 ? -9.766 20.719 13.453 1 98.75 37 GLU B C 1
ATOM 3136 O O . GLU B 1 37 ? -9.234 21.812 13.266 1 98.75 37 GLU B O 1
ATOM 3141 N N . TRP B 1 38 ? -9.328 19.609 12.875 1 98.81 38 TRP B N 1
ATOM 3142 C CA . TRP B 1 38 ? -8.25 19.688 11.891 1 98.81 38 TRP B CA 1
ATOM 3143 C C . TRP B 1 38 ? -8.695 20.5 10.672 1 98.81 38 TRP B C 1
ATOM 3145 O O . TRP B 1 38 ? -7.961 21.359 10.195 1 98.81 38 TRP B O 1
ATOM 3155 N N . LEU B 1 39 ? -9.898 20.188 10.195 1 98.75 39 LEU B N 1
ATOM 3156 C CA . LEU B 1 39 ? -10.406 20.891 9.016 1 98.75 39 LEU B CA 1
ATOM 3157 C C . LEU B 1 39 ? -10.586 22.375 9.297 1 98.75 39 LEU B C 1
ATOM 3159 O O . LEU B 1 39 ? -10.305 23.219 8.438 1 98.75 39 LEU B O 1
ATOM 3163 N N . ARG B 1 40 ? -11.039 22.672 10.469 1 98.62 40 ARG B N 1
ATOM 3164 C CA . ARG B 1 40 ? -11.164 24.062 10.875 1 98.62 40 ARG B CA 1
ATOM 3165 C C . ARG B 1 40 ? -9.805 24.75 10.898 1 98.62 40 ARG B C 1
ATOM 3167 O O . ARG B 1 40 ? -9.68 25.906 10.484 1 98.62 40 ARG B O 1
ATOM 3174 N N . LEU B 1 41 ? -8.836 24.062 11.398 1 98.31 41 LEU B N 1
ATOM 3175 C CA . LEU B 1 41 ? -7.473 24.578 11.43 1 98.31 41 LEU B CA 1
ATOM 3176 C C . LEU B 1 41 ? -6.992 24.922 10.016 1 98.31 41 LEU B C 1
ATOM 3178 O O . LEU B 1 41 ? -6.48 26.016 9.781 1 98.31 41 LEU B O 1
ATOM 3182 N N . VAL B 1 42 ? -7.203 24 9.086 1 97.88 42 VAL B N 1
ATOM 3183 C CA . VAL B 1 42 ? -6.77 24.203 7.703 1 97.88 42 VAL B CA 1
ATOM 3184 C C . VAL B 1 42 ? -7.527 25.375 7.09 1 97.88 42 VAL B C 1
ATOM 3186 O O . VAL B 1 42 ? -6.934 26.219 6.414 1 97.88 42 VAL B O 1
ATOM 3189 N N . GLU B 1 43 ? -8.789 25.469 7.395 1 97 43 GLU B N 1
ATOM 3190 C CA . GLU B 1 43 ? -9.641 26.547 6.887 1 97 43 GLU B CA 1
ATOM 3191 C C . GLU B 1 43 ? -9.18 27.906 7.398 1 97 43 GLU B C 1
ATOM 3193 O O . GLU B 1 43 ? -9.094 28.859 6.629 1 97 43 GLU B O 1
ATOM 3198 N N . THR B 1 44 ? -8.828 27.984 8.594 1 96.38 44 THR B N 1
ATOM 3199 C CA . THR B 1 44 ? -8.625 29.281 9.227 1 96.38 44 THR B CA 1
ATOM 3200 C C . THR B 1 44 ? -7.152 29.688 9.172 1 96.38 44 THR B C 1
ATOM 3202 O O . THR B 1 44 ? -6.828 30.844 8.875 1 96.38 44 THR B O 1
ATOM 3205 N N . ALA B 1 45 ? -6.258 28.734 9.43 1 96.44 45 ALA B N 1
ATOM 3206 C CA . ALA B 1 45 ? -4.844 29.078 9.547 1 96.44 45 ALA B CA 1
ATOM 3207 C C . ALA B 1 45 ? -4.168 29.094 8.18 1 96.44 45 ALA B C 1
ATOM 3209 O O . ALA B 1 45 ? -3.207 29.844 7.965 1 96.44 45 ALA B O 1
ATOM 3210 N N . LEU B 1 46 ? -4.602 28.25 7.27 1 94.56 46 LEU B N 1
ATOM 3211 C CA . LEU B 1 46 ? -3.971 28.156 5.957 1 94.56 46 LEU B CA 1
ATOM 3212 C C . LEU B 1 46 ? -4.844 28.812 4.887 1 94.56 46 LEU B C 1
ATOM 3214 O O . LEU B 1 46 ? -4.449 28.891 3.721 1 94.56 46 LEU B O 1
ATOM 3218 N N . GLU B 1 47 ? -6.023 29.281 5.285 1 90.25 47 GLU B N 1
ATOM 3219 C CA . GLU B 1 47 ? -6.949 30.016 4.43 1 90.25 47 GLU B CA 1
ATOM 3220 C C . GLU B 1 47 ? -7.293 29.219 3.172 1 90.25 47 GLU B C 1
ATOM 3222 O O . GLU B 1 47 ? -7.344 29.781 2.074 1 90.25 47 GLU B O 1
ATOM 3227 N N . CYS B 1 48 ? -7.383 27.938 3.275 1 93.12 48 CYS B N 1
ATOM 3228 C CA . CYS B 1 48 ? -7.859 27.109 2.182 1 93.12 48 CYS B CA 1
ATOM 3229 C C . CYS B 1 48 ? -9.383 27.125 2.094 1 93.12 48 CYS B C 1
ATOM 3231 O O . CYS B 1 48 ? -10.07 27.062 3.113 1 93.12 48 CYS B O 1
ATOM 3233 N N . GLU B 1 49 ? -9.898 27.281 0.924 1 95.69 49 GLU B N 1
ATOM 3234 C CA . GLU B 1 49 ? -11.344 27.344 0.713 1 95.69 49 GLU B CA 1
ATOM 3235 C C . GLU B 1 49 ? -11.961 25.953 0.768 1 95.69 49 GLU B C 1
ATOM 3237 O O . GLU B 1 49 ? -11.656 25.094 -0.067 1 95.69 49 GLU B O 1
ATOM 3242 N N . PRO B 1 50 ? -12.867 25.719 1.675 1 98 50 PRO B N 1
ATOM 3243 C CA . PRO B 1 50 ? -13.422 24.375 1.865 1 98 50 PRO B CA 1
ATOM 3244 C C . PRO B 1 50 ? -14.5 24.031 0.837 1 98 50 PRO B C 1
ATOM 3246 O O . PRO B 1 50 ? -15.195 24.922 0.339 1 98 50 PRO B O 1
ATOM 3249 N N . ARG B 1 51 ? -14.609 22.797 0.486 1 98.25 51 ARG B N 1
ATOM 3250 C CA . ARG B 1 51 ? -15.68 22.188 -0.296 1 98.25 51 ARG B CA 1
ATOM 3251 C C . ARG B 1 51 ? -15.969 20.766 0.201 1 98.25 51 ARG B C 1
ATOM 3253 O O . ARG B 1 51 ? -15.836 19.797 -0.55 1 98.25 51 ARG B O 1
ATOM 3260 N N . HIS B 1 52 ? -16.375 20.672 1.437 1 98.69 52 HIS B N 1
ATOM 3261 C CA . HIS B 1 52 ? -16.594 19.375 2.066 1 98.69 52 HIS B CA 1
ATOM 3262 C C . HIS B 1 52 ? -17.906 18.75 1.609 1 98.69 52 HIS B C 1
ATOM 3264 O O . HIS B 1 52 ? -18.969 19.344 1.763 1 98.69 52 HIS B O 1
ATOM 3270 N N . VAL B 1 53 ? -17.859 17.547 1.033 1 98.69 53 VAL B N 1
ATOM 3271 C CA . VAL B 1 53 ? -19.062 16.812 0.659 1 98.69 53 VAL B CA 1
ATOM 3272 C C . VAL B 1 53 ? -19.625 16.094 1.876 1 98.69 53 VAL B C 1
ATOM 3274 O O . VAL B 1 53 ? -18.875 15.398 2.588 1 98.69 53 VAL B O 1
ATOM 3277 N N . VAL B 1 54 ? -20.922 16.234 2.154 1 98.44 54 VAL B N 1
ATOM 3278 C CA . VAL B 1 54 ? -21.594 15.57 3.264 1 98.44 54 VAL B CA 1
ATOM 3279 C C . VAL B 1 54 ? -22.844 14.852 2.756 1 98.44 54 VAL B C 1
ATOM 3281 O O . VAL B 1 54 ? -23.656 15.445 2.049 1 98.44 54 VAL B O 1
ATOM 3284 N N . VAL B 1 55 ? -22.922 13.578 3.008 1 98.5 55 VAL B N 1
ATOM 3285 C CA . VAL B 1 55 ? -24.141 12.82 2.773 1 98.5 55 VAL B CA 1
ATOM 3286 C C . VAL B 1 55 ? -24.891 12.625 4.09 1 98.5 55 VAL B C 1
ATOM 3288 O O . VAL B 1 55 ? -24.312 12.164 5.078 1 98.5 55 VAL B O 1
ATOM 3291 N N . GLU B 1 56 ? -26.188 12.953 4.102 1 97.56 56 GLU B N 1
ATOM 3292 C CA . GLU B 1 56 ? -26.969 12.906 5.332 1 97.56 56 GLU B CA 1
ATOM 3293 C C . GLU B 1 56 ? -28.203 12.023 5.168 1 97.56 56 GLU B C 1
ATOM 3295 O O . GLU B 1 56 ? -28.766 11.938 4.082 1 97.56 56 GLU B O 1
ATOM 3300 N N . LYS B 1 57 ? -28.438 11.273 6.121 1 96 57 LYS B N 1
ATOM 3301 C CA . LYS B 1 57 ? -29.734 10.625 6.312 1 96 57 LYS B CA 1
ATOM 3302 C C . LYS B 1 57 ? -30.594 11.406 7.305 1 96 57 LYS B C 1
ATOM 3304 O O . LYS B 1 57 ? -30.297 11.422 8.5 1 96 57 LYS B O 1
ATOM 3309 N N . GLU B 1 58 ? -31.562 12.125 6.719 1 89.19 58 GLU B N 1
ATOM 3310 C CA . GLU B 1 58 ? -32.281 13.133 7.484 1 89.19 58 GLU B CA 1
ATOM 3311 C C . GLU B 1 58 ? -31.375 14.242 7.965 1 89.19 58 GLU B C 1
ATOM 3313 O O . GLU B 1 58 ? -30.688 14.883 7.16 1 89.19 58 GLU B O 1
ATOM 3318 N N . THR B 1 59 ? -30.953 14.344 9.188 1 87.81 59 THR B N 1
ATOM 3319 C CA . THR B 1 59 ? -30.094 15.422 9.672 1 87.81 59 THR B CA 1
ATOM 3320 C C . THR B 1 59 ? -28.781 14.875 10.219 1 87.81 59 THR B C 1
ATOM 3322 O O . THR B 1 59 ? -27.953 15.633 10.703 1 87.81 59 THR B O 1
ATOM 3325 N N . ASN B 1 60 ? -28.641 13.648 9.93 1 93.81 60 ASN B N 1
ATOM 3326 C CA . ASN B 1 60 ? -27.438 13.031 10.461 1 93.81 60 ASN B CA 1
ATOM 3327 C C . ASN B 1 60 ? -26.438 12.695 9.359 1 93.81 60 ASN B C 1
ATOM 3329 O O . ASN B 1 60 ? -26.766 11.977 8.414 1 93.81 60 ASN B O 1
ATOM 3333 N N . PRO B 1 61 ? -25.25 13.211 9.484 1 97.31 61 PRO B N 1
ATOM 3334 C CA . PRO B 1 61 ? -24.25 12.805 8.492 1 97.31 61 PRO B CA 1
ATOM 3335 C C . PRO B 1 61 ? -23.953 11.312 8.531 1 97.31 61 PRO B C 1
ATOM 3337 O O . PRO B 1 61 ? -23.75 10.742 9.609 1 97.31 61 PRO B O 1
ATOM 3340 N N . VAL B 1 62 ? -23.906 10.672 7.379 1 98.19 62 VAL B N 1
ATOM 3341 C CA . VAL B 1 62 ? -23.609 9.25 7.305 1 98.19 62 VAL B CA 1
ATOM 3342 C C . VAL B 1 62 ? -22.359 9.031 6.441 1 98.19 62 VAL B C 1
ATOM 3344 O O . VAL B 1 62 ? -21.812 7.93 6.414 1 98.19 62 VAL B O 1
ATOM 3347 N N . ALA B 1 63 ? -21.922 10.016 5.711 1 98.62 63 ALA B N 1
ATOM 3348 C CA . ALA B 1 63 ? -20.656 10.023 4.984 1 98.62 63 ALA B CA 1
ATOM 3349 C C . ALA B 1 63 ? -20.094 11.438 4.848 1 98.62 63 ALA B C 1
ATOM 3351 O O . ALA B 1 63 ? -20.859 12.398 4.695 1 98.62 63 ALA B O 1
ATOM 3352 N N . VAL B 1 64 ? -18.859 11.562 4.93 1 98.69 64 VAL B N 1
ATOM 3353 C CA . VAL B 1 64 ? -18.203 12.836 4.672 1 98.69 64 VAL B CA 1
ATOM 3354 C C . VAL B 1 64 ? -17 12.625 3.771 1 98.69 64 VAL B C 1
ATOM 3356 O O . VAL B 1 64 ? -16.375 11.555 3.799 1 98.69 64 VAL B O 1
ATOM 3359 N N . PHE B 1 65 ? -16.672 13.523 2.918 1 98.75 65 PHE B N 1
ATOM 3360 C CA . PHE B 1 65 ? -15.547 13.586 1.993 1 98.75 65 PHE B CA 1
ATOM 3361 C C . PHE B 1 65 ? -14.93 14.984 1.974 1 98.75 65 PHE B C 1
ATOM 3363 O O . PHE B 1 65 ? -15.266 15.797 1.11 1 98.75 65 PHE B O 1
ATOM 3370 N N . PRO B 1 66 ? -13.961 15.258 2.9 1 98.69 66 PRO B N 1
ATOM 3371 C CA . PRO B 1 66 ? -13.414 16.609 3.039 1 98.69 66 PRO B CA 1
ATOM 3372 C C . PRO B 1 66 ? -12.562 17.031 1.84 1 98.69 66 PRO B C 1
ATOM 3374 O O . PRO B 1 66 ? -11.836 16.203 1.279 1 98.69 66 PRO B O 1
ATOM 3377 N N . ASN B 1 67 ? -12.656 18.266 1.428 1 98.56 67 ASN B N 1
ATOM 3378 C CA . ASN B 1 67 ? -11.922 18.828 0.303 1 98.56 67 ASN B CA 1
ATOM 3379 C C . ASN B 1 67 ? -11.633 20.312 0.511 1 98.56 67 ASN B C 1
ATOM 3381 O O . ASN B 1 67 ? -12.391 21.016 1.179 1 98.56 67 ASN B O 1
ATOM 3385 N N . PHE B 1 68 ? -10.539 20.734 -0.052 1 98.19 68 PHE B N 1
ATOM 3386 C CA . PHE B 1 68 ? -10.172 22.141 -0.121 1 98.19 68 PHE B CA 1
ATOM 3387 C C . PHE B 1 68 ? -9.711 22.516 -1.525 1 98.19 68 PHE B C 1
ATOM 3389 O O . PHE B 1 68 ? -9.062 21.719 -2.205 1 98.19 68 PHE B O 1
ATOM 3396 N N . TYR B 1 69 ? -10.047 23.688 -1.913 1 95.69 69 TYR B N 1
ATOM 3397 C CA . TYR B 1 69 ? -9.289 24.281 -3.018 1 95.69 69 TYR B CA 1
ATOM 3398 C C . TYR B 1 69 ? -7.906 24.719 -2.559 1 95.69 69 TYR B C 1
ATOM 3400 O O . TYR B 1 69 ? -7.754 25.266 -1.46 1 95.69 69 TYR B O 1
ATOM 3408 N N . ASP B 1 70 ? -6.949 24.391 -3.326 1 90.81 70 ASP B N 1
ATOM 3409 C CA . ASP B 1 70 ? -5.574 24.797 -3.059 1 90.81 70 ASP B CA 1
ATOM 3410 C C . ASP B 1 70 ? -4.855 25.188 -4.348 1 90.81 70 ASP B C 1
ATOM 3412 O O . ASP B 1 70 ? -5.316 24.875 -5.445 1 90.81 70 ASP B O 1
ATOM 3416 N N . SER B 1 71 ? -3.805 26.016 -4.199 1 86.25 71 SER B N 1
ATOM 3417 C CA . SER B 1 71 ? -2.982 26.359 -5.352 1 86.25 71 SER B CA 1
ATOM 3418 C C . SER B 1 71 ? -2.215 25.141 -5.871 1 86.25 71 SER B C 1
ATOM 3420 O O . SER B 1 71 ? -1.93 24.219 -5.113 1 86.25 71 SER B O 1
ATOM 3422 N N . ILE B 1 72 ? -1.944 25.156 -7.164 1 81.5 72 ILE B N 1
ATOM 3423 C CA . ILE B 1 72 ? -1.18 24.078 -7.762 1 81.5 72 ILE B CA 1
ATOM 3424 C C . ILE B 1 72 ? 0.274 24.156 -7.305 1 81.5 72 ILE B C 1
ATOM 3426 O O . ILE B 1 72 ? 0.861 25.234 -7.262 1 81.5 72 ILE B O 1
ATOM 3430 N N . HIS B 1 73 ? 0.749 23.062 -6.852 1 71.81 73 HIS B N 1
ATOM 3431 C CA . HIS B 1 73 ? 2.146 23 -6.441 1 71.81 73 HIS B CA 1
ATOM 3432 C C . HIS B 1 73 ? 3.043 22.547 -7.594 1 71.81 73 HIS B C 1
ATOM 3434 O O . HIS B 1 73 ? 2.822 21.5 -8.18 1 71.81 73 HIS B O 1
ATOM 3440 N N . VAL B 1 74 ? 3.807 23.438 -8.117 1 62.91 74 VAL B N 1
ATOM 3441 C CA . VAL B 1 74 ? 4.828 23.109 -9.109 1 62.91 74 VAL B CA 1
ATOM 3442 C C . VAL B 1 74 ? 6.207 23.125 -8.453 1 62.91 74 VAL B C 1
ATOM 3444 O O . VAL B 1 74 ? 6.629 24.125 -7.887 1 62.91 74 VAL B O 1
ATOM 3447 N N . PRO B 1 75 ? 6.812 21.938 -8.391 1 61.34 75 PRO B N 1
ATOM 3448 C CA . PRO B 1 75 ? 8.141 21.922 -7.77 1 61.34 75 PRO B CA 1
ATOM 3449 C C . PRO B 1 75 ? 9.055 23.016 -8.328 1 61.34 75 PRO B C 1
ATOM 3451 O O . PRO B 1 75 ? 9.125 23.203 -9.547 1 61.34 75 PRO B O 1
ATOM 3454 N N . GLY B 1 76 ? 9.734 23.688 -7.473 1 57.22 76 GLY B N 1
ATOM 3455 C CA . GLY B 1 76 ? 10.711 24.688 -7.844 1 57.22 76 GLY B CA 1
ATOM 3456 C C . GLY B 1 76 ? 10.094 26.031 -8.18 1 57.22 76 GLY B C 1
ATOM 3457 O O . GLY B 1 76 ? 10.797 27.031 -8.297 1 57.22 76 GLY B O 1
ATOM 3458 N N . TRP B 1 77 ? 8.859 25.969 -8.352 1 61.78 77 TRP B N 1
ATOM 3459 C CA . TRP B 1 77 ? 8.227 27.234 -8.75 1 61.78 77 TRP B CA 1
ATOM 3460 C C . TRP B 1 77 ? 7.039 27.547 -7.855 1 61.78 77 TRP B C 1
ATOM 3462 O O . TRP B 1 77 ? 5.953 27.875 -8.344 1 61.78 77 TRP B O 1
ATOM 3472 N N . HIS B 1 78 ? 7.246 27.547 -6.613 1 62.5 78 HIS B N 1
ATOM 3473 C CA . HIS B 1 78 ? 6.145 27.656 -5.664 1 62.5 78 HIS B CA 1
ATOM 3474 C C . HIS B 1 78 ? 5.48 29.031 -5.742 1 62.5 78 HIS B C 1
ATOM 3476 O O . HIS B 1 78 ? 4.254 29.125 -5.828 1 62.5 78 HIS B O 1
ATOM 3482 N N . GLU B 1 79 ? 6.277 30 -5.84 1 61.72 79 GLU B N 1
ATOM 3483 C CA . GLU B 1 79 ? 5.742 31.359 -5.84 1 61.72 79 GLU B CA 1
ATOM 3484 C C . GLU B 1 79 ? 5.031 31.672 -7.152 1 61.72 79 GLU B C 1
ATOM 3486 O O . GLU B 1 79 ? 3.957 32.281 -7.156 1 61.72 79 GLU B O 1
ATOM 3491 N N . ALA B 1 80 ? 5.625 31.234 -8.172 1 61.91 80 ALA B N 1
ATOM 3492 C CA . ALA B 1 80 ? 5.043 31.516 -9.477 1 61.91 80 ALA B CA 1
ATOM 3493 C C . ALA B 1 80 ? 3.754 30.719 -9.688 1 61.91 80 ALA B C 1
ATOM 3495 O O . ALA B 1 80 ? 2.797 31.234 -10.273 1 61.91 80 ALA B O 1
ATOM 3496 N N . ALA B 1 81 ? 3.732 29.594 -9.133 1 65.44 81 ALA B N 1
ATOM 3497 C CA . ALA B 1 81 ? 2.574 28.719 -9.297 1 65.44 81 ALA B CA 1
ATOM 3498 C C . ALA B 1 81 ? 1.352 29.297 -8.578 1 65.44 81 ALA B C 1
ATOM 3500 O O . ALA B 1 81 ? 0.222 29.141 -9.055 1 65.44 81 ALA B O 1
ATOM 3501 N N . ARG B 1 82 ? 1.541 30.094 -7.543 1 68.19 82 ARG B N 1
ATOM 3502 C CA . ARG B 1 82 ? 0.453 30.656 -6.746 1 68.19 82 ARG B CA 1
ATOM 3503 C C . ARG B 1 82 ? -0.259 31.766 -7.5 1 68.19 82 ARG B C 1
ATOM 3505 O O . ARG B 1 82 ? -1.412 32.094 -7.203 1 68.19 82 ARG B O 1
ATOM 3512 N N . SER B 1 83 ? 0.441 32.219 -8.438 1 72.44 83 SER B N 1
ATOM 3513 C CA . SER B 1 83 ? -0.129 33.344 -9.18 1 72.44 83 SER B CA 1
ATOM 3514 C C . SER B 1 83 ? -0.929 32.844 -10.383 1 72.44 83 SER B C 1
ATOM 3516 O O . SER B 1 83 ? -1.625 33.656 -11.031 1 72.44 83 SER B O 1
ATOM 3518 N N . LEU B 1 84 ? -0.864 31.578 -10.578 1 76.38 84 LEU B N 1
ATOM 3519 C CA . LEU B 1 84 ? -1.603 31.016 -11.703 1 76.38 84 LEU B CA 1
ATOM 3520 C C . LEU B 1 84 ? -3.104 31.031 -11.43 1 76.38 84 LEU B C 1
ATOM 3522 O O . LEU B 1 84 ? -3.533 30.797 -10.297 1 76.38 84 LEU B O 1
ATOM 3526 N N . PRO B 1 85 ? -3.877 31.375 -12.43 1 82.31 85 PRO B N 1
ATOM 3527 C CA . PRO B 1 85 ? -5.332 31.438 -12.258 1 82.31 85 PRO B CA 1
ATOM 3528 C C . PRO B 1 85 ? -5.973 30.047 -12.234 1 82.31 85 PRO B C 1
ATOM 3530 O O . PRO B 1 85 ? -7.078 29.859 -12.75 1 82.31 85 PRO B O 1
ATOM 3533 N N . VAL B 1 86 ? -5.246 29 -11.859 1 88 86 VAL B N 1
ATOM 3534 C CA . VAL B 1 86 ? -5.77 27.641 -11.758 1 88 86 VAL B CA 1
ATOM 3535 C C . VAL B 1 86 ? -5.508 27.094 -10.367 1 88 86 VAL B C 1
ATOM 3537 O O . VAL B 1 86 ? -4.598 27.531 -9.672 1 88 86 VAL B O 1
ATOM 3540 N N . ARG B 1 87 ? -6.375 26.203 -9.992 1 91.88 87 ARG B N 1
ATOM 3541 C CA . ARG B 1 87 ? -6.293 25.609 -8.656 1 91.88 87 ARG B CA 1
ATOM 3542 C C . ARG B 1 87 ? -6.559 24.109 -8.711 1 91.88 87 ARG B C 1
ATOM 3544 O O . ARG B 1 87 ? -6.926 23.578 -9.766 1 91.88 87 ARG B O 1
ATOM 3551 N N . GLU B 1 88 ? -6.215 23.453 -7.652 1 93.56 88 GLU B N 1
ATOM 3552 C CA . GLU B 1 88 ? -6.586 22.047 -7.484 1 93.56 88 GLU B CA 1
ATOM 3553 C C . GLU B 1 88 ? -7.617 21.875 -6.371 1 93.56 88 GLU B C 1
ATOM 3555 O O . GLU B 1 88 ? -7.723 22.734 -5.484 1 93.56 88 GLU B O 1
ATOM 3560 N N . LEU B 1 89 ? -8.484 20.938 -6.52 1 96.88 89 LEU B N 1
ATOM 3561 C CA . LEU B 1 89 ? -9.258 20.406 -5.414 1 96.88 89 LEU B CA 1
ATOM 3562 C C . LEU B 1 89 ? -8.531 19.234 -4.758 1 96.88 89 LEU B C 1
ATOM 3564 O O . LEU B 1 89 ? -8.078 18.312 -5.441 1 96.88 89 LEU B O 1
ATOM 3568 N N . VAL B 1 90 ? -8.352 19.312 -3.381 1 97.25 90 VAL B N 1
ATOM 3569 C CA . VAL B 1 90 ? -7.535 18.281 -2.752 1 97.25 90 VAL B CA 1
ATOM 3570 C C . VAL B 1 90 ? -8.219 17.781 -1.477 1 97.25 90 VAL B C 1
ATOM 3572 O O . VAL B 1 90 ? -8.742 18.578 -0.699 1 97.25 90 VAL B O 1
ATOM 3575 N N . SER B 1 91 ? -8.312 16.547 -1.27 1 97.5 91 SER B N 1
ATOM 3576 C CA . SER B 1 91 ? -8.773 15.875 -0.056 1 97.5 91 SER B CA 1
ATOM 3577 C C . SER B 1 91 ? -7.629 15.172 0.658 1 97.5 91 SER B C 1
ATOM 3579 O O . SER B 1 91 ? -7.285 14.031 0.322 1 97.5 91 SER B O 1
ATOM 3581 N N . VAL B 1 92 ? -7.031 15.609 1.787 1 92.12 92 VAL B N 1
ATOM 3582 C CA . VAL B 1 92 ? -6.852 17.016 2.111 1 92.12 92 VAL B CA 1
ATOM 3583 C C . VAL B 1 92 ? -5.367 17.328 2.285 1 92.12 92 VAL B C 1
ATOM 3585 O O . VAL B 1 92 ? -4.574 16.438 2.588 1 92.12 92 VAL B O 1
ATOM 3588 N N . ALA B 1 93 ? -4.949 18.359 2.062 1 92.31 93 ALA B N 1
ATOM 3589 C CA . ALA B 1 93 ? -3.592 18.844 2.289 1 92.31 93 ALA B CA 1
ATOM 3590 C C . ALA B 1 93 ? -3.605 20.203 2.992 1 92.31 93 ALA B C 1
ATOM 3592 O O . ALA B 1 93 ? -4.297 21.125 2.557 1 92.31 93 ALA B O 1
ATOM 3593 N N . PRO B 1 94 ? -2.785 20.266 4.133 1 95.31 94 PRO B N 1
ATOM 3594 C CA . PRO B 1 94 ? -1.982 19.203 4.742 1 95.31 94 PRO B CA 1
ATOM 3595 C C . PRO B 1 94 ? -2.836 18.109 5.379 1 95.31 94 PRO B C 1
ATOM 3597 O O . PRO B 1 94 ? -4.023 18.328 5.641 1 95.31 94 PRO B O 1
ATOM 3600 N N . GLY B 1 95 ? -2.236 16.984 5.582 1 96.56 95 GLY B N 1
ATOM 3601 C CA . GLY B 1 95 ? -2.934 15.844 6.141 1 96.56 95 GLY B CA 1
ATOM 3602 C C . GLY B 1 95 ? -3.393 14.852 5.086 1 96.56 95 GLY B C 1
ATOM 3603 O O . GLY B 1 95 ? -2.756 14.711 4.039 1 96.56 95 GLY B O 1
ATOM 3604 N N . TYR B 1 96 ? -4.398 14.086 5.453 1 97.75 96 TYR B N 1
ATOM 3605 C CA . TYR B 1 96 ? -4.941 13.016 4.621 1 97.75 96 TYR B CA 1
ATO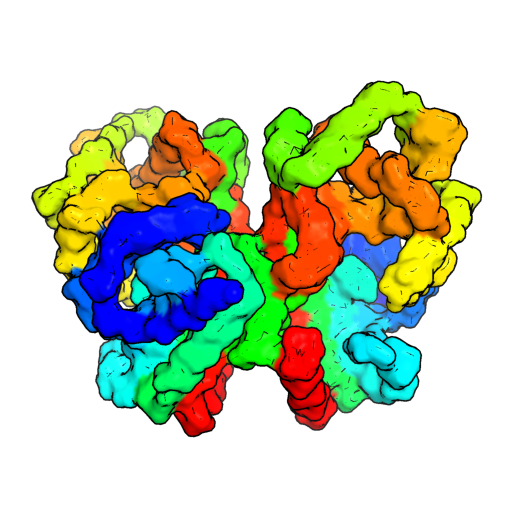M 3606 C C . TYR B 1 96 ? -6.465 13 4.68 1 97.75 96 TYR B C 1
ATOM 3608 O O . TYR B 1 96 ? -7.055 13.375 5.691 1 97.75 96 TYR B O 1
ATOM 3616 N N . GLY B 1 97 ? -7.008 12.641 3.551 1 97.88 97 GLY B N 1
ATOM 3617 C CA . GLY B 1 97 ? -8.461 12.648 3.467 1 97.88 97 GLY B CA 1
ATOM 3618 C C . GLY B 1 97 ? -9.023 11.391 2.826 1 97.88 97 GLY B C 1
ATOM 3619 O O . GLY B 1 97 ? -8.562 10.281 3.105 1 97.88 97 GLY B O 1
ATOM 3620 N N . GLY B 1 98 ? -9.992 11.555 1.996 1 98.31 98 GLY B N 1
ATOM 3621 C CA . GLY B 1 98 ? -10.805 10.477 1.45 1 98.31 98 GLY B CA 1
ATOM 3622 C C . GLY B 1 98 ? -12.164 10.359 2.117 1 98.31 98 GLY B C 1
ATOM 3623 O O . GLY B 1 98 ? -12.406 10.969 3.16 1 98.31 98 GLY B O 1
ATOM 3624 N N . PRO B 1 99 ? -13.039 9.586 1.5 1 98.62 99 PRO B N 1
ATOM 3625 C CA . PRO B 1 99 ? -14.375 9.445 2.082 1 98.62 99 PRO B CA 1
ATOM 3626 C C . PRO B 1 99 ? -14.383 8.586 3.342 1 98.62 99 PRO B C 1
ATOM 3628 O O . PRO B 1 99 ? -13.664 7.586 3.418 1 98.62 99 PRO B O 1
ATOM 3631 N N . VAL B 1 100 ? -15.102 8.992 4.281 1 98.56 100 VAL B N 1
ATOM 3632 C CA . VAL B 1 100 ? -15.398 8.25 5.504 1 98.56 100 VAL B CA 1
ATOM 3633 C C . VAL B 1 100 ? -16.906 7.98 5.594 1 98.56 100 VAL B C 1
ATOM 3635 O O . VAL B 1 100 ? -17.703 8.906 5.559 1 98.56 100 VAL B O 1
ATOM 3638 N N . ILE B 1 101 ? -17.266 6.707 5.73 1 98.31 101 ILE B N 1
ATOM 3639 C CA . ILE B 1 101 ? -18.672 6.336 5.551 1 98.31 101 ILE B CA 1
ATOM 3640 C C . ILE B 1 101 ? -19.094 5.402 6.684 1 98.31 101 ILE B C 1
ATOM 3642 O O . ILE B 1 101 ? -18.375 4.473 7.043 1 98.31 101 ILE B O 1
ATOM 3646 N N . VAL B 1 102 ? -20.219 5.539 7.297 1 96.12 102 VAL B N 1
ATOM 3647 C CA . VAL B 1 102 ? -20.828 4.637 8.266 1 96.12 102 VAL B CA 1
ATOM 3648 C C . VAL B 1 102 ? -22.188 4.156 7.738 1 96.12 102 VAL B C 1
ATOM 3650 O O . VAL B 1 102 ? -22.75 3.195 8.266 1 96.12 102 VAL B O 1
ATOM 3653 N N . GLY B 1 103 ? -22.688 4.621 6.598 1 92.31 103 GLY B N 1
ATOM 3654 C CA . GLY B 1 103 ? -23.938 4.211 5.973 1 92.31 103 GLY B CA 1
ATOM 3655 C C . GLY B 1 103 ? -23.734 3.289 4.785 1 92.31 103 GLY B C 1
ATOM 3656 O O . GLY B 1 103 ? -22.766 2.531 4.738 1 92.31 103 GLY B O 1
ATOM 3657 N N . ASP B 1 104 ? -24.719 3.268 3.992 1 94.94 104 ASP B N 1
ATOM 3658 C CA . ASP B 1 104 ? -24.656 2.484 2.762 1 94.94 104 ASP B CA 1
ATOM 3659 C C . ASP B 1 104 ? -23.547 2.984 1.849 1 94.94 104 ASP B C 1
ATOM 3661 O O . ASP B 1 104 ? -23.672 4.043 1.228 1 94.94 104 ASP B O 1
ATOM 3665 N N . GLU B 1 105 ? -22.484 2.258 1.716 1 96 105 GLU B N 1
ATOM 3666 C CA . GLU B 1 105 ? -21.297 2.691 0.989 1 96 105 GLU B CA 1
ATOM 3667 C C . GLU B 1 105 ? -21.625 3.01 -0.467 1 96 105 GLU B C 1
ATOM 3669 O O . GLU B 1 105 ? -21.188 4.027 -1 1 96 105 GLU B O 1
ATOM 3674 N N . ASP B 1 106 ? -22.438 2.113 -1.099 1 96.12 106 ASP B N 1
ATOM 3675 C CA . ASP B 1 106 ? -22.766 2.312 -2.506 1 96.12 106 ASP B CA 1
ATOM 3676 C C . ASP B 1 106 ? -23.484 3.643 -2.717 1 96.12 106 ASP B C 1
ATOM 3678 O O . ASP B 1 106 ? -23.062 4.465 -3.527 1 96.12 106 ASP B O 1
ATOM 3682 N N . ALA B 1 107 ? -24.562 3.832 -1.96 1 97.25 107 ALA B N 1
ATOM 3683 C CA . ALA B 1 107 ? -25.375 5.031 -2.111 1 97.25 107 ALA B CA 1
ATOM 3684 C C . ALA B 1 107 ? -24.578 6.285 -1.743 1 97.25 107 ALA B C 1
ATOM 3686 O O . ALA B 1 107 ? -24.656 7.301 -2.439 1 97.25 107 ALA B O 1
ATOM 3687 N N . CYS B 1 108 ? -23.797 6.215 -0.706 1 98 108 CYS B N 1
ATOM 3688 C CA . CYS B 1 108 ? -23.031 7.367 -0.227 1 98 108 CYS B CA 1
ATOM 3689 C C . CYS B 1 108 ? -21.953 7.766 -1.226 1 98 108 CYS B C 1
ATOM 3691 O O . CYS B 1 108 ? -21.781 8.945 -1.521 1 98 108 CYS B O 1
ATOM 3693 N N . LEU B 1 109 ? -21.234 6.793 -1.734 1 98.19 109 LEU B N 1
ATOM 3694 C CA . LEU B 1 109 ? -20.156 7.074 -2.686 1 98.19 109 LEU B CA 1
ATOM 3695 C C . LEU B 1 109 ? -20.734 7.625 -3.99 1 98.19 109 LEU B C 1
ATOM 3697 O O . LEU B 1 109 ? -20.156 8.555 -4.57 1 98.19 109 LEU B O 1
ATOM 3701 N N . GLU B 1 110 ? -21.797 7.027 -4.453 1 97.25 110 GLU B N 1
ATOM 3702 C CA . GLU B 1 110 ? -22.438 7.531 -5.668 1 97.25 110 GLU B CA 1
ATOM 3703 C C . GLU B 1 110 ? -22.812 9.008 -5.523 1 97.25 110 GLU B C 1
ATOM 3705 O O . GLU B 1 110 ? -22.5 9.82 -6.391 1 97.25 110 GLU B O 1
ATOM 3710 N N . LEU B 1 111 ? -23.453 9.328 -4.426 1 97.94 111 LEU B N 1
ATOM 3711 C CA . LEU B 1 111 ? -23.875 10.703 -4.176 1 97.94 111 LEU B CA 1
ATOM 3712 C C . LEU B 1 111 ? -22.656 11.625 -4.039 1 97.94 111 LEU B C 1
ATOM 3714 O O . LEU B 1 111 ? -22.656 12.734 -4.574 1 97.94 111 LEU B O 1
ATOM 3718 N N . ALA B 1 112 ? -21.641 11.172 -3.326 1 98.44 112 ALA B N 1
ATOM 3719 C CA . ALA B 1 112 ? -20.469 11.992 -3.092 1 98.44 112 ALA B CA 1
ATOM 3720 C C . ALA B 1 112 ? -19.75 12.305 -4.402 1 98.44 112 ALA B C 1
ATOM 3722 O O . ALA B 1 112 ? -19.406 13.461 -4.672 1 98.44 112 ALA B O 1
ATOM 3723 N N . PHE B 1 113 ? -19.5 11.297 -5.215 1 98 113 PHE B N 1
ATOM 3724 C CA . PHE B 1 113 ? -18.781 11.5 -6.473 1 98 113 PHE B CA 1
ATOM 3725 C C . PHE B 1 113 ? -19.609 12.352 -7.426 1 98 113 PHE B C 1
ATOM 3727 O O . PHE B 1 113 ? -19.062 13.172 -8.172 1 98 113 PHE B O 1
ATOM 3734 N N . ASP B 1 114 ? -20.906 12.164 -7.422 1 97.56 114 ASP B N 1
ATOM 3735 C CA . ASP B 1 114 ? -21.781 13.008 -8.234 1 97.56 114 ASP B CA 1
ATOM 3736 C C . ASP B 1 114 ? -21.672 14.477 -7.816 1 97.56 114 ASP B C 1
ATOM 3738 O O . ASP B 1 114 ? -21.609 15.367 -8.664 1 97.56 114 ASP B O 1
ATOM 3742 N N . ALA B 1 115 ? -21.672 14.695 -6.555 1 98.25 115 ALA B N 1
ATOM 3743 C CA . ALA B 1 115 ? -21.562 16.062 -6.039 1 98.25 115 ALA B CA 1
ATOM 3744 C C . ALA B 1 115 ? -20.234 16.688 -6.449 1 98.25 115 ALA B C 1
ATOM 3746 O O . ALA B 1 115 ? -20.172 17.875 -6.762 1 98.25 115 ALA B O 1
ATOM 3747 N N . LEU B 1 116 ? -19.172 15.914 -6.43 1 97.88 116 LEU B N 1
ATOM 3748 C CA . LEU B 1 116 ? -17.844 16.406 -6.777 1 97.88 116 LEU B CA 1
ATOM 3749 C C . LEU B 1 116 ? -17.797 16.875 -8.227 1 97.88 116 LEU B C 1
ATOM 3751 O O . LEU B 1 116 ? -17.016 17.75 -8.578 1 97.88 116 LEU B O 1
ATOM 3755 N N . GLU B 1 117 ? -18.656 16.297 -9.062 1 96.12 117 GLU B N 1
ATOM 3756 C CA . GLU B 1 117 ? -18.719 16.703 -10.461 1 96.12 117 GLU B CA 1
ATOM 3757 C C . GLU B 1 117 ? -19.141 18.156 -10.602 1 96.12 117 GLU B C 1
ATOM 3759 O O . GLU B 1 117 ? -18.766 18.844 -11.555 1 96.12 117 GLU B O 1
ATOM 3764 N N . ASP B 1 118 ? -19.875 18.641 -9.625 1 95.25 118 ASP B N 1
ATOM 3765 C CA . ASP B 1 118 ? -20.359 20.016 -9.641 1 95.25 118 ASP B CA 1
ATOM 3766 C C . ASP B 1 118 ? -19.219 21 -9.414 1 95.25 118 ASP B C 1
ATOM 3768 O O . ASP B 1 118 ? -19.375 22.203 -9.641 1 95.25 118 ASP B O 1
ATOM 3772 N N . LEU B 1 119 ? -18.109 20.516 -8.984 1 95.81 119 LEU B N 1
ATOM 3773 C CA . LEU B 1 119 ? -16.984 21.391 -8.664 1 95.81 119 LEU B CA 1
ATOM 3774 C C . LEU B 1 119 ? -16.016 21.5 -9.844 1 95.81 119 LEU B C 1
ATOM 3776 O O . LEU B 1 119 ? -15.023 22.219 -9.773 1 95.81 119 LEU B O 1
ATOM 3780 N N . ARG B 1 120 ? -16.391 20.844 -10.867 1 92.25 120 ARG B N 1
ATOM 3781 C CA . ARG B 1 120 ? -15.602 20.969 -12.094 1 92.25 120 ARG B CA 1
ATOM 3782 C C . ARG B 1 120 ? -15.68 22.391 -12.648 1 92.25 120 ARG B C 1
ATOM 3784 O O . ARG B 1 120 ? -16.703 23.062 -12.508 1 92.25 120 ARG B O 1
ATOM 3791 N N . GLY B 1 121 ? -14.594 22.797 -13.281 1 89.5 121 GLY B N 1
ATOM 3792 C CA . GLY B 1 121 ? -14.523 24.109 -13.883 1 89.5 121 GLY B CA 1
ATOM 3793 C C . GLY B 1 121 ? -13.195 24.391 -14.57 1 89.5 121 GLY B C 1
ATOM 3794 O O . GLY B 1 121 ? -12.219 23.656 -14.359 1 89.5 121 GLY B O 1
ATOM 3795 N N . ILE B 1 122 ? -13.227 25.453 -15.273 1 85.75 122 ILE B N 1
ATOM 3796 C CA . ILE B 1 122 ? -12.055 25.781 -16.078 1 85.75 122 ILE B CA 1
ATOM 3797 C C . ILE B 1 122 ? -10.883 26.125 -15.164 1 85.75 122 ILE B C 1
ATOM 3799 O O . ILE B 1 122 ? -9.727 25.859 -15.508 1 85.75 122 ILE B O 1
ATOM 3803 N N . ARG B 1 123 ? -11.172 26.578 -13.992 1 89.81 123 ARG B N 1
ATOM 3804 C CA . ARG B 1 123 ? -10.102 27 -13.109 1 89.81 123 ARG B CA 1
ATOM 3805 C C . ARG B 1 123 ? -9.656 25.875 -12.195 1 89.81 123 ARG B C 1
ATOM 3807 O O . ARG B 1 123 ? -8.602 25.953 -11.562 1 89.81 123 ARG B O 1
ATOM 3814 N N . THR B 1 124 ? -10.469 24.906 -12 1 93.5 124 THR B N 1
ATOM 3815 C CA . THR B 1 124 ? -10.117 23.75 -11.195 1 93.5 124 THR B CA 1
ATOM 3816 C C . THR B 1 124 ? -9.492 22.656 -12.062 1 93.5 124 THR B C 1
ATOM 3818 O O . THR B 1 124 ? -10.203 21.906 -12.734 1 93.5 124 THR B O 1
ATOM 3821 N N . LEU B 1 125 ? -8.234 22.469 -12.039 1 91.31 125 LEU B N 1
ATOM 3822 C CA . LEU B 1 125 ? -7.52 21.609 -12.969 1 91.31 125 LEU B CA 1
ATOM 3823 C C . LEU B 1 125 ? -7.836 20.141 -12.703 1 91.31 125 LEU B C 1
ATOM 3825 O O . LEU B 1 125 ? -8.203 19.406 -13.617 1 91.31 125 LEU B O 1
ATOM 3829 N N . PHE B 1 126 ? -7.719 19.75 -11.43 1 94.69 126 PHE B N 1
ATOM 3830 C CA . PHE B 1 126 ? -7.926 18.359 -11.07 1 94.69 126 PHE B CA 1
ATOM 3831 C C . PHE B 1 126 ? -8.336 18.234 -9.609 1 94.69 126 PHE B C 1
ATOM 3833 O O . PHE B 1 126 ? -8.234 19.188 -8.844 1 94.69 126 PHE B O 1
ATOM 3840 N N . HIS B 1 127 ? -8.914 17.156 -9.273 1 97.25 127 HIS B N 1
ATOM 3841 C CA . HIS B 1 127 ? -9.156 16.719 -7.906 1 97.25 127 HIS B CA 1
ATOM 3842 C C . HIS B 1 127 ? -8.164 15.633 -7.488 1 97.25 127 HIS B C 1
ATOM 3844 O O . HIS B 1 127 ? -7.977 14.648 -8.203 1 97.25 127 HIS B O 1
ATOM 3850 N N . ARG B 1 128 ? -7.512 15.859 -6.395 1 96.81 128 ARG B N 1
ATOM 3851 C CA . ARG B 1 128 ? -6.559 14.898 -5.852 1 96.81 128 ARG B CA 1
ATOM 3852 C C . ARG B 1 128 ? -6.996 14.414 -4.477 1 96.81 128 ARG B C 1
ATOM 3854 O O . ARG B 1 128 ? -7.328 15.211 -3.604 1 96.81 128 ARG B O 1
ATOM 3861 N N . VAL B 1 129 ? -7.027 13.117 -4.316 1 98.25 129 VAL B N 1
ATOM 3862 C CA . VAL B 1 129 ? -7.363 12.492 -3.041 1 98.25 129 VAL B CA 1
ATOM 3863 C C . VAL B 1 129 ? -6.125 11.828 -2.447 1 98.25 129 VAL B C 1
ATOM 3865 O O . VAL B 1 129 ? -5.484 11 -3.102 1 98.25 129 VAL B O 1
ATOM 3868 N N . ARG B 1 130 ? -5.797 12.203 -1.239 1 97.44 130 ARG B N 1
ATOM 3869 C CA . ARG B 1 130 ? -4.664 11.641 -0.509 1 97.44 130 ARG B CA 1
ATOM 3870 C C . ARG B 1 130 ? -5.129 10.938 0.762 1 97.44 130 ARG B C 1
ATOM 3872 O O . ARG B 1 130 ? -5.773 11.547 1.616 1 97.44 130 ARG B O 1
ATOM 3879 N N . THR B 1 131 ? -4.805 9.688 0.894 1 97.38 131 THR B N 1
ATOM 3880 C CA . THR B 1 131 ? -5.262 8.93 2.053 1 97.38 131 THR B CA 1
ATOM 3881 C C . THR B 1 131 ? -4.074 8.375 2.838 1 97.38 131 THR B C 1
ATOM 3883 O O . THR B 1 131 ? -2.951 8.336 2.334 1 97.38 131 THR B O 1
ATOM 3886 N N . ASN B 1 132 ? -4.293 8.047 4.055 1 93.5 132 ASN B N 1
ATOM 3887 C CA . ASN B 1 132 ? -3.186 7.547 4.859 1 93.5 132 ASN B CA 1
ATOM 3888 C C . ASN B 1 132 ? -3.461 6.137 5.375 1 93.5 132 ASN B C 1
ATOM 3890 O O . ASN B 1 132 ? -2.68 5.594 6.16 1 93.5 132 ASN B O 1
ATOM 3894 N N . ASP B 1 133 ? -4.641 5.598 5.074 1 96.19 133 ASP B N 1
ATOM 3895 C CA . ASP B 1 133 ? -5.016 4.258 5.504 1 96.19 133 ASP B CA 1
ATOM 3896 C C . ASP B 1 133 ? -5.027 3.285 4.328 1 96.19 133 ASP B C 1
ATOM 3898 O O . ASP B 1 133 ? -5.652 3.553 3.299 1 96.19 133 ASP B O 1
ATOM 3902 N N . LEU B 1 134 ? -4.402 2.15 4.488 1 95.75 134 LEU B N 1
ATOM 3903 C CA . LEU B 1 134 ? -4.352 1.146 3.432 1 95.75 134 LEU B CA 1
ATOM 3904 C C . LEU B 1 134 ? -5.746 0.608 3.127 1 95.75 134 LEU B C 1
ATOM 3906 O O . LEU B 1 134 ? -5.996 0.113 2.025 1 95.75 134 LEU B O 1
ATOM 3910 N N . GLY B 1 135 ? -6.617 0.741 4.027 1 96.56 135 GLY B N 1
ATOM 3911 C CA . GLY B 1 135 ? -7.977 0.261 3.852 1 96.56 135 GLY B CA 1
ATOM 3912 C C . GLY B 1 135 ? -8.703 0.929 2.699 1 96.56 135 GLY B C 1
ATOM 3913 O O . GLY B 1 135 ? -9.703 0.405 2.199 1 96.56 135 GLY B O 1
ATOM 3914 N N . TYR B 1 136 ? -8.188 2.043 2.238 1 97.62 136 TYR B N 1
ATOM 3915 C CA . TYR B 1 136 ? -8.836 2.758 1.144 1 97.62 136 TYR B CA 1
ATOM 3916 C C . TYR B 1 136 ? -8.711 1.98 -0.162 1 97.62 136 TYR B C 1
ATOM 3918 O O . TYR B 1 136 ? -9.391 2.295 -1.144 1 97.62 136 TYR B O 1
ATOM 3926 N N . VAL B 1 137 ? -7.91 0.951 -0.155 1 96.44 137 VAL B N 1
ATOM 3927 C CA . VAL B 1 137 ? -7.809 0.116 -1.348 1 96.44 137 VAL B CA 1
ATOM 3928 C C . VAL B 1 137 ? -9.188 -0.438 -1.709 1 96.44 137 VAL B C 1
ATOM 3930 O O . VAL B 1 137 ? -9.469 -0.697 -2.881 1 96.44 137 VAL B O 1
ATOM 3933 N N . ARG B 1 138 ? -10.062 -0.559 -0.762 1 97.19 138 ARG B N 1
ATOM 3934 C CA . ARG B 1 138 ? -11.406 -1.085 -0.971 1 97.19 138 ARG B CA 1
ATOM 3935 C C . ARG B 1 138 ? -12.164 -0.251 -1.997 1 97.19 138 ARG B C 1
ATOM 3937 O O . ARG B 1 138 ? -13.133 -0.727 -2.598 1 97.19 138 ARG B O 1
ATOM 3944 N N . TYR B 1 139 ? -11.688 0.989 -2.244 1 97.75 139 TYR B N 1
ATOM 3945 C CA . TYR B 1 139 ? -12.375 1.887 -3.162 1 97.75 139 TYR B CA 1
ATOM 3946 C C . TYR B 1 139 ? -11.609 2.023 -4.473 1 97.75 139 TYR B C 1
ATOM 3948 O O . TYR B 1 139 ? -11.891 2.912 -5.277 1 97.75 139 TYR B O 1
ATOM 3956 N N . GLY B 1 140 ? -10.609 1.186 -4.668 1 96.88 140 GLY B N 1
ATOM 3957 C CA . GLY B 1 140 ? -9.805 1.281 -5.879 1 96.88 140 GLY B CA 1
ATOM 3958 C C . GLY B 1 140 ? -10.633 1.265 -7.148 1 96.88 140 GLY B C 1
ATOM 3959 O O . GLY B 1 140 ? -10.5 2.146 -7.996 1 96.88 140 GLY B O 1
ATOM 3960 N N . LYS B 1 141 ? -11.484 0.323 -7.297 1 95.88 141 LYS B N 1
ATOM 3961 C CA . LYS B 1 141 ? -12.305 0.212 -8.5 1 95.88 141 LYS B CA 1
ATOM 3962 C C . LYS B 1 141 ? -13.336 1.329 -8.562 1 95.88 141 LYS B C 1
ATOM 3964 O O . LYS B 1 141 ? -13.688 1.802 -9.648 1 95.88 141 LYS B O 1
ATOM 3969 N N . THR B 1 142 ? -13.859 1.71 -7.41 1 96.62 142 THR B N 1
ATOM 3970 C CA . THR B 1 142 ? -14.805 2.822 -7.371 1 96.62 142 THR B CA 1
ATOM 3971 C C . THR B 1 142 ? -14.156 4.102 -7.895 1 96.62 142 THR B C 1
ATOM 3973 O O . THR B 1 142 ? -14.75 4.824 -8.688 1 96.62 142 THR B O 1
ATOM 3976 N N . PHE B 1 143 ? -12.93 4.422 -7.438 1 97.19 143 PHE B N 1
ATOM 3977 C CA . PHE B 1 143 ? -12.203 5.578 -7.953 1 97.19 143 PHE B CA 1
ATOM 3978 C C . PHE B 1 143 ? -11.977 5.453 -9.453 1 97.19 143 PHE B C 1
ATOM 3980 O O . PHE B 1 143 ? -12.188 6.41 -10.203 1 97.19 143 PHE B O 1
ATOM 3987 N N . ALA B 1 144 ? -11.594 4.266 -9.859 1 94.56 144 ALA B N 1
ATOM 3988 C CA . ALA B 1 144 ? -11.352 4.039 -11.281 1 94.56 144 ALA B CA 1
ATOM 3989 C C . ALA B 1 144 ? -12.625 4.25 -12.094 1 94.56 144 ALA B C 1
ATOM 3991 O O . ALA B 1 144 ? -12.602 4.902 -13.148 1 94.56 144 ALA B O 1
ATOM 3992 N N . LYS B 1 145 ? -13.711 3.705 -11.617 1 93.81 145 LYS B N 1
ATOM 3993 C CA . LYS B 1 145 ? -15.016 3.844 -12.273 1 93.81 145 LYS B CA 1
ATOM 3994 C C . LYS B 1 145 ? -15.383 5.312 -12.445 1 93.81 145 LYS B C 1
ATOM 3996 O O . LYS B 1 145 ? -16.016 5.688 -13.438 1 93.81 145 LYS B O 1
ATOM 4001 N N . ASN B 1 146 ? -14.961 6.121 -11.523 1 95.5 146 ASN B N 1
ATOM 4002 C CA . ASN B 1 146 ? -15.312 7.539 -11.539 1 95.5 146 ASN B CA 1
ATOM 4003 C C . ASN B 1 146 ? -14.219 8.375 -12.211 1 95.5 146 ASN B C 1
ATOM 4005 O O . ASN B 1 146 ? -14.172 9.594 -12.031 1 95.5 146 ASN B O 1
ATOM 4009 N N . GLY B 1 147 ? -13.258 7.746 -12.852 1 93.25 147 GLY B N 1
ATOM 4010 C CA . GLY B 1 147 ? -12.312 8.453 -13.703 1 93.25 147 GLY B CA 1
ATOM 4011 C C . GLY B 1 147 ? -11.031 8.828 -12.992 1 93.25 147 GLY B C 1
ATOM 4012 O O . GLY B 1 147 ? -10.195 9.555 -13.539 1 93.25 147 GLY B O 1
ATOM 4013 N N . TYR B 1 148 ? -10.883 8.406 -11.766 1 96.06 148 TYR B N 1
ATOM 4014 C CA . TYR B 1 148 ? -9.656 8.703 -11.031 1 96.06 148 TYR B CA 1
ATOM 4015 C C . TYR B 1 148 ? -8.562 7.699 -11.375 1 96.06 148 TYR B C 1
ATOM 4017 O O . TYR B 1 148 ? -8.844 6.531 -11.641 1 96.06 148 TYR B O 1
ATOM 4025 N N . ARG B 1 149 ? -7.336 8.172 -11.344 1 94.06 149 ARG B N 1
ATOM 4026 C CA . ARG B 1 149 ? -6.164 7.324 -11.539 1 94.06 149 ARG B CA 1
ATOM 4027 C C . ARG B 1 149 ? -5.223 7.41 -10.336 1 94.06 149 ARG B C 1
ATOM 4029 O O . ARG B 1 149 ? -5.047 8.484 -9.758 1 94.06 149 ARG B O 1
ATOM 4036 N N . PRO B 1 150 ? -4.602 6.32 -10.102 1 95.44 150 PRO B N 1
ATOM 4037 C CA . PRO B 1 150 ? -3.645 6.371 -8.992 1 95.44 150 PRO B CA 1
ATOM 4038 C C . PRO B 1 150 ? -2.379 7.152 -9.336 1 95.44 150 PRO B C 1
ATOM 4040 O O . PRO B 1 150 ? -1.992 7.219 -10.508 1 95.44 150 PRO B O 1
ATOM 4043 N N . VAL B 1 151 ? -1.662 7.883 -8.508 1 89.69 151 VAL B N 1
ATOM 4044 C CA . VAL B 1 151 ? -0.456 8.68 -8.703 1 89.69 151 VAL B CA 1
ATOM 4045 C C . VAL B 1 151 ? 0.773 7.855 -8.32 1 89.69 151 VAL B C 1
ATOM 4047 O O . VAL B 1 151 ? 1.738 7.777 -9.086 1 89.69 151 VAL B O 1
ATOM 4050 N N . GLY B 1 152 ? 0.984 7.043 -7.293 1 88.69 152 GLY B N 1
ATOM 4051 C CA . GLY B 1 152 ? 1.919 6.012 -6.875 1 88.69 152 GLY B CA 1
ATOM 4052 C C . GLY B 1 152 ? 3.32 6.535 -6.633 1 88.69 152 GLY B C 1
ATOM 4053 O O . GLY B 1 152 ? 4.293 5.777 -6.68 1 88.69 152 GLY B O 1
ATOM 4054 N N . VAL B 1 153 ? 3.645 7.895 -6.309 1 92.06 153 VAL B N 1
ATOM 4055 C CA . VAL B 1 153 ? 5.008 8.414 -6.227 1 92.06 153 VAL B CA 1
ATOM 4056 C C . VAL B 1 153 ? 5.273 8.938 -4.82 1 92.06 153 VAL B C 1
ATOM 4058 O O . VAL B 1 153 ? 6.254 9.648 -4.59 1 92.06 153 VAL B O 1
ATOM 4061 N N . ASN B 1 154 ? 4.379 8.672 -3.928 1 95.19 154 ASN B N 1
ATOM 4062 C CA . ASN B 1 154 ? 4.543 9.039 -2.525 1 95.19 154 ASN B CA 1
ATOM 4063 C C . ASN B 1 154 ? 4.34 7.836 -1.604 1 95.19 154 ASN B C 1
ATOM 4065 O O . ASN B 1 154 ? 3.539 6.949 -1.901 1 95.19 154 ASN B O 1
ATOM 4069 N N . CYS B 1 155 ? 5.059 7.848 -0.542 1 97.25 155 CYS B N 1
ATOM 4070 C CA . CYS B 1 155 ? 4.922 6.781 0.442 1 97.25 155 CYS B CA 1
ATOM 4071 C C . CYS B 1 155 ? 5.207 7.293 1.849 1 97.25 155 CYS B C 1
ATOM 4073 O O . CYS B 1 155 ? 5.363 8.5 2.053 1 97.25 155 CYS B O 1
ATOM 4075 N N . ARG B 1 156 ? 5.062 6.406 2.781 1 97.31 156 ARG B N 1
ATOM 4076 C CA . ARG B 1 156 ? 5.367 6.625 4.191 1 97.31 156 ARG B CA 1
ATOM 4077 C C . ARG B 1 156 ? 6.074 5.418 4.797 1 97.31 156 ARG B C 1
ATOM 4079 O O . ARG B 1 156 ? 6.09 4.34 4.199 1 97.31 156 ARG B O 1
ATOM 4086 N N . PHE B 1 157 ? 6.691 5.699 5.898 1 97.94 157 PHE B N 1
ATOM 4087 C CA . PHE B 1 157 ? 7.266 4.613 6.688 1 97.94 157 PHE B CA 1
ATOM 4088 C C . PHE B 1 157 ? 6.574 4.516 8.047 1 97.94 157 PHE B C 1
ATOM 4090 O O . PHE B 1 157 ? 6.312 5.531 8.688 1 97.94 157 PHE B O 1
ATOM 4097 N N . ARG B 1 158 ? 6.254 3.332 8.422 1 97.88 158 ARG B N 1
ATOM 4098 C CA . ARG B 1 158 ? 5.652 3.162 9.742 1 97.88 158 ARG B CA 1
ATOM 4099 C C . ARG B 1 158 ? 6.27 1.979 10.477 1 97.88 158 ARG B C 1
ATOM 4101 O O . ARG B 1 158 ? 6.797 1.057 9.852 1 97.88 158 ARG B O 1
ATOM 4108 N N . ILE B 1 159 ? 6.258 2.051 11.766 1 98.12 159 ILE B N 1
ATOM 4109 C CA . ILE B 1 159 ? 6.707 0.988 12.656 1 98.12 159 ILE B CA 1
ATOM 4110 C C . ILE B 1 159 ? 5.523 0.445 13.453 1 98.12 159 ILE B C 1
ATOM 4112 O O . ILE B 1 159 ? 4.699 1.213 13.953 1 98.12 159 ILE B O 1
ATOM 4116 N N . ASP B 1 160 ? 5.402 -0.868 13.5 1 96.25 160 ASP B N 1
ATOM 4117 C CA . ASP B 1 160 ? 4.445 -1.523 14.375 1 96.25 160 ASP B CA 1
ATOM 4118 C C . ASP B 1 160 ? 4.91 -1.475 15.828 1 96.25 160 ASP B C 1
ATOM 4120 O O . ASP B 1 160 ? 5.887 -2.133 16.203 1 96.25 160 ASP B O 1
ATOM 4124 N N . LEU B 1 161 ? 4.191 -0.811 16.656 1 97.69 161 LEU B N 1
ATOM 4125 C CA . LEU B 1 161 ? 4.633 -0.545 18.016 1 97.69 161 LEU B CA 1
ATOM 4126 C C . LEU B 1 161 ? 4.273 -1.706 18.938 1 97.69 161 LEU B C 1
ATOM 4128 O O . LEU B 1 161 ? 4.629 -1.699 20.125 1 97.69 161 LEU B O 1
ATOM 4132 N N . GLU B 1 162 ? 3.586 -2.635 18.422 1 93.25 162 GLU B N 1
ATOM 4133 C CA . GLU B 1 162 ? 3.312 -3.83 19.219 1 93.25 162 GLU B CA 1
ATOM 4134 C C . GLU B 1 162 ? 4.555 -4.711 19.328 1 93.25 162 GLU B C 1
ATOM 4136 O O . GLU B 1 162 ? 4.605 -5.617 20.172 1 93.25 162 GLU B O 1
ATOM 4141 N N . ARG B 1 163 ? 5.508 -4.488 18.484 1 93.69 163 ARG B N 1
ATOM 4142 C CA . ARG B 1 163 ? 6.793 -5.176 18.594 1 93.69 163 ARG B CA 1
ATOM 4143 C C . ARG B 1 163 ? 7.625 -4.613 19.734 1 93.69 163 ARG B C 1
ATOM 4145 O O . ARG B 1 163 ? 7.637 -3.4 19.969 1 93.69 163 ARG B O 1
ATOM 4152 N N . PRO B 1 164 ? 8.383 -5.445 20.359 1 95.62 164 PRO B N 1
ATOM 4153 C CA . PRO B 1 164 ? 9.234 -4.941 21.438 1 95.62 164 PRO B CA 1
ATOM 4154 C C . PRO B 1 164 ? 10.305 -3.971 20.953 1 95.62 164 PRO B C 1
ATOM 4156 O O . PRO B 1 164 ? 10.82 -4.125 19.844 1 95.62 164 PRO B O 1
ATOM 4159 N N . TRP B 1 165 ? 10.641 -3.037 21.844 1 97.38 165 TRP B N 1
ATOM 4160 C CA . TRP B 1 165 ? 11.617 -2.006 21.5 1 97.38 165 TRP B CA 1
ATOM 4161 C C . TRP B 1 165 ? 12.906 -2.625 20.984 1 97.38 165 TRP B C 1
ATOM 4163 O O . TRP B 1 165 ? 13.477 -2.154 20 1 97.38 165 TRP B O 1
ATOM 4173 N N . GLU B 1 166 ? 13.344 -3.699 21.625 1 97.44 166 GLU B N 1
ATOM 4174 C CA . GLU B 1 166 ? 14.609 -4.32 21.25 1 97.44 166 GLU B CA 1
ATOM 4175 C C . GLU B 1 166 ? 14.57 -4.828 19.812 1 97.44 166 GLU B C 1
ATOM 4177 O O . GLU B 1 166 ? 15.57 -4.758 19.094 1 97.44 166 GLU B O 1
ATOM 4182 N N . GLU B 1 167 ? 13.414 -5.305 19.422 1 96 167 GLU B N 1
ATOM 4183 C CA . GLU B 1 167 ? 13.258 -5.77 18.047 1 96 167 GLU B CA 1
ATOM 4184 C C . GLU B 1 167 ? 13.219 -4.602 17.078 1 96 167 GLU B C 1
ATOM 4186 O O . GLU B 1 167 ? 13.789 -4.676 15.984 1 96 167 GLU B O 1
ATOM 4191 N N . ILE B 1 168 ? 12.523 -3.52 17.469 1 97.69 168 ILE B N 1
ATOM 4192 C CA . ILE B 1 168 ? 12.469 -2.32 16.641 1 97.69 168 ILE B CA 1
ATOM 4193 C C . ILE B 1 168 ? 13.883 -1.757 16.453 1 97.69 168 ILE B C 1
ATOM 4195 O O . ILE B 1 168 ? 14.297 -1.463 15.336 1 97.69 168 ILE B O 1
ATOM 4199 N N . ARG B 1 169 ? 14.625 -1.686 17.516 1 97.75 169 ARG B N 1
ATOM 4200 C CA . ARG B 1 169 ? 15.992 -1.183 17.469 1 97.75 169 ARG B CA 1
ATOM 4201 C C . ARG B 1 169 ? 16.875 -2.07 16.594 1 97.75 169 ARG B C 1
ATOM 4203 O O . ARG B 1 169 ? 17.672 -1.573 15.805 1 97.75 169 ARG B O 1
ATOM 4210 N N . ALA B 1 170 ? 16.719 -3.367 16.75 1 97.06 170 ALA B N 1
ATOM 4211 C CA . ALA B 1 170 ? 17.516 -4.32 15.977 1 97.06 170 ALA B CA 1
ATOM 4212 C C . ALA B 1 170 ? 17.203 -4.207 14.484 1 97.06 170 ALA B C 1
ATOM 4214 O O . ALA B 1 170 ? 18.031 -4.562 13.648 1 97.06 170 ALA B O 1
ATOM 4215 N N . GLY B 1 171 ? 16.031 -3.719 14.195 1 96.25 171 GLY B N 1
ATOM 4216 C CA . GLY B 1 171 ? 15.609 -3.586 12.812 1 96.25 171 GLY B CA 1
ATOM 4217 C C . GLY B 1 171 ? 16.141 -2.33 12.148 1 96.25 171 GLY B C 1
ATOM 4218 O O . GLY B 1 171 ? 16.047 -2.182 10.93 1 96.25 171 GLY B O 1
ATOM 4219 N N . MET B 1 172 ? 16.672 -1.408 12.867 1 97.94 172 MET B N 1
ATOM 4220 C CA . MET B 1 172 ? 17.312 -0.221 12.297 1 97.94 172 MET B CA 1
ATOM 4221 C C . MET B 1 172 ? 18.594 -0.589 11.555 1 97.94 172 MET B C 1
ATOM 4223 O O . MET B 1 172 ? 19.172 -1.647 11.797 1 97.94 172 MET B O 1
ATOM 4227 N N . ASP B 1 173 ? 18.922 0.223 10.648 1 97.12 173 ASP B N 1
ATOM 4228 C CA . ASP B 1 173 ? 20.188 -0.051 9.969 1 97.12 173 ASP B CA 1
ATOM 4229 C C . ASP B 1 173 ? 21.375 0.224 10.883 1 97.12 173 ASP B C 1
ATOM 4231 O O . ASP B 1 173 ? 21.203 0.728 11.992 1 97.12 173 ASP B O 1
ATOM 4235 N N . ALA B 1 174 ? 22.578 -0.103 10.484 1 97.44 174 ALA B N 1
ATOM 4236 C CA . ALA B 1 174 ? 23.781 -0.048 11.312 1 97.44 174 ALA B CA 1
ATOM 4237 C C . ALA B 1 174 ? 24.078 1.383 11.742 1 97.44 174 ALA B C 1
ATOM 4239 O O . ALA B 1 174 ? 24.484 1.62 12.891 1 97.44 174 ALA B O 1
ATOM 4240 N N . ASP B 1 175 ? 23.891 2.297 10.93 1 97.19 175 ASP B N 1
ATOM 4241 C CA . ASP B 1 175 ? 24.203 3.691 11.227 1 97.19 175 ASP B CA 1
ATOM 4242 C C . ASP B 1 175 ? 23.281 4.234 12.32 1 97.19 175 ASP B C 1
ATOM 4244 O O . ASP B 1 175 ? 23.75 4.836 13.289 1 97.19 175 ASP B O 1
ATOM 4248 N N . HIS B 1 176 ? 21.984 4.039 12.188 1 97.56 176 HIS B N 1
ATOM 4249 C CA . HIS B 1 176 ? 21.016 4.5 13.18 1 97.56 176 HIS B CA 1
ATOM 4250 C C . HIS B 1 176 ? 21.25 3.834 14.531 1 97.56 176 HIS B C 1
ATOM 4252 O O . HIS B 1 176 ? 21.188 4.492 15.57 1 97.56 176 HIS B O 1
ATOM 4258 N N . ARG B 1 177 ? 21.562 2.562 14.531 1 97.81 177 ARG B N 1
ATOM 4259 C CA . ARG B 1 177 ? 21.859 1.86 15.773 1 97.81 177 ARG B CA 1
ATOM 4260 C C . ARG B 1 177 ? 23.109 2.43 16.438 1 97.81 177 ARG B C 1
ATOM 4262 O O . ARG B 1 177 ? 23.141 2.637 17.656 1 97.81 177 ARG B O 1
ATOM 4269 N N . ARG B 1 178 ? 24.109 2.645 15.625 1 97.62 178 ARG B N 1
ATOM 4270 C CA . ARG B 1 178 ? 25.375 3.18 16.141 1 97.62 178 ARG B CA 1
ATOM 4271 C C . ARG B 1 178 ? 25.172 4.562 16.75 1 97.62 178 ARG B C 1
ATOM 4273 O O . ARG B 1 178 ? 25.703 4.855 17.812 1 97.62 178 ARG B O 1
ATOM 4280 N N . ARG B 1 179 ? 24.422 5.355 16.094 1 97.38 179 ARG B N 1
ATOM 4281 C CA . ARG B 1 179 ? 24.172 6.711 16.578 1 97.38 179 ARG B CA 1
ATOM 4282 C C . ARG B 1 179 ? 23.422 6.695 17.906 1 97.38 179 ARG B C 1
ATOM 4284 O O . ARG B 1 179 ? 23.734 7.477 18.797 1 97.38 179 ARG B O 1
ATOM 4291 N N . LEU B 1 180 ? 22.469 5.859 18.031 1 97.31 180 LEU B N 1
ATOM 4292 C CA . LEU B 1 180 ? 21.75 5.723 19.297 1 97.31 180 LEU B CA 1
ATOM 4293 C C . LEU B 1 180 ? 22.672 5.203 20.391 1 97.31 180 LEU B C 1
ATOM 4295 O O . LEU B 1 180 ? 22.656 5.715 21.516 1 97.31 180 LEU B O 1
ATOM 4299 N N . ARG B 1 181 ? 23.453 4.254 20.031 1 96.88 181 ARG B N 1
ATOM 4300 C CA . ARG B 1 181 ? 24.375 3.656 20.984 1 96.88 181 ARG B CA 1
ATOM 4301 C C . ARG B 1 181 ? 25.391 4.684 21.484 1 96.88 181 ARG B C 1
ATOM 4303 O O . ARG B 1 181 ? 25.781 4.664 22.656 1 96.88 181 ARG B O 1
ATOM 4310 N N . SER B 1 182 ? 25.828 5.488 20.609 1 97 182 SER B N 1
ATOM 4311 C CA . SER B 1 182 ? 26.844 6.48 20.938 1 97 182 SER B CA 1
ATOM 4312 C C . SER B 1 182 ? 26.344 7.477 21.969 1 97 182 SER B C 1
ATOM 4314 O O . SER B 1 182 ? 27.125 8.203 22.594 1 97 182 SER B O 1
ATOM 4316 N N . MET B 1 183 ? 25.047 7.539 22.172 1 96.75 183 MET B N 1
ATOM 4317 C CA . MET B 1 183 ? 24.453 8.516 23.078 1 96.75 183 MET B CA 1
ATOM 4318 C C . MET B 1 183 ? 24.25 7.914 24.469 1 96.75 183 MET B C 1
ATOM 4320 O O . MET B 1 183 ? 23.875 8.617 25.406 1 96.75 183 MET B O 1
ATOM 4324 N N . ARG B 1 184 ? 24.5 6.633 24.656 1 94.38 184 ARG B N 1
ATOM 4325 C CA . ARG B 1 184 ? 24.172 5.898 25.875 1 94.38 184 ARG B CA 1
ATOM 4326 C C . ARG B 1 184 ? 24.953 6.453 27.062 1 94.38 184 ARG B C 1
ATOM 4328 O O . ARG B 1 184 ? 24.469 6.426 28.203 1 94.38 184 ARG B O 1
ATOM 4335 N N . ASP B 1 185 ? 26.156 6.941 26.797 1 94.56 185 ASP B N 1
ATOM 4336 C CA . ASP B 1 185 ? 26.984 7.41 27.906 1 94.56 185 ASP B CA 1
ATOM 4337 C C . ASP B 1 185 ? 26.875 8.922 28.078 1 94.56 185 ASP B C 1
ATOM 4339 O O . ASP B 1 185 ? 27.594 9.516 28.875 1 94.56 185 ASP B O 1
ATOM 4343 N N . ARG B 1 186 ? 26.016 9.492 27.312 1 96.69 186 ARG B N 1
ATOM 4344 C CA . ARG B 1 186 ? 25.766 10.922 27.453 1 96.69 186 ARG B CA 1
ATOM 4345 C C . ARG B 1 186 ? 24.609 11.203 28.391 1 96.69 186 ARG B C 1
ATOM 4347 O O . ARG B 1 186 ? 23.828 10.305 28.703 1 96.69 186 ARG B O 1
ATOM 4354 N N . ASP B 1 187 ? 24.578 12.453 28.891 1 98 187 ASP B N 1
ATOM 4355 C CA . ASP B 1 187 ? 23.438 12.883 29.703 1 98 187 ASP B CA 1
ATOM 4356 C C . ASP B 1 187 ? 22.281 13.352 28.812 1 98 187 ASP B C 1
ATOM 4358 O O . ASP B 1 187 ? 22.234 14.523 28.438 1 98 187 ASP B O 1
ATOM 4362 N N . VAL B 1 188 ? 21.375 12.445 28.531 1 98.44 188 VAL B N 1
ATOM 4363 C CA . VAL B 1 188 ? 20.25 12.742 27.656 1 98.44 188 VAL B CA 1
ATOM 4364 C C . VAL B 1 188 ? 18.969 12.891 28.469 1 98.44 188 VAL B C 1
ATOM 4366 O O . VAL B 1 188 ? 18.641 12.023 29.281 1 98.44 188 VAL B O 1
ATOM 4369 N N . GLU B 1 189 ? 18.312 13.984 28.312 1 98.38 189 GLU B N 1
ATOM 4370 C CA . GLU B 1 189 ? 17.047 14.258 29 1 98.38 189 GLU B CA 1
ATOM 4371 C C . GLU B 1 189 ? 15.945 14.594 28 1 98.38 189 GLU B C 1
ATOM 4373 O O . GLU B 1 189 ? 16.172 15.352 27.047 1 98.38 189 GLU B O 1
ATOM 4378 N N . TYR B 1 190 ? 14.82 13.992 28.219 1 98.31 190 TYR B N 1
ATOM 4379 C CA . TYR B 1 190 ? 13.664 14.289 27.391 1 98.31 190 TYR B CA 1
ATOM 4380 C C . TYR B 1 190 ? 12.633 15.109 28.156 1 98.31 190 TYR B C 1
ATOM 4382 O O . TYR B 1 190 ? 12.422 14.883 29.344 1 98.31 190 TYR B O 1
ATOM 4390 N N . ARG B 1 191 ? 12 16.016 27.484 1 97.31 191 ARG B N 1
ATOM 4391 C CA . ARG B 1 191 ? 10.945 16.812 28.094 1 97.31 191 ARG B CA 1
ATOM 4392 C C . ARG B 1 191 ? 9.664 16.75 27.25 1 97.31 191 ARG B C 1
ATOM 4394 O O . ARG B 1 191 ? 9.719 16.781 26.031 1 97.31 191 ARG B O 1
ATOM 4401 N N . ASP B 1 192 ? 8.617 16.625 27.922 1 97.19 192 ASP B N 1
ATOM 4402 C CA . ASP B 1 192 ? 7.281 16.766 27.359 1 97.19 192 ASP B CA 1
ATOM 4403 C C . ASP B 1 192 ? 6.797 18.219 27.453 1 97.19 192 ASP B C 1
ATOM 4405 O O . ASP B 1 192 ? 6.375 18.672 28.531 1 97.19 192 ASP B O 1
ATOM 4409 N N . GLU B 1 193 ? 6.82 18.859 26.344 1 96.06 193 GLU B N 1
ATOM 4410 C CA . GLU B 1 193 ? 6.504 20.281 26.375 1 96.06 193 GLU B CA 1
ATOM 4411 C C . GLU B 1 193 ? 4.996 20.516 26.469 1 96.06 193 GLU B C 1
ATOM 4413 O O . GLU B 1 193 ? 4.223 19.812 25.812 1 96.06 193 GLU B O 1
ATOM 4418 N N . PRO B 1 194 ? 4.609 21.469 27.234 1 93.88 194 PRO B N 1
ATOM 4419 C CA . PRO B 1 194 ? 3.189 21.828 27.203 1 93.88 194 PRO B CA 1
ATOM 4420 C C . PRO B 1 194 ? 2.744 22.391 25.859 1 93.88 194 PRO B C 1
ATOM 4422 O O . PRO B 1 194 ? 3.551 22.984 25.141 1 93.88 194 PRO B O 1
ATOM 4425 N N . ILE B 1 195 ? 1.472 22.141 25.516 1 95 195 ILE B N 1
ATOM 4426 C CA . ILE B 1 195 ? 0.927 22.641 24.266 1 95 195 ILE B CA 1
ATOM 4427 C C . ILE B 1 195 ? 0.157 23.938 24.516 1 95 195 ILE B C 1
ATOM 4429 O O . ILE B 1 195 ? -1.054 23.922 24.75 1 95 195 ILE B O 1
ATOM 4433 N N . ASP B 1 196 ? 0.928 24.953 24.562 1 89.25 196 ASP B N 1
ATOM 4434 C CA . ASP B 1 196 ? 0.381 26.297 24.703 1 89.25 196 ASP B CA 1
ATOM 4435 C C . ASP B 1 196 ? 1.122 27.281 23.797 1 89.25 196 ASP B C 1
ATOM 4437 O O . ASP B 1 196 ? 2.086 26.906 23.125 1 89.25 196 ASP B O 1
ATOM 4441 N N . ALA B 1 197 ? 0.631 28.438 23.75 1 81.56 197 ALA B N 1
ATOM 4442 C CA . ALA B 1 197 ? 1.162 29.438 22.828 1 81.56 197 ALA B CA 1
ATOM 4443 C C . ALA B 1 197 ? 2.656 29.656 23.047 1 81.56 197 ALA B C 1
ATOM 4445 O O . ALA B 1 197 ? 3.426 29.75 22.078 1 81.56 197 ALA B O 1
ATOM 4446 N N . GLY B 1 198 ? 3.131 29.719 24.281 1 83 198 GLY B N 1
ATOM 4447 C CA . GLY B 1 198 ? 4.535 29.953 24.578 1 83 198 GLY B CA 1
ATOM 4448 C C . GLY B 1 198 ? 5.434 28.812 24.125 1 83 198 GLY B C 1
ATOM 4449 O O . GLY B 1 198 ? 6.434 29.047 23.438 1 83 198 GLY B O 1
ATOM 4450 N N . SER B 1 199 ? 5.098 27.719 24.438 1 87.19 199 SER B N 1
ATOM 4451 C CA . SER B 1 199 ? 5.871 26.547 24.047 1 87.19 199 SER B CA 1
ATOM 4452 C C . SER B 1 199 ? 5.879 26.375 22.531 1 87.19 199 SER B C 1
ATOM 4454 O O . SER B 1 199 ? 6.906 26.016 21.938 1 87.19 199 SER B O 1
ATOM 4456 N N . LEU B 1 200 ? 4.77 26.688 21.875 1 92.94 200 LEU B N 1
ATOM 4457 C CA . LEU B 1 200 ? 4.688 26.469 20.438 1 92.94 200 LEU B CA 1
ATOM 4458 C C . LEU B 1 200 ? 5.402 27.594 19.688 1 92.94 200 LEU B C 1
ATOM 4460 O O . LEU B 1 200 ? 5.797 27.422 18.531 1 92.94 200 LEU B O 1
ATOM 4464 N N . GLU B 1 201 ? 5.555 28.766 20.391 1 92.69 201 GLU B N 1
ATOM 4465 C CA . GLU B 1 201 ? 6.367 29.812 19.797 1 92.69 201 GLU B CA 1
ATOM 4466 C C . GLU B 1 201 ? 7.824 29.375 19.656 1 92.69 201 GLU B C 1
ATOM 4468 O O . GLU B 1 201 ? 8.453 29.609 18.625 1 92.69 201 GLU B O 1
ATOM 4473 N N . GLU B 1 202 ? 8.328 28.797 20.703 1 92.12 202 GLU B N 1
ATOM 4474 C CA . GLU B 1 202 ? 9.695 28.281 20.656 1 92.12 202 GLU B CA 1
ATOM 4475 C C . GLU B 1 202 ? 9.844 27.172 19.625 1 92.12 202 GLU B C 1
ATOM 4477 O O . GLU B 1 202 ? 10.828 27.141 18.875 1 92.12 202 GLU B O 1
ATOM 4482 N N . THR B 1 203 ? 8.898 26.328 19.625 1 95.44 203 THR B N 1
ATOM 4483 C CA . THR B 1 203 ? 8.898 25.25 18.656 1 95.44 203 THR B CA 1
ATOM 4484 C C . THR B 1 203 ? 8.859 25.797 17.234 1 95.44 203 THR B C 1
ATOM 4486 O O . THR B 1 203 ? 9.602 25.344 16.359 1 95.44 203 THR B O 1
ATOM 4489 N N . TYR B 1 204 ? 8.062 26.766 17.062 1 96.62 204 TYR B N 1
ATOM 4490 C CA . TYR B 1 204 ? 7.898 27.359 15.75 1 96.62 204 TYR B CA 1
ATOM 4491 C C . TYR B 1 204 ? 9.203 28 15.266 1 96.62 204 TYR B C 1
ATOM 4493 O O . TYR B 1 204 ? 9.586 27.844 14.109 1 96.62 204 TYR B O 1
ATOM 4501 N N . ALA B 1 205 ? 9.859 28.719 16.125 1 94.56 205 ALA B N 1
ATOM 4502 C CA . ALA B 1 205 ? 11.125 29.344 15.758 1 94.56 205 ALA B CA 1
ATOM 4503 C C . ALA B 1 205 ? 12.141 28.312 15.289 1 94.56 205 ALA B C 1
ATOM 4505 O O . ALA B 1 205 ? 12.805 28.5 14.266 1 94.56 205 ALA B O 1
ATOM 4506 N N . ALA B 1 206 ? 12.25 27.266 16 1 93.5 206 ALA B N 1
ATOM 4507 C CA . ALA B 1 206 ? 13.164 26.188 15.633 1 93.5 206 ALA B CA 1
ATOM 4508 C C . ALA B 1 206 ? 12.711 25.5 14.352 1 93.5 206 ALA B C 1
ATOM 4510 O O . ALA B 1 206 ? 13.531 25.141 13.516 1 93.5 206 ALA B O 1
ATOM 4511 N N . TYR B 1 207 ? 11.414 25.344 14.188 1 96.06 207 TYR B N 1
ATOM 4512 C CA . TYR B 1 207 ? 10.812 24.75 13 1 96.06 207 TYR B CA 1
ATOM 4513 C C . TYR B 1 207 ? 11.141 25.562 11.758 1 96.06 207 TYR B C 1
ATOM 4515 O O . TYR B 1 207 ? 11.547 25 10.734 1 96.06 207 TYR B O 1
ATOM 4523 N N . VAL B 1 208 ? 10.984 26.781 11.828 1 95.38 208 VAL B N 1
ATOM 4524 C CA . VAL B 1 208 ? 11.242 27.656 10.688 1 95.38 208 VAL B CA 1
ATOM 4525 C C . VAL B 1 208 ? 12.703 27.547 10.266 1 95.38 208 VAL B C 1
ATOM 4527 O O . VAL B 1 208 ? 13 27.422 9.078 1 95.38 208 VAL B O 1
ATOM 4530 N N . ASN B 1 209 ? 13.594 27.516 11.219 1 91.5 209 ASN B N 1
ATOM 4531 C CA . ASN B 1 209 ? 15.016 27.344 10.922 1 91.5 209 ASN B CA 1
ATOM 4532 C C . ASN B 1 209 ? 15.289 26.031 10.219 1 91.5 209 ASN B C 1
ATOM 4534 O O . ASN B 1 209 ? 16.062 25.969 9.266 1 91.5 209 ASN B O 1
ATOM 4538 N N . ASN B 1 210 ? 14.602 25.016 10.68 1 90.69 210 ASN B N 1
ATOM 4539 C CA . ASN B 1 210 ? 14.742 23.688 10.102 1 90.69 210 ASN B CA 1
ATOM 4540 C C . ASN B 1 210 ? 14.266 23.641 8.648 1 90.69 210 ASN B C 1
ATOM 4542 O O . ASN B 1 210 ? 14.945 23.094 7.781 1 90.69 210 ASN B O 1
ATOM 4546 N N . VAL B 1 211 ? 13.133 24.219 8.414 1 90 211 VAL B N 1
ATOM 4547 C CA . VAL B 1 211 ? 12.508 24.188 7.098 1 90 211 VAL B CA 1
ATOM 4548 C C . VAL B 1 211 ? 13.32 25.031 6.117 1 90 211 VAL B C 1
ATOM 4550 O O . VAL B 1 211 ? 13.555 24.609 4.977 1 90 211 VAL B O 1
ATOM 4553 N N . GLU B 1 212 ? 13.758 26.156 6.512 1 87.81 212 GLU B N 1
ATOM 4554 C CA . GLU B 1 212 ? 14.539 27.047 5.66 1 87.81 212 GLU B CA 1
ATOM 4555 C C . GLU B 1 212 ? 15.867 26.391 5.27 1 87.81 212 GLU B C 1
ATOM 4557 O O . GLU B 1 212 ? 16.312 26.516 4.125 1 87.81 212 GLU B O 1
ATOM 4562 N N . ARG B 1 213 ? 16.453 25.734 6.137 1 86.25 213 ARG B N 1
ATOM 4563 C CA . ARG B 1 213 ? 17.703 25.031 5.848 1 86.25 213 ARG B CA 1
ATOM 4564 C C . ARG B 1 213 ? 17.484 23.953 4.801 1 86.25 213 ARG B C 1
ATOM 4566 O O . ARG B 1 213 ? 18.328 23.734 3.936 1 86.25 213 ARG B O 1
ATOM 4573 N N . ALA B 1 214 ? 16.359 23.312 4.902 1 79.81 214 ALA B N 1
ATOM 4574 C CA . ALA B 1 214 ? 16.047 22.219 3.98 1 79.81 214 ALA B CA 1
ATOM 4575 C C . ALA B 1 214 ? 15.523 22.766 2.654 1 79.81 214 ALA B C 1
ATOM 4577 O O . ALA B 1 214 ? 15.289 22 1.718 1 79.81 214 ALA B O 1
ATOM 4578 N N . GLY B 1 215 ? 15.281 24.047 2.541 1 79.12 215 GLY B N 1
ATOM 4579 C CA . GLY B 1 215 ? 14.805 24.672 1.314 1 79.12 215 GLY B CA 1
ATOM 4580 C C . GLY B 1 215 ? 13.297 24.578 1.144 1 79.12 215 GLY B C 1
ATOM 4581 O O . GLY B 1 215 ? 12.789 24.656 0.023 1 79.12 215 GLY B O 1
ATOM 4582 N N . GLY B 1 216 ? 12.633 24.328 2.246 1 83 216 GLY B N 1
ATOM 4583 C CA . GLY B 1 216 ? 11.18 24.234 2.172 1 83 216 GLY B CA 1
ATOM 4584 C C . GLY B 1 216 ? 10.477 25.516 2.566 1 83 216 GLY B C 1
ATOM 4585 O O . GLY B 1 216 ? 11.125 26.531 2.834 1 83 216 GLY B O 1
ATOM 4586 N N . VAL B 1 217 ? 9.156 25.484 2.434 1 83.5 217 VAL B N 1
ATOM 4587 C CA . VAL B 1 217 ? 8.32 26.609 2.85 1 83.5 217 VAL B CA 1
ATOM 4588 C C . VAL B 1 217 ? 7.629 26.266 4.168 1 83.5 217 VAL B C 1
ATOM 4590 O O . VAL B 1 217 ? 6.93 25.266 4.27 1 83.5 217 VAL B O 1
ATOM 4593 N N . ALA B 1 218 ? 7.797 27.125 5.109 1 92.25 218 ALA B N 1
ATOM 4594 C CA . ALA B 1 218 ? 7.258 26.859 6.441 1 92.25 218 ALA B CA 1
ATOM 4595 C C . ALA B 1 218 ? 5.773 27.219 6.508 1 92.25 218 ALA B C 1
ATOM 4597 O O . ALA B 1 218 ? 5.309 28.109 5.809 1 92.25 218 ALA B O 1
ATOM 4598 N N . PHE B 1 219 ? 5.062 26.484 7.332 1 94.62 219 PHE B N 1
ATOM 4599 C CA . PHE B 1 219 ? 3.713 26.891 7.711 1 94.62 219 PHE B CA 1
ATOM 4600 C C . PHE B 1 219 ? 3.744 28.188 8.5 1 94.62 219 PHE B C 1
ATOM 4602 O O . PHE B 1 219 ? 4.742 28.5 9.156 1 94.62 219 PHE B O 1
ATOM 4609 N N . 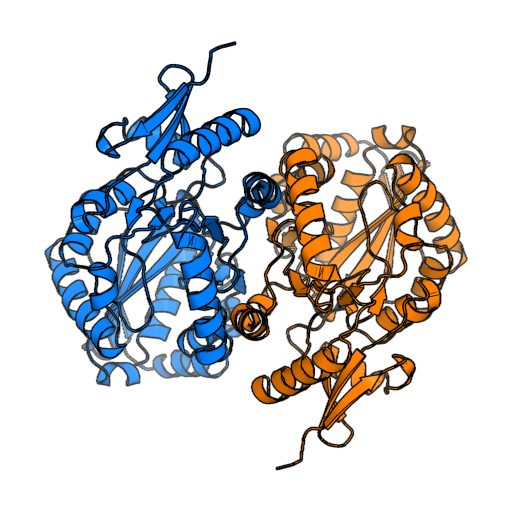PRO B 1 220 ? 2.676 28.969 8.398 1 95.62 220 PRO B N 1
ATOM 4610 C CA . PRO B 1 220 ? 2.621 30.188 9.227 1 95.62 220 PRO B CA 1
ATOM 4611 C C . PRO B 1 220 ? 2.436 29.875 10.711 1 95.62 220 PRO B C 1
ATOM 4613 O O . PRO B 1 220 ? 1.936 28.797 11.062 1 95.62 220 PRO B O 1
ATOM 4616 N N . PHE B 1 221 ? 2.824 30.797 11.562 1 96.06 221 PHE B N 1
ATOM 4617 C CA . PHE B 1 221 ? 2.676 30.609 13 1 96.06 221 PHE B CA 1
ATOM 4618 C C . PHE B 1 221 ? 1.217 30.375 13.367 1 96.06 221 PHE B C 1
ATOM 4620 O O . PHE B 1 221 ? 0.919 29.656 14.328 1 96.06 221 PHE B O 1
ATOM 4627 N N . ALA B 1 222 ? 0.321 30.953 12.586 1 96.38 222 ALA B N 1
ATOM 4628 C CA . ALA B 1 222 ? -1.109 30.781 12.828 1 96.38 222 ALA B CA 1
ATOM 4629 C C . ALA B 1 222 ? -1.484 29.312 12.859 1 96.38 222 ALA B C 1
ATOM 4631 O O . ALA B 1 222 ? -2.385 28.906 13.602 1 96.38 222 ALA B O 1
ATOM 4632 N N . PHE B 1 223 ? -0.79 28.547 12.094 1 97 223 PHE B N 1
ATOM 4633 C CA . PHE B 1 223 ? -1.044 27.109 12.086 1 97 223 PHE B CA 1
ATOM 4634 C C . PHE B 1 223 ? -0.672 26.5 13.43 1 97 223 PHE B C 1
ATOM 4636 O O . PHE B 1 223 ? -1.438 25.703 13.984 1 97 223 PHE B O 1
ATOM 4643 N N . PHE B 1 224 ? 0.458 26.812 14.016 1 96.81 224 PHE B N 1
ATOM 4644 C CA . PHE B 1 224 ? 0.904 26.312 15.305 1 96.81 224 PHE B CA 1
ATOM 4645 C C . PHE B 1 224 ? -0.013 26.781 16.422 1 96.81 224 PHE B C 1
ATOM 4647 O O . PHE B 1 224 ? -0.392 26 17.297 1 96.81 224 PHE B O 1
ATOM 4654 N N . ALA B 1 225 ? -0.347 28.047 16.328 1 96.12 225 ALA B N 1
ATOM 4655 C CA . ALA B 1 225 ? -1.285 28.578 17.312 1 96.12 225 ALA B CA 1
ATOM 4656 C C . ALA B 1 225 ? -2.627 27.859 17.234 1 96.12 225 ALA B C 1
ATOM 4658 O O . ALA B 1 225 ? -3.236 27.562 18.266 1 96.12 225 ALA B O 1
ATOM 4659 N N . GLY B 1 226 ? -3.059 27.562 16.016 1 96.5 226 GLY B N 1
ATOM 4660 C CA . GLY B 1 226 ? -4.301 26.828 15.82 1 96.5 226 GLY B CA 1
ATOM 4661 C C . GLY B 1 226 ? -4.246 25.422 16.359 1 96.5 226 GLY B C 1
ATOM 4662 O O . GLY B 1 226 ? -5.242 24.906 16.875 1 96.5 226 GLY B O 1
ATOM 4663 N N . LEU B 1 227 ? -3.094 24.75 16.234 1 97.12 227 LEU B N 1
ATOM 4664 C CA . LEU B 1 227 ? -2.922 23.422 16.828 1 97.12 227 LEU B CA 1
ATOM 4665 C C . LEU B 1 227 ? -3.164 23.469 18.344 1 97.12 227 LEU B C 1
ATOM 4667 O O . LEU B 1 227 ? -3.869 22.625 18.891 1 97.12 227 LEU B O 1
ATOM 4671 N N . ALA B 1 228 ? -2.6 24.469 18.969 1 96 228 ALA B N 1
ATOM 4672 C CA . ALA B 1 228 ? -2.738 24.609 20.406 1 96 228 ALA B CA 1
ATOM 4673 C C . ALA B 1 228 ? -4.188 24.891 20.797 1 96 228 ALA B C 1
ATOM 4675 O O . ALA B 1 228 ? -4.676 24.391 21.812 1 96 228 ALA B O 1
ATOM 4676 N N . ASP B 1 229 ? -4.852 25.641 20 1 96.19 229 ASP B N 1
ATOM 4677 C CA . ASP B 1 229 ? -6.203 26.094 20.312 1 96.19 229 ASP B CA 1
ATOM 4678 C C . ASP B 1 229 ? -7.223 24.984 20.047 1 96.19 229 ASP B C 1
ATOM 4680 O O . ASP B 1 229 ? -8.141 24.781 20.844 1 96.19 229 ASP B O 1
ATOM 4684 N N . LEU B 1 230 ? -7.031 24.312 18.922 1 96.88 230 LEU B N 1
ATOM 4685 C CA . LEU B 1 230 ? -8.094 23.438 18.438 1 96.88 230 LEU B CA 1
ATOM 4686 C C . LEU B 1 230 ? -7.77 21.969 18.719 1 96.88 230 LEU B C 1
ATOM 4688 O O . LEU B 1 230 ? -8.68 21.141 18.828 1 96.88 230 LEU B O 1
ATOM 4692 N N . LEU B 1 231 ? -6.441 21.641 18.844 1 97.06 231 LEU B N 1
ATOM 4693 C CA . LEU B 1 231 ? -6.043 20.234 18.875 1 97.06 231 LEU B CA 1
ATOM 4694 C C . LEU B 1 231 ? -5.035 19.969 20 1 97.06 231 LEU B C 1
ATOM 4696 O O . LEU B 1 231 ? -4.145 19.125 19.859 1 97.06 231 LEU B O 1
ATOM 4700 N N . ALA B 1 232 ? -5.156 20.688 21.031 1 96.56 232 ALA B N 1
ATOM 4701 C CA . ALA B 1 232 ? -4.172 20.594 22.109 1 96.56 232 ALA B CA 1
ATOM 4702 C C . ALA B 1 232 ? -4.027 19.156 22.609 1 96.56 232 ALA B C 1
ATOM 4704 O O . ALA B 1 232 ? -2.932 18.734 22.984 1 96.56 232 ALA B O 1
ATOM 4705 N N . ASP B 1 233 ? -5.09 18.422 22.641 1 97.19 233 ASP B N 1
ATOM 4706 C CA . ASP B 1 233 ? -5.074 17.062 23.188 1 97.19 233 ASP B CA 1
ATOM 4707 C C . ASP B 1 233 ? -4.578 16.062 22.141 1 97.19 233 ASP B C 1
ATOM 4709 O O . ASP B 1 233 ? -4.414 14.875 22.438 1 97.19 233 ASP B O 1
ATOM 4713 N N . ARG B 1 234 ? -4.293 16.547 20.906 1 98.19 234 ARG B N 1
ATOM 4714 C CA . ARG B 1 234 ? -3.871 15.656 19.828 1 98.19 234 ARG B CA 1
ATOM 4715 C C . ARG B 1 234 ? -2.482 16.031 19.328 1 98.19 234 ARG B C 1
ATOM 4717 O O . ARG B 1 234 ? -2.049 15.562 18.281 1 98.19 234 ARG B O 1
ATOM 4724 N N . VAL B 1 235 ? -1.852 16.906 20.031 1 97.88 235 VAL B N 1
ATOM 4725 C CA . VAL B 1 235 ? -0.505 17.344 19.672 1 97.88 235 VAL B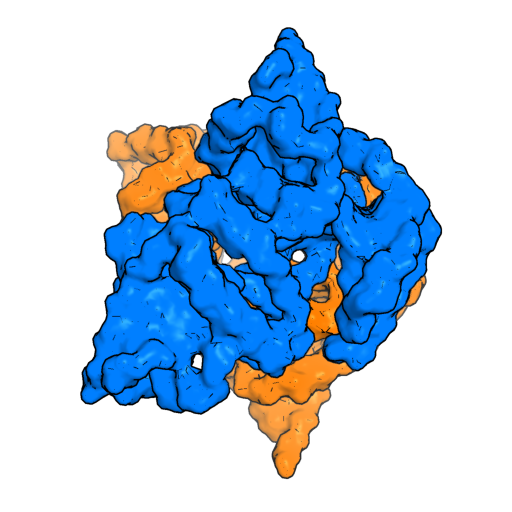 CA 1
ATOM 4726 C C . VAL B 1 235 ? 0.457 17.031 20.828 1 97.88 235 VAL B C 1
ATOM 4728 O O . VAL B 1 235 ? 0.085 17.125 22 1 97.88 235 VAL B O 1
ATOM 4731 N N . LYS B 1 236 ? 1.609 16.609 20.469 1 98 236 LYS B N 1
ATOM 4732 C CA . LYS B 1 236 ? 2.689 16.328 21.422 1 98 236 LYS B CA 1
ATOM 4733 C C . LYS B 1 236 ? 4.012 16.922 20.938 1 98 236 LYS B C 1
ATOM 4735 O O . LYS B 1 236 ? 4.324 16.859 19.75 1 98 236 LYS B O 1
ATOM 4740 N N . VAL B 1 237 ? 4.707 17.578 21.859 1 98.19 237 VAL B N 1
ATOM 4741 C CA . VAL B 1 237 ? 6.039 18.078 21.547 1 98.19 237 VAL B CA 1
ATOM 4742 C C . VAL B 1 237 ? 7.059 17.5 22.531 1 98.19 237 VAL B C 1
ATOM 4744 O O . VAL B 1 237 ? 6.918 17.641 23.734 1 98.19 237 VAL B O 1
ATOM 4747 N N . PHE B 1 238 ? 8.031 16.797 21.984 1 98.31 238 PHE B N 1
ATOM 4748 C CA . PHE B 1 238 ? 9.164 16.328 22.781 1 98.31 238 PHE B CA 1
ATOM 4749 C C . PHE B 1 238 ? 10.406 17.156 22.469 1 98.31 238 PHE B C 1
ATOM 4751 O O . PHE B 1 238 ? 10.68 17.469 21.312 1 98.31 238 PHE B O 1
ATOM 4758 N N . THR B 1 239 ? 11.078 17.5 23.531 1 97.19 239 THR B N 1
ATOM 4759 C CA . THR B 1 239 ? 12.391 18.125 23.453 1 97.19 239 THR B CA 1
ATOM 4760 C C . THR B 1 239 ? 13.469 17.219 24.031 1 97.19 239 THR B C 1
ATOM 4762 O O . THR B 1 239 ? 13.219 16.469 24.969 1 97.19 239 THR B O 1
ATOM 4765 N N . VAL B 1 240 ? 14.617 17.25 23.438 1 98.12 240 VAL B N 1
ATOM 4766 C CA . VAL B 1 240 ? 15.727 16.469 23.969 1 98.12 240 VAL B CA 1
ATOM 4767 C C . VAL B 1 240 ? 16.906 17.391 24.297 1 98.12 240 VAL B C 1
ATOM 4769 O O . VAL B 1 240 ? 17.203 18.312 23.516 1 98.12 240 VAL B O 1
ATOM 4772 N N . LEU B 1 241 ? 17.453 17.203 25.469 1 97.81 241 LEU B N 1
ATOM 4773 C CA . LEU B 1 241 ? 18.672 17.875 25.922 1 97.81 241 LEU B CA 1
ATOM 4774 C C . LEU B 1 241 ? 19.828 16.875 26.031 1 97.81 241 LEU B C 1
ATOM 4776 O O . LEU B 1 241 ? 19.641 15.758 26.5 1 97.81 241 LEU B O 1
ATOM 4780 N N . VAL B 1 242 ? 20.984 17.297 25.547 1 97.81 242 VAL B N 1
ATOM 4781 C CA . VAL B 1 242 ? 22.203 16.531 25.703 1 97.81 242 VAL B CA 1
ATOM 4782 C C . VAL B 1 242 ? 23.234 17.359 26.484 1 97.81 242 VAL B C 1
ATOM 4784 O O . VAL B 1 242 ? 23.594 18.453 26.062 1 97.81 242 VAL B O 1
ATOM 4787 N N . ASP B 1 243 ? 23.688 16.797 27.594 1 96.81 243 ASP B N 1
ATOM 4788 C CA . ASP B 1 243 ? 24.641 17.5 28.453 1 96.81 243 ASP B CA 1
ATOM 4789 C C . ASP B 1 243 ? 24.125 18.891 28.828 1 96.81 243 ASP B C 1
ATOM 4791 O O . ASP B 1 243 ? 24.875 19.875 28.734 1 96.81 243 ASP B O 1
ATOM 4795 N N . GLY B 1 244 ? 22.859 18.938 29.047 1 96 244 GLY B N 1
ATOM 4796 C CA . GLY B 1 244 ? 22.234 20.141 29.578 1 96 244 GLY B CA 1
ATOM 4797 C C . GLY B 1 244 ? 21.828 21.125 28.484 1 96 244 GLY B C 1
ATOM 4798 O O . GLY B 1 244 ? 21.219 22.156 28.766 1 96 244 GLY B O 1
ATOM 4799 N N . ARG B 1 245 ? 22.109 20.844 27.266 1 95.44 245 ARG B N 1
ATOM 4800 C CA . ARG B 1 245 ? 21.797 21.734 26.156 1 95.44 245 ARG B CA 1
ATOM 4801 C C . ARG B 1 245 ? 20.703 21.141 25.281 1 95.44 245 ARG B C 1
ATOM 4803 O O . ARG B 1 245 ? 20.766 19.984 24.891 1 95.44 245 ARG B O 1
ATOM 4810 N N . GLU B 1 246 ? 19.641 22.016 25.016 1 95.19 246 GLU B N 1
ATOM 4811 C CA . GLU B 1 246 ? 18.609 21.562 24.094 1 95.19 246 GLU B CA 1
ATOM 4812 C C . GLU B 1 246 ? 19.172 21.406 22.688 1 95.19 246 GLU B C 1
ATOM 4814 O O . GLU B 1 246 ? 19.797 22.328 22.141 1 95.19 246 GLU B O 1
ATOM 4819 N N . VAL B 1 247 ? 18.922 20.234 22.109 1 96.44 247 VAL B N 1
ATOM 4820 C CA . VAL B 1 247 ? 19.531 20 20.812 1 96.44 247 VAL B CA 1
ATOM 4821 C C . VAL B 1 247 ? 18.453 19.781 19.75 1 96.44 247 VAL B C 1
ATOM 4823 O O . VAL B 1 247 ? 18.75 19.719 18.562 1 96.44 247 VAL B O 1
ATOM 4826 N N . GLY B 1 248 ? 17.141 19.688 20.188 1 95.69 248 GLY B N 1
ATOM 4827 C CA . GLY B 1 248 ? 16.094 19.531 19.188 1 95.69 248 GLY B CA 1
ATOM 4828 C C . GLY B 1 248 ? 14.727 19.281 19.781 1 95.69 248 GLY B C 1
ATOM 4829 O O . GLY B 1 248 ? 14.609 18.906 20.953 1 95.69 248 GLY B O 1
ATOM 4830 N N . ARG B 1 249 ? 13.664 19.484 18.938 1 96.19 249 ARG B N 1
ATOM 4831 C CA . ARG B 1 249 ? 12.266 19.219 19.25 1 96.19 249 ARG B CA 1
ATOM 4832 C C . ARG B 1 249 ? 11.539 18.641 18.031 1 96.19 249 ARG B C 1
ATOM 4834 O O . ARG B 1 249 ? 11.867 18.969 16.891 1 96.19 249 ARG B O 1
ATOM 4841 N N . TYR B 1 250 ? 10.68 17.719 18.344 1 97.94 250 TYR B N 1
ATOM 4842 C CA . TYR B 1 250 ? 9.758 17.25 17.312 1 97.94 250 TYR B CA 1
ATOM 4843 C C . TYR B 1 250 ? 8.312 17.453 17.766 1 97.94 250 TYR B C 1
ATOM 4845 O O . TYR B 1 250 ? 8 17.344 18.953 1 97.94 250 TYR B O 1
ATOM 4853 N N . LEU B 1 251 ? 7.492 17.875 16.859 1 98.12 251 LEU B N 1
ATOM 4854 C CA . LEU B 1 251 ? 6.051 17.938 17.062 1 98.12 251 LEU B CA 1
ATOM 4855 C C . LEU B 1 251 ? 5.363 16.719 16.453 1 98.12 251 LEU B C 1
ATOM 4857 O O . LEU B 1 251 ? 5.645 16.344 15.32 1 98.12 251 LEU B O 1
ATOM 4861 N N . TYR B 1 252 ? 4.512 16.094 17.234 1 98.62 252 TYR B N 1
ATOM 4862 C CA . TYR B 1 252 ? 3.785 14.891 16.828 1 98.62 252 TYR B CA 1
ATOM 4863 C C . TYR B 1 252 ? 2.281 15.133 16.844 1 98.62 252 TYR B C 1
ATOM 4865 O O . TYR B 1 252 ? 1.792 15.977 17.609 1 98.62 252 TYR B O 1
ATOM 4873 N N . LEU B 1 253 ? 1.604 14.438 15.984 1 98.75 253 LEU B N 1
ATOM 4874 C CA . LEU B 1 253 ? 0.146 14.398 16.016 1 98.75 253 LEU B CA 1
ATOM 4875 C C . LEU B 1 253 ? -0.349 13.047 16.531 1 98.75 253 LEU B C 1
ATOM 4877 O O . LEU B 1 253 ? 0.154 12 16.125 1 98.75 253 LEU B O 1
ATOM 4881 N N . LEU B 1 254 ? -1.272 13.094 17.406 1 98.81 254 LEU B N 1
ATOM 4882 C CA . LEU B 1 254 ? -1.845 11.906 18.031 1 98.81 254 LEU B CA 1
ATOM 4883 C C . LEU B 1 254 ? -3.143 11.5 17.344 1 98.81 254 LEU B C 1
ATOM 4885 O O . LEU B 1 254 ? -4.203 12.055 17.625 1 98.81 254 LEU B O 1
ATOM 4889 N N . ASP B 1 255 ? -3.064 10.57 16.453 1 98.75 255 ASP B N 1
ATOM 4890 C CA . ASP B 1 255 ? -4.219 10.07 15.719 1 98.75 255 ASP B CA 1
ATOM 4891 C C . ASP B 1 255 ? -4.875 8.898 16.453 1 98.75 255 ASP B C 1
ATOM 4893 O O . ASP B 1 255 ? -4.59 7.738 16.156 1 98.75 255 ASP B O 1
ATOM 4897 N N . GLU B 1 256 ? -5.789 9.211 17.328 1 98.31 256 GLU B N 1
ATOM 4898 C CA . GLU B 1 256 ? -6.473 8.195 18.125 1 98.31 256 GLU B CA 1
ATOM 4899 C C . GLU B 1 256 ? -7.352 7.312 17.25 1 98.31 256 GLU B C 1
ATOM 4901 O O . GLU B 1 256 ? -7.496 6.117 17.516 1 98.31 256 GLU B O 1
ATOM 4906 N N . GLU B 1 257 ? -7.93 7.883 16.25 1 98.06 257 GLU B N 1
ATOM 4907 C CA . GLU B 1 257 ? -8.82 7.141 15.359 1 98.06 257 GLU B CA 1
ATOM 4908 C C . GLU B 1 257 ? -8.094 5.973 14.703 1 98.06 257 GLU B C 1
ATOM 4910 O O . GLU B 1 257 ? -8.656 4.887 14.547 1 98.06 257 GLU B O 1
ATOM 4915 N N . GLN B 1 258 ? -6.828 6.176 14.352 1 97.62 258 GLN B N 1
ATOM 4916 C CA . GLN B 1 258 ? -6.055 5.156 13.648 1 97.62 258 GLN B CA 1
ATOM 4917 C C . GLN B 1 258 ? -5 4.535 14.562 1 97.62 258 GLN B C 1
ATOM 4919 O O . GLN B 1 258 ? -4.148 3.77 14.102 1 97.62 258 GLN B O 1
ATOM 4924 N N . SER B 1 259 ? -5.004 4.922 15.844 1 97.88 259 SER B N 1
ATOM 4925 C CA . SER B 1 259 ? -4.004 4.477 16.812 1 97.88 259 SER B CA 1
ATOM 4926 C C . SER B 1 259 ? -2.592 4.645 16.266 1 97.88 259 SER B C 1
ATOM 4928 O O . SER B 1 259 ? -1.812 3.689 16.234 1 97.88 259 SER B O 1
ATOM 4930 N N . THR B 1 260 ? -2.281 5.832 15.852 1 98.62 260 THR B N 1
ATOM 4931 C CA . THR B 1 260 ? -1.007 6.113 15.195 1 98.62 260 THR B CA 1
ATOM 4932 C C . THR B 1 260 ? -0.396 7.406 15.727 1 98.62 260 THR B C 1
ATOM 4934 O O . THR B 1 260 ? -1.09 8.414 15.867 1 98.62 260 THR B O 1
ATOM 4937 N N . LEU B 1 261 ? 0.829 7.371 16.141 1 98.81 261 LEU B N 1
ATOM 4938 C CA . LEU B 1 261 ? 1.632 8.547 16.438 1 98.81 261 LEU B CA 1
ATOM 4939 C C . LEU B 1 261 ? 2.348 9.055 15.195 1 98.81 261 LEU B C 1
ATOM 4941 O O . LEU B 1 261 ? 3.242 8.383 14.672 1 98.81 261 LEU B O 1
ATOM 4945 N N . HIS B 1 262 ? 1.94 10.258 14.703 1 98.75 262 HIS B N 1
ATOM 4946 C CA . HIS B 1 262 ? 2.525 10.812 13.492 1 98.75 262 HIS B CA 1
ATOM 4947 C C . HIS B 1 262 ? 3.654 11.789 13.82 1 98.75 262 HIS B C 1
ATOM 4949 O O . HIS B 1 262 ? 3.428 12.82 14.453 1 98.75 262 HIS B O 1
ATOM 4955 N N . TYR B 1 263 ? 4.887 11.453 13.391 1 98.62 263 TYR B N 1
ATOM 4956 C CA . TYR B 1 263 ? 5.914 12.484 13.297 1 98.62 263 TYR B CA 1
ATOM 4957 C C . TYR B 1 263 ? 5.512 13.562 12.289 1 98.62 263 TYR B C 1
ATOM 4959 O O . TYR B 1 263 ? 5.277 13.273 11.117 1 98.62 263 TYR B O 1
ATOM 4967 N N . TYR B 1 264 ? 5.449 14.836 12.773 1 97.62 264 TYR B N 1
ATOM 4968 C CA . TYR B 1 264 ? 4.852 15.836 11.891 1 97.62 264 TYR B CA 1
ATOM 4969 C C . TYR B 1 264 ? 5.844 16.953 11.57 1 97.62 264 TYR B C 1
ATOM 4971 O O . TYR B 1 264 ? 6.09 17.25 10.406 1 97.62 264 TYR B O 1
ATOM 4979 N N . PHE B 1 265 ? 6.508 17.578 12.578 1 96.62 265 PHE B N 1
ATOM 4980 C CA . PHE B 1 265 ? 7.473 18.641 12.312 1 96.62 265 PHE B CA 1
ATOM 4981 C C . PHE B 1 265 ? 8.766 18.391 13.078 1 96.62 265 PHE B C 1
ATOM 4983 O O . PHE B 1 265 ? 8.742 17.984 14.242 1 96.62 265 PHE B O 1
ATOM 4990 N N . ALA B 1 266 ? 9.797 18.609 12.336 1 94.25 266 ALA B N 1
ATOM 4991 C CA . ALA B 1 266 ? 11.109 18.703 12.977 1 94.25 266 ALA B CA 1
ATOM 4992 C C . ALA B 1 266 ? 11.445 20.141 13.359 1 94.25 266 ALA B C 1
ATOM 4994 O O . ALA B 1 266 ? 11.164 21.062 12.602 1 94.25 266 ALA B O 1
ATOM 4995 N N . ALA B 1 267 ? 11.93 20.281 14.484 1 92 267 ALA B N 1
ATOM 4996 C CA . ALA B 1 267 ? 12.391 21.578 14.984 1 92 267 ALA B CA 1
ATOM 4997 C C . ALA B 1 267 ? 13.789 21.469 15.594 1 92 267 ALA B C 1
ATOM 4999 O O . ALA B 1 267 ? 13.93 21.438 16.812 1 92 267 ALA B O 1
ATOM 5000 N N . ILE B 1 268 ? 14.711 21.406 14.695 1 85.19 268 ILE B N 1
ATOM 5001 C CA . ILE B 1 268 ? 16.125 21.406 15.078 1 85.19 268 ILE B CA 1
ATOM 5002 C C . ILE B 1 268 ? 16.781 22.703 14.625 1 85.19 268 ILE B C 1
ATOM 5004 O O . ILE B 1 268 ? 16.984 22.922 13.43 1 85.19 268 ILE B O 1
ATOM 5008 N N . GLY B 1 269 ? 17.016 23.547 15.453 1 75.44 269 GLY B N 1
ATOM 5009 C CA . GLY B 1 269 ? 17.359 24.938 15.219 1 75.44 269 GLY B CA 1
ATOM 5010 C C . GLY B 1 269 ? 18.734 25.109 14.602 1 75.44 269 GLY B C 1
ATOM 5011 O O . GLY B 1 269 ? 18.922 25.969 13.734 1 75.44 269 GLY B O 1
ATOM 5012 N N . ASP B 1 270 ? 19.703 24.312 15.086 1 83.56 270 ASP B N 1
ATOM 5013 C CA . ASP B 1 270 ? 21.094 24.562 14.695 1 83.56 270 ASP B CA 1
ATOM 5014 C C . ASP B 1 270 ? 21.75 23.312 14.148 1 83.56 270 ASP B C 1
ATOM 5016 O O . ASP B 1 270 ? 21.578 22.219 14.695 1 83.56 270 ASP B O 1
ATOM 5020 N N . GLU B 1 271 ? 22.5 23.5 13.055 1 86.06 271 GLU B N 1
ATOM 5021 C CA . GLU B 1 271 ? 23.203 22.375 12.414 1 86.06 271 GLU B CA 1
ATOM 5022 C C . GLU B 1 271 ? 24.219 21.75 13.359 1 86.06 271 GLU B C 1
ATOM 5024 O O . GLU B 1 271 ? 24.531 20.562 13.25 1 86.06 271 GLU B O 1
ATOM 5029 N N . GLU B 1 272 ? 24.688 22.562 14.227 1 88.06 272 GLU B N 1
ATOM 5030 C CA . GLU B 1 272 ? 25.672 22.062 15.195 1 88.06 272 GLU B CA 1
ATOM 5031 C C . GLU B 1 272 ? 25.062 20.969 16.078 1 88.06 272 GLU B C 1
ATOM 5033 O O . GLU B 1 272 ? 25.781 20.109 16.578 1 88.06 272 GLU B O 1
ATOM 5038 N N . CYS B 1 273 ? 23.812 21.016 16.141 1 90.12 273 CYS B N 1
ATOM 5039 C CA . CYS B 1 273 ? 23.109 20.062 17.016 1 90.12 273 CYS B CA 1
ATOM 5040 C C . CYS B 1 273 ? 23.047 18.688 16.391 1 90.12 273 CYS B C 1
ATOM 5042 O O . CYS B 1 273 ? 22.797 17.688 17.078 1 90.12 273 CYS B O 1
ATOM 5044 N N . PHE B 1 274 ? 23.375 18.547 15.141 1 90.94 274 PHE B N 1
ATOM 5045 C CA . PHE B 1 274 ? 23.281 17.266 14.445 1 90.94 274 PHE B CA 1
ATOM 5046 C C . PHE B 1 274 ? 24.266 16.266 15.023 1 90.94 274 PHE B C 1
ATOM 5048 O O . PHE B 1 274 ? 24.031 15.062 15.008 1 90.94 274 PHE B O 1
ATOM 5055 N N . ALA B 1 275 ? 25.344 16.812 15.5 1 92.56 275 ALA B N 1
ATOM 5056 C CA . ALA B 1 275 ? 26.391 15.953 16.062 1 92.56 275 ALA B CA 1
ATOM 5057 C C . ALA B 1 275 ? 25.875 15.203 17.281 1 92.56 275 ALA B C 1
ATOM 5059 O O . ALA B 1 275 ? 26.438 14.164 17.656 1 92.56 275 ALA B O 1
ATOM 5060 N N . ASP B 1 276 ? 24.797 15.703 17.859 1 95.88 276 ASP B N 1
ATOM 5061 C CA . ASP B 1 276 ? 24.25 15.086 19.062 1 95.88 276 ASP B CA 1
ATOM 5062 C C . ASP B 1 276 ? 23.094 14.141 18.719 1 95.88 276 ASP B C 1
ATOM 5064 O O . ASP B 1 276 ? 22.344 13.719 19.609 1 95.88 276 ASP B O 1
ATOM 5068 N N . ASN B 1 277 ? 22.859 13.867 17.562 1 96.69 277 ASN B N 1
ATOM 5069 C CA . ASN B 1 277 ? 21.906 12.891 17.047 1 96.69 277 ASN B CA 1
ATOM 5070 C C . ASN B 1 277 ? 20.5 13.148 17.578 1 96.69 277 ASN B C 1
ATOM 5072 O O . ASN B 1 277 ? 19.844 12.234 18.078 1 96.69 277 ASN B O 1
ATOM 5076 N N . PRO B 1 278 ? 19.969 14.359 17.484 1 97.19 278 PRO B N 1
ATOM 5077 C CA . PRO B 1 278 ? 18.641 14.656 18.031 1 97.19 278 PRO B CA 1
ATOM 5078 C C . PRO B 1 278 ? 17.531 13.852 17.359 1 97.19 278 PRO B C 1
ATOM 5080 O O . PRO B 1 278 ? 16.594 13.414 18.031 1 97.19 278 PRO B O 1
ATOM 5083 N N . SER B 1 279 ? 17.609 13.617 16.062 1 97 279 SER B N 1
ATOM 5084 C CA . SER B 1 279 ? 16.578 12.875 15.336 1 97 279 SER B CA 1
ATOM 5085 C C . SER B 1 279 ? 16.453 11.453 15.867 1 97 279 SER B C 1
ATOM 5087 O O . SER B 1 279 ? 15.344 11 16.172 1 97 279 SER B O 1
ATOM 5089 N N . GLN B 1 280 ? 17.594 10.781 16.016 1 97.69 280 GLN B N 1
ATOM 5090 C CA . GLN B 1 280 ? 17.578 9.406 16.5 1 97.69 280 GLN B CA 1
ATOM 5091 C C . GLN B 1 280 ? 17.016 9.344 17.922 1 97.69 280 GLN B C 1
ATOM 5093 O O . GLN B 1 280 ? 16.234 8.445 18.234 1 97.69 280 GLN B O 1
ATOM 5098 N N . LEU B 1 281 ? 17.406 10.289 18.719 1 98.38 281 LEU B N 1
ATOM 5099 C CA . LEU B 1 281 ? 16.969 10.32 20.109 1 98.38 281 LEU B CA 1
ATOM 5100 C C . LEU B 1 281 ? 15.477 10.578 20.203 1 98.38 281 LEU B C 1
ATOM 5102 O O . LEU B 1 281 ? 14.766 9.875 20.922 1 98.38 281 LEU B O 1
ATOM 5106 N N . LEU B 1 282 ? 15 11.539 19.453 1 98.56 282 LEU B N 1
ATOM 5107 C CA . LEU B 1 282 ? 13.602 11.922 19.531 1 98.56 282 LEU B CA 1
ATOM 5108 C C . LEU B 1 282 ? 12.703 10.844 18.938 1 98.56 282 LEU B C 1
ATOM 5110 O O . LEU B 1 282 ? 11.633 10.547 19.484 1 98.56 282 LEU B O 1
ATOM 5114 N N . HIS B 1 283 ? 13.07 10.25 17.812 1 98.62 283 HIS B N 1
ATOM 5115 C CA . HIS B 1 283 ? 12.297 9.141 17.266 1 98.62 283 HIS B CA 1
ATOM 5116 C C . HIS B 1 283 ? 12.25 7.961 18.234 1 98.62 283 HIS B C 1
ATOM 5118 O O . HIS B 1 283 ? 11.188 7.395 18.469 1 98.62 283 HIS B O 1
ATOM 5124 N N . ALA B 1 284 ? 13.422 7.617 18.781 1 98.5 284 ALA B N 1
ATOM 5125 C CA . ALA B 1 284 ? 13.469 6.516 19.75 1 98.5 284 ALA B CA 1
ATOM 5126 C C . ALA B 1 284 ? 12.562 6.789 20.938 1 98.5 284 ALA B C 1
ATOM 5128 O O . ALA B 1 284 ? 11.789 5.918 21.344 1 98.5 284 ALA B O 1
ATOM 5129 N N . HIS B 1 285 ? 12.633 7.98 21.438 1 98.69 285 HIS B N 1
ATOM 5130 C CA . HIS B 1 285 ? 11.82 8.359 22.578 1 98.69 285 HIS B CA 1
ATOM 5131 C C . HIS B 1 285 ? 10.336 8.312 22.25 1 98.69 285 HIS B C 1
ATOM 5133 O O . HIS B 1 285 ? 9.539 7.766 23.016 1 98.69 285 HIS B O 1
ATOM 5139 N N . ALA B 1 286 ? 10 8.875 21.141 1 98.81 286 ALA B N 1
ATOM 5140 C CA . ALA B 1 286 ? 8.602 8.922 20.734 1 98.81 286 ALA B CA 1
ATOM 5141 C C . ALA B 1 286 ? 8.047 7.52 20.5 1 98.81 286 ALA B C 1
ATOM 5143 O O . ALA B 1 286 ? 6.898 7.23 20.859 1 98.81 286 ALA B O 1
ATOM 5144 N N . ILE B 1 287 ? 8.828 6.66 19.859 1 98.75 287 ILE B N 1
ATOM 5145 C CA . ILE B 1 287 ? 8.43 5.277 19.625 1 98.75 287 ILE B CA 1
ATOM 5146 C C . ILE B 1 287 ? 8.141 4.59 20.969 1 98.75 287 ILE B C 1
ATOM 5148 O O . ILE B 1 287 ? 7.086 3.979 21.141 1 98.75 287 ILE B O 1
ATOM 5152 N N . ARG B 1 288 ? 9.039 4.734 21.906 1 98.62 288 ARG B N 1
ATOM 5153 C CA . ARG B 1 288 ? 8.867 4.109 23.219 1 98.62 288 ARG B CA 1
ATOM 5154 C C . ARG B 1 288 ? 7.676 4.711 23.953 1 98.62 288 ARG B C 1
ATOM 5156 O O . ARG B 1 288 ? 6.91 3.988 24.594 1 98.62 288 ARG B O 1
ATOM 5163 N N . TRP B 1 289 ? 7.574 6.004 23.891 1 98.81 289 TRP B N 1
ATOM 5164 C CA . TRP B 1 289 ? 6.414 6.664 24.484 1 98.81 289 TRP B CA 1
ATOM 5165 C C . TRP B 1 289 ? 5.117 6.137 23.875 1 98.81 289 TRP B C 1
ATOM 5167 O O . TRP B 1 289 ? 4.156 5.859 24.609 1 98.81 289 TRP B O 1
ATOM 5177 N N . GLY B 1 290 ? 5.078 6.07 22.531 1 98.69 290 GLY B N 1
ATOM 5178 C CA . GLY B 1 290 ? 3.912 5.52 21.859 1 98.69 290 GLY B CA 1
ATOM 5179 C C . GLY B 1 290 ? 3.57 4.113 22.312 1 98.69 290 GLY B C 1
ATOM 5180 O O . GLY B 1 290 ? 2.396 3.773 22.469 1 98.69 290 GLY B O 1
ATOM 5181 N N . GLN B 1 291 ? 4.613 3.293 22.5 1 98.44 291 GLN B N 1
ATOM 5182 C CA . GLN B 1 291 ? 4.398 1.949 23.016 1 98.44 291 GLN B CA 1
ATOM 5183 C C . GLN B 1 291 ? 3.736 1.997 24.391 1 98.44 291 GLN B C 1
ATOM 5185 O O . GLN B 1 291 ? 2.771 1.272 24.656 1 98.44 291 GLN B O 1
ATOM 5190 N N . GLU B 1 292 ? 4.242 2.816 25.266 1 98.38 292 GLU B N 1
ATOM 5191 C CA . GLU B 1 292 ? 3.723 2.951 26.609 1 98.38 292 GLU B CA 1
ATOM 5192 C C . GLU B 1 292 ? 2.27 3.42 26.609 1 98.38 292 GLU B C 1
ATOM 5194 O O . GLU B 1 292 ? 1.481 3.037 27.469 1 98.38 292 GLU B O 1
ATOM 5199 N N . GLN B 1 293 ? 1.972 4.27 25.641 1 98.25 293 GLN B N 1
ATOM 5200 C CA . GLN B 1 293 ? 0.625 4.824 25.562 1 98.25 293 GLN B CA 1
ATOM 5201 C C . GLN B 1 293 ? -0.326 3.863 24.859 1 98.25 293 GLN B C 1
ATOM 5203 O O . GLN B 1 293 ? -1.536 4.098 24.812 1 98.25 293 GLN B O 1
ATOM 5208 N N . GLY B 1 294 ? 0.168 2.859 24.156 1 97.5 294 GLY B N 1
ATOM 5209 C CA . GLY B 1 294 ? -0.668 1.833 23.562 1 97.5 294 GLY B CA 1
ATOM 5210 C C . GLY B 1 294 ? -0.993 2.105 22.094 1 97.5 294 GLY B C 1
ATOM 5211 O O . GLY B 1 294 ? -1.955 1.555 21.562 1 97.5 294 GLY B O 1
ATOM 5212 N N . TYR B 1 295 ? -0.224 2.963 21.469 1 98.38 295 TYR B N 1
ATOM 5213 C CA . TYR B 1 295 ? -0.424 3.18 20.047 1 98.38 295 TYR B CA 1
ATOM 5214 C C . TYR B 1 295 ? 0.002 1.955 19.234 1 98.38 295 TYR B C 1
ATOM 5216 O O . TYR B 1 295 ? 0.92 1.233 19.641 1 98.38 295 TYR B O 1
ATOM 5224 N N . ARG B 1 296 ? -0.571 1.781 18.109 1 96.81 296 ARG B N 1
ATOM 5225 C CA . ARG B 1 296 ? -0.267 0.637 17.266 1 96.81 296 ARG B CA 1
ATOM 5226 C C . ARG B 1 296 ? 0.868 0.96 16.297 1 96.81 296 ARG B C 1
ATOM 5228 O O . ARG B 1 296 ? 1.703 0.102 16 1 96.81 296 ARG B O 1
ATOM 5235 N N . TYR B 1 297 ? 0.865 2.227 15.812 1 98.38 297 TYR B N 1
ATOM 5236 C CA . TYR B 1 297 ? 1.859 2.561 14.797 1 98.38 297 TYR B CA 1
ATOM 5237 C C . TYR B 1 297 ? 2.574 3.863 15.141 1 98.38 297 TYR B C 1
ATOM 5239 O O . TYR B 1 297 ? 1.987 4.754 15.766 1 98.38 297 TYR B O 1
ATOM 5247 N N . TYR B 1 298 ? 3.826 3.934 14.836 1 98.81 298 TYR B N 1
ATOM 5248 C CA . TYR B 1 298 ? 4.59 5.164 14.664 1 98.81 298 TYR B CA 1
ATOM 5249 C C . TYR B 1 298 ? 4.797 5.473 13.188 1 98.81 298 TYR B C 1
ATOM 5251 O O . TYR B 1 298 ? 5.289 4.629 12.43 1 98.81 298 TYR B O 1
ATOM 5259 N N . ASP B 1 299 ? 4.398 6.586 12.742 1 98.75 299 ASP B N 1
ATOM 5260 C CA . ASP B 1 299 ? 4.457 6.977 11.344 1 98.75 299 ASP B CA 1
ATOM 5261 C C . ASP B 1 299 ? 5.438 8.125 11.133 1 98.75 299 ASP B C 1
ATOM 5263 O O . ASP B 1 299 ? 5.293 9.188 11.734 1 98.75 299 ASP B O 1
ATOM 5267 N N . PHE B 1 300 ? 6.371 8.008 10.266 1 98.25 300 PHE B N 1
ATOM 5268 C CA . PHE B 1 300 ? 7.445 8.977 10.062 1 98.25 300 PHE B CA 1
ATOM 5269 C C . PHE B 1 300 ? 6.992 10.094 9.133 1 98.25 300 PHE B C 1
ATOM 5271 O O . PHE B 1 300 ? 7.758 11.016 8.852 1 98.25 300 PHE B O 1
ATOM 5278 N N . GLY B 1 301 ? 5.781 9.984 8.594 1 95.88 301 GLY B N 1
ATOM 5279 C CA . GLY B 1 301 ? 5.293 10.984 7.648 1 95.88 301 GLY B CA 1
ATOM 5280 C C . GLY B 1 301 ? 5.648 10.672 6.211 1 95.88 301 GLY B C 1
ATOM 5281 O O . GLY B 1 301 ? 6.273 9.648 5.93 1 95.88 301 GLY B O 1
ATOM 5282 N N . GLY B 1 302 ? 5.254 11.531 5.363 1 94.62 302 GLY B N 1
ATOM 5283 C CA . GLY B 1 302 ? 5.363 11.281 3.936 1 94.62 302 GLY B CA 1
ATOM 5284 C C . GLY B 1 302 ? 6.746 11.562 3.383 1 94.62 302 GLY B C 1
ATOM 5285 O O . GLY B 1 302 ? 7.496 12.359 3.951 1 94.62 302 GLY B O 1
ATOM 5286 N N . THR B 1 303 ? 7.09 10.922 2.324 1 94.81 303 THR B N 1
ATOM 5287 C CA . THR B 1 303 ? 8.266 11.164 1.491 1 94.81 303 THR B CA 1
ATOM 5288 C C . THR B 1 303 ? 8.023 10.68 0.064 1 94.81 303 THR B C 1
ATOM 5290 O O . THR B 1 303 ? 7.047 9.977 -0.202 1 94.81 303 THR B O 1
ATOM 5293 N N . GLY B 1 304 ? 8.82 11.156 -0.819 1 94.5 304 GLY B N 1
ATOM 5294 C CA . GLY B 1 304 ? 8.758 10.609 -2.164 1 94.5 304 GLY B CA 1
ATOM 5295 C C . GLY B 1 304 ? 9.094 9.133 -2.221 1 94.5 304 GLY B C 1
ATOM 5296 O O . GLY B 1 304 ? 9.914 8.641 -1.433 1 94.5 304 GLY B O 1
ATOM 5297 N N . ALA B 1 305 ? 8.422 8.422 -3.102 1 95.81 305 ALA B N 1
ATOM 5298 C CA . ALA B 1 305 ? 8.688 7.008 -3.344 1 95.81 305 ALA B CA 1
ATOM 5299 C C . ALA B 1 305 ? 9.922 6.828 -4.215 1 95.81 305 ALA B C 1
ATOM 5301 O O . ALA B 1 305 ? 9.82 6.422 -5.375 1 95.81 305 ALA B O 1
ATOM 5302 N N . ASP B 1 306 ? 11.023 7.113 -3.67 1 96.31 306 ASP B N 1
ATOM 5303 C CA . ASP B 1 306 ? 12.297 7.168 -4.375 1 96.31 306 ASP B CA 1
ATOM 5304 C C . ASP B 1 306 ? 13.445 6.723 -3.473 1 96.31 306 ASP B C 1
ATOM 5306 O O . ASP B 1 306 ? 13.891 7.48 -2.611 1 96.31 306 ASP B O 1
ATOM 5310 N N . TYR B 1 307 ? 13.984 5.641 -3.797 1 96 307 TYR B N 1
ATOM 5311 C CA . TYR B 1 307 ? 15.039 5.043 -2.982 1 96 307 TYR B CA 1
ATOM 5312 C C . TYR B 1 307 ? 16.281 5.93 -2.953 1 96 307 TYR B C 1
ATOM 5314 O O . TYR B 1 307 ? 17.125 5.801 -2.064 1 96 307 TYR B O 1
ATOM 5322 N N . SER B 1 308 ? 16.453 6.793 -3.936 1 94.75 308 SER B N 1
ATOM 5323 C CA . SER B 1 308 ? 17.656 7.598 -4.031 1 94.75 308 SER B CA 1
ATOM 5324 C C . SER B 1 308 ? 17.516 8.898 -3.248 1 94.75 308 SER B C 1
ATOM 5326 O O . SER B 1 308 ? 18.5 9.641 -3.088 1 94.75 308 SER B O 1
ATOM 5328 N N . ASP B 1 309 ? 16.328 9.148 -2.732 1 94.31 309 ASP B N 1
ATOM 5329 C CA . ASP B 1 309 ? 16.047 10.367 -1.98 1 94.31 309 ASP B CA 1
ATOM 5330 C C . ASP B 1 309 ? 16.578 10.273 -0.555 1 94.31 309 ASP B C 1
ATOM 5332 O O . ASP B 1 309 ? 16.453 9.234 0.094 1 94.31 309 ASP B O 1
ATOM 5336 N N . GLY B 1 310 ? 17.219 11.336 -0.071 1 93.69 310 GLY B N 1
ATOM 5337 C CA . GLY B 1 310 ? 17.812 11.359 1.256 1 93.69 310 GLY B CA 1
ATOM 5338 C C . GLY B 1 310 ? 16.797 11.18 2.367 1 93.69 310 GLY B C 1
ATOM 5339 O O . GLY B 1 310 ? 17.062 10.469 3.344 1 93.69 310 GLY B O 1
ATOM 5340 N N . VAL B 1 311 ? 15.688 11.906 2.262 1 92.56 311 VAL B N 1
ATOM 5341 C CA . VAL B 1 311 ? 14.641 11.797 3.275 1 92.56 311 VAL B CA 1
ATOM 5342 C C . VAL B 1 311 ? 14.094 10.375 3.314 1 92.56 311 VAL B C 1
ATOM 5344 O O . VAL B 1 311 ? 13.875 9.82 4.391 1 92.56 311 VAL B O 1
ATOM 5347 N N . PHE B 1 312 ? 13.93 9.719 2.141 1 96.75 312 PHE B N 1
ATOM 5348 C CA . PHE B 1 312 ? 13.508 8.328 2.045 1 96.75 312 PHE B CA 1
ATOM 5349 C C . PHE B 1 312 ? 14.477 7.41 2.781 1 96.75 312 PHE B C 1
ATOM 5351 O O . PHE B 1 312 ? 14.07 6.617 3.631 1 96.75 312 PHE B O 1
ATOM 5358 N N . ARG B 1 313 ? 15.742 7.574 2.514 1 96.31 313 ARG B N 1
ATOM 5359 C CA . ARG B 1 313 ? 16.766 6.715 3.09 1 96.31 313 ARG B CA 1
ATOM 5360 C C . ARG B 1 313 ? 16.844 6.895 4.602 1 96.31 313 ARG B C 1
ATOM 5362 O O . ARG B 1 313 ? 17.047 5.922 5.34 1 96.31 313 ARG B O 1
ATOM 5369 N N . HIS B 1 314 ? 16.734 8.141 4.996 1 95.5 314 HIS B N 1
ATOM 5370 C CA . HIS B 1 314 ? 16.781 8.422 6.426 1 95.5 314 HIS B CA 1
ATOM 5371 C C . HIS B 1 314 ? 15.641 7.703 7.152 1 95.5 314 HIS B C 1
ATOM 5373 O O . HIS B 1 314 ? 15.875 7.02 8.156 1 95.5 314 HIS B O 1
ATOM 5379 N N . LYS B 1 315 ? 14.438 7.812 6.645 1 97.19 315 LYS B N 1
ATOM 5380 C CA . LYS B 1 315 ? 13.281 7.18 7.266 1 97.19 315 LYS B CA 1
ATOM 5381 C C . LYS B 1 315 ? 13.367 5.66 7.168 1 97.19 315 LYS B C 1
ATOM 5383 O O . LYS B 1 315 ? 13.023 4.953 8.117 1 97.19 315 LYS B O 1
ATOM 5388 N N . GLU B 1 316 ? 13.82 5.188 6.051 1 97.06 316 GLU B N 1
ATOM 5389 C CA . GLU B 1 316 ? 14 3.75 5.859 1 97.06 316 GLU B CA 1
ATOM 5390 C C . GLU B 1 316 ? 14.969 3.172 6.883 1 97.06 316 GLU B C 1
ATOM 5392 O O . GLU B 1 316 ? 14.797 2.039 7.34 1 97.06 316 GLU B O 1
ATOM 5397 N N . GLY B 1 317 ? 15.93 3.93 7.262 1 97.81 317 GLY B N 1
ATOM 5398 C CA . GLY B 1 317 ? 16.984 3.484 8.156 1 97.81 317 GLY B CA 1
ATOM 5399 C C . GLY B 1 317 ? 16.484 3.113 9.539 1 97.81 317 GLY B C 1
ATOM 5400 O O . GLY B 1 317 ? 17.172 2.41 10.281 1 97.81 317 GLY B O 1
ATOM 5401 N N . TYR B 1 318 ? 15.297 3.611 9.891 1 98 318 TYR B N 1
ATOM 5402 C CA . TYR B 1 318 ? 14.742 3.301 11.203 1 98 318 TYR B CA 1
ATOM 5403 C C . TYR B 1 318 ? 14.07 1.934 11.203 1 98 318 TYR B C 1
ATOM 5405 O O . TYR B 1 318 ? 13.602 1.464 12.242 1 98 318 TYR B O 1
ATOM 5413 N N . GLY B 1 319 ? 14.008 1.31 10.031 1 96.19 319 GLY B N 1
ATOM 5414 C CA . GLY B 1 319 ? 13.508 -0.054 9.961 1 96.19 319 GLY B CA 1
ATOM 5415 C C . GLY B 1 319 ? 12 -0.132 9.82 1 96.19 319 GLY B C 1
ATOM 5416 O O . GLY B 1 319 ? 11.406 -1.19 10.039 1 96.19 319 GLY B O 1
ATOM 5417 N N . GLY B 1 320 ? 11.391 0.948 9.523 1 95.06 320 GLY B N 1
ATOM 5418 C CA . GLY B 1 320 ? 9.953 0.947 9.328 1 95.06 320 GLY B CA 1
ATOM 5419 C C . GLY B 1 320 ? 9.523 0.307 8.023 1 95.06 320 GLY B C 1
ATOM 5420 O O . GLY B 1 320 ? 10.344 0.141 7.109 1 95.06 320 GLY B O 1
ATOM 5421 N N . GLU B 1 321 ? 8.305 -0.136 7.941 1 95.31 321 GLU B N 1
ATOM 5422 C CA . GLU B 1 321 ? 7.715 -0.651 6.711 1 95.31 321 GLU B CA 1
ATOM 5423 C C . GLU B 1 321 ? 7.324 0.484 5.77 1 95.31 321 GLU B C 1
ATOM 5425 O O . GLU B 1 321 ? 6.648 1.432 6.176 1 95.31 321 GLU B O 1
ATOM 5430 N N . ALA B 1 322 ? 7.797 0.374 4.535 1 95.62 322 ALA B N 1
ATOM 5431 C CA . ALA B 1 322 ? 7.363 1.327 3.516 1 95.62 322 ALA B CA 1
ATOM 5432 C C . ALA B 1 322 ? 5.93 1.039 3.072 1 95.62 322 ALA B C 1
ATOM 5434 O O . ALA B 1 322 ? 5.602 -0.09 2.701 1 95.62 322 ALA B O 1
ATOM 5435 N N . VAL B 1 323 ? 5.09 2.031 3.09 1 96.31 323 VAL B N 1
ATOM 5436 C CA . VAL B 1 323 ? 3.699 1.881 2.678 1 96.31 323 VAL B CA 1
ATOM 5437 C C . VAL B 1 323 ? 3.344 2.963 1.66 1 96.31 323 VAL B C 1
ATOM 5439 O O . VAL B 1 323 ? 3.689 4.133 1.84 1 96.31 323 VAL B O 1
ATOM 5442 N N . PRO B 1 324 ? 2.717 2.541 0.592 1 96.12 324 PRO B N 1
ATOM 5443 C CA . PRO B 1 324 ? 2.285 3.58 -0.346 1 96.12 324 PRO B CA 1
ATOM 5444 C C . PRO B 1 324 ? 1.245 4.523 0.254 1 96.12 324 PRO B C 1
ATOM 5446 O O . PRO B 1 324 ? 0.385 4.09 1.024 1 96.12 324 PRO B O 1
ATOM 5449 N N . THR B 1 325 ? 1.396 5.816 -0.043 1 95.88 325 THR B N 1
ATOM 5450 C CA . THR B 1 325 ? 0.28 6.719 0.203 1 95.88 325 THR B CA 1
ATOM 5451 C C . THR B 1 325 ? -0.811 6.531 -0.848 1 95.88 325 THR B C 1
ATOM 5453 O O . THR B 1 325 ? -0.562 6.695 -2.043 1 95.88 325 THR B O 1
ATOM 5456 N N . GLY B 1 326 ? -1.956 6.062 -0.401 1 95.19 326 GLY B N 1
ATOM 5457 C CA . GLY B 1 326 ? -3.064 5.965 -1.336 1 95.19 326 GLY B CA 1
ATOM 5458 C C . GLY B 1 326 ? -3.494 7.309 -1.897 1 95.19 326 GLY B C 1
ATOM 5459 O O . GLY B 1 326 ? -3.949 8.18 -1.155 1 95.19 326 GLY B O 1
ATOM 5460 N N . GLN B 1 327 ? -3.242 7.512 -3.217 1 96.56 327 GLN B N 1
ATOM 5461 C CA . GLN B 1 327 ? -3.594 8.766 -3.873 1 96.56 327 GLN B CA 1
ATOM 5462 C C . GLN B 1 327 ? -4.246 8.508 -5.23 1 96.56 327 GLN B C 1
ATOM 5464 O O . GLN B 1 327 ? -3.834 7.609 -5.961 1 96.56 327 GLN B O 1
ATOM 5469 N N . TRP B 1 328 ? -5.219 9.273 -5.527 1 97.56 328 TRP B N 1
ATOM 5470 C CA . TRP B 1 328 ? -5.891 9.258 -6.82 1 97.56 328 TRP B CA 1
ATOM 5471 C C . TRP B 1 328 ? -6.074 10.68 -7.355 1 97.56 328 TRP B C 1
ATOM 5473 O O . TRP B 1 328 ? -6.16 11.633 -6.582 1 97.56 328 TRP B O 1
ATOM 5483 N N . GLN B 1 329 ? -6.164 10.789 -8.633 1 96.31 329 GLN B N 1
ATOM 5484 C CA . GLN B 1 329 ? -6.348 12.086 -9.266 1 96.31 329 GLN B CA 1
ATOM 5485 C C . GLN B 1 329 ? -7.305 11.992 -10.453 1 96.31 329 GLN B C 1
ATOM 5487 O O . GLN B 1 329 ? -7.301 11 -11.18 1 96.31 329 GLN B O 1
ATOM 5492 N N . LYS B 1 330 ? -8.078 12.961 -10.594 1 96.69 330 LYS B N 1
ATOM 5493 C CA . LYS B 1 330 ? -8.992 13.102 -11.727 1 96.69 330 LYS B CA 1
ATOM 5494 C C . LYS B 1 330 ? -8.961 14.523 -12.281 1 96.69 330 LYS B C 1
ATOM 5496 O O . LYS B 1 330 ? -9.016 15.492 -11.523 1 96.69 330 LYS B O 1
ATOM 5501 N N . GLY B 1 331 ? -8.953 14.641 -13.617 1 94.62 331 GLY B N 1
ATOM 5502 C CA . GLY B 1 331 ? -9.039 15.953 -14.242 1 94.62 331 GLY B CA 1
ATOM 5503 C C . GLY B 1 331 ? -10.414 16.578 -14.141 1 94.62 331 GLY B C 1
ATOM 5504 O O . GLY B 1 331 ? -11.422 15.906 -14.375 1 94.62 331 GLY B O 1
ATOM 5505 N N . PHE B 1 332 ? -10.398 17.828 -13.766 1 94.19 332 PHE B N 1
ATOM 5506 C CA . PHE B 1 332 ? -11.656 18.547 -13.625 1 94.19 332 PHE B CA 1
ATOM 5507 C C . PHE B 1 332 ? -11.797 19.609 -14.703 1 94.19 332 PHE B C 1
ATOM 5509 O O . PHE B 1 332 ? -12.898 20.125 -14.945 1 94.19 332 PHE B O 1
ATOM 5516 N N . SER B 1 333 ? -10.703 19.953 -15.336 1 89.75 333 SER B N 1
ATOM 5517 C CA . SER B 1 333 ? -10.719 20.922 -16.438 1 89.75 333 SER B CA 1
ATOM 5518 C C . SER B 1 333 ? -10.523 20.234 -17.781 1 89.75 333 SER B C 1
ATOM 5520 O O . SER B 1 333 ? -9.555 19.516 -17.969 1 89.75 333 SER B O 1
ATOM 5522 N N . ARG B 1 334 ? -11.305 20.516 -18.75 1 82.38 334 ARG B N 1
ATOM 5523 C CA . ARG B 1 334 ? -11.242 19.875 -20.062 1 82.38 334 ARG B CA 1
ATOM 5524 C C . ARG B 1 334 ? -10 20.312 -20.828 1 82.38 334 ARG B C 1
ATOM 5526 O O . ARG B 1 334 ? -9.391 19.516 -21.547 1 82.38 334 ARG B O 1
ATOM 5533 N N . LEU B 1 335 ? -9.672 21.484 -20.672 1 81.75 335 LEU B N 1
ATOM 5534 C CA . LEU B 1 335 ? -8.547 22 -21.438 1 81.75 335 LEU B CA 1
ATOM 5535 C C . LEU B 1 335 ? -7.285 22.062 -20.578 1 81.75 335 LEU B C 1
ATOM 5537 O O . LEU B 1 335 ? -6.191 21.766 -21.062 1 81.75 335 LEU B O 1
ATOM 5541 N N . GLY B 1 336 ? -7.43 22.422 -19.391 1 83.25 336 GLY B N 1
ATOM 5542 C CA . GLY B 1 336 ? -6.289 22.625 -18.5 1 83.25 336 GLY B CA 1
ATOM 5543 C C . GLY B 1 336 ? -5.637 21.328 -18.062 1 83.25 336 GLY B C 1
ATOM 5544 O O . GLY B 1 336 ? -4.41 21.266 -17.938 1 83.25 336 GLY B O 1
ATOM 5545 N N . TRP B 1 337 ? -6.398 20.359 -17.891 1 85 337 TRP B N 1
ATOM 5546 C CA . TRP B 1 337 ? -5.906 19.094 -17.328 1 85 337 TRP B CA 1
ATOM 5547 C C . TRP B 1 337 ? -4.957 18.406 -18.297 1 85 337 TRP B C 1
ATOM 5549 O O . TRP B 1 337 ? -3.848 18.016 -17.922 1 85 337 TRP B O 1
ATOM 5559 N N . PRO B 1 338 ? -5.293 18.312 -19.594 1 82.06 338 PRO B N 1
ATOM 5560 C CA . PRO B 1 338 ? -4.348 17.688 -20.516 1 82.06 338 PRO B CA 1
ATOM 5561 C C . PRO B 1 338 ? -3.033 18.453 -20.625 1 82.06 338 PRO B C 1
ATOM 5563 O O . PRO B 1 338 ? -1.966 17.844 -20.734 1 82.06 338 PRO B O 1
ATOM 5566 N N . ALA B 1 339 ? -3.119 19.719 -20.625 1 80.19 339 ALA B N 1
ATOM 5567 C CA . ALA B 1 339 ? -1.91 20.547 -20.672 1 80.19 339 ALA B CA 1
ATOM 5568 C C . ALA B 1 339 ? -1.049 20.328 -19.438 1 80.19 339 ALA B C 1
ATOM 5570 O O . ALA B 1 339 ? 0.172 20.188 -19.531 1 80.19 339 ALA B O 1
ATOM 5571 N N . PHE B 1 340 ? -1.718 20.328 -18.422 1 79.06 340 PHE B N 1
ATOM 5572 C CA . PHE B 1 340 ? -1.025 20.094 -17.156 1 79.06 340 PHE B CA 1
ATOM 5573 C C . PHE B 1 340 ? -0.382 18.719 -17.125 1 79.06 340 PHE B C 1
ATOM 5575 O O . PHE B 1 340 ? 0.769 18.578 -16.719 1 79.06 340 PHE B O 1
ATOM 5582 N N . ARG B 1 341 ? -1.044 17.719 -17.547 1 79.88 341 ARG B N 1
ATOM 5583 C CA . ARG B 1 341 ? -0.536 16.359 -17.562 1 79.88 341 ARG B CA 1
ATOM 5584 C C . ARG B 1 341 ? 0.684 16.234 -18.469 1 79.88 341 ARG B C 1
ATOM 5586 O O . ARG B 1 341 ? 1.645 15.531 -18.141 1 79.88 341 ARG B O 1
ATOM 5593 N N . ALA B 1 342 ? 0.627 16.844 -19.562 1 78.12 342 ALA B N 1
ATOM 5594 C CA . ALA B 1 342 ? 1.752 16.828 -20.5 1 78.12 342 ALA B CA 1
ATOM 5595 C C . ALA B 1 342 ? 2.984 17.484 -19.891 1 78.12 342 ALA B C 1
ATOM 5597 O O . ALA B 1 342 ? 4.094 16.953 -19.984 1 78.12 342 ALA B O 1
ATOM 5598 N N . ALA B 1 343 ? 2.76 18.625 -19.25 1 77.19 343 ALA B N 1
ATOM 5599 C CA . ALA B 1 343 ? 3.85 19.328 -18.594 1 77.19 343 ALA B CA 1
ATOM 5600 C C . ALA B 1 343 ? 4.453 18.484 -17.469 1 77.19 343 ALA B C 1
ATOM 5602 O O . ALA B 1 343 ? 5.672 18.438 -17.297 1 77.19 343 ALA B O 1
ATOM 5603 N N . ARG B 1 344 ? 3.619 17.844 -16.812 1 78.31 344 ARG B N 1
ATOM 5604 C CA . ARG B 1 344 ? 4.059 17.016 -15.695 1 78.31 344 ARG B CA 1
ATOM 5605 C C . ARG B 1 344 ? 4.859 15.812 -16.203 1 78.31 344 ARG B C 1
ATOM 5607 O O . ARG B 1 344 ? 5.84 15.414 -15.57 1 78.31 344 ARG B O 1
ATOM 5614 N N . SER B 1 345 ? 4.41 15.211 -17.266 1 74.5 345 SER B N 1
ATOM 5615 C CA . SER B 1 345 ? 5.141 14.094 -17.859 1 74.5 345 SER B CA 1
ATOM 5616 C C . SER B 1 345 ? 6.547 14.508 -18.281 1 74.5 345 SER B C 1
ATOM 5618 O O . SER B 1 345 ? 7.508 13.766 -18.062 1 74.5 345 SER B O 1
ATOM 5620 N N . LEU B 1 346 ? 6.652 15.695 -18.828 1 71.12 346 LEU B N 1
ATOM 5621 C CA . LEU B 1 346 ? 7.949 16.234 -19.219 1 71.12 346 LEU B CA 1
ATOM 5622 C C . LEU B 1 346 ? 8.828 16.5 -18 1 71.12 346 LEU B C 1
ATOM 5624 O O . LEU B 1 346 ? 10.023 16.219 -18.016 1 71.12 346 LEU B O 1
ATOM 5628 N N . TYR B 1 347 ? 8.227 16.922 -17 1 71.62 347 TYR B N 1
ATOM 5629 C CA . TYR B 1 347 ? 8.93 17.188 -15.742 1 71.62 347 TYR B CA 1
ATOM 5630 C C . TYR B 1 347 ? 9.461 15.898 -15.141 1 71.62 347 TYR B C 1
ATOM 5632 O O . TYR B 1 347 ? 10.609 15.844 -14.688 1 71.62 347 TYR B O 1
ATOM 5640 N N . ARG B 1 348 ? 8.664 14.961 -15.141 1 71.5 348 ARG B N 1
ATOM 5641 C CA . ARG B 1 348 ? 9.062 13.68 -14.562 1 71.5 348 ARG B CA 1
ATOM 5642 C C . ARG B 1 348 ? 10.242 13.086 -15.32 1 71.5 348 ARG B C 1
ATOM 5644 O O . ARG B 1 348 ? 11.156 12.531 -14.719 1 71.5 348 ARG B O 1
ATOM 5651 N N . LYS B 1 349 ? 10.328 13.273 -16.609 1 70.75 349 LYS B N 1
ATOM 5652 C CA . LYS B 1 349 ? 11.391 12.734 -17.453 1 70.75 349 LYS B CA 1
ATOM 5653 C C . LYS B 1 349 ? 12.711 13.453 -17.188 1 70.75 349 LYS B C 1
ATOM 5655 O O . LYS B 1 349 ? 13.781 12.844 -17.25 1 70.75 349 LYS B O 1
ATOM 5660 N N . SER B 1 350 ? 12.484 14.68 -16.719 1 69.44 350 SER B N 1
ATOM 5661 C CA . SER B 1 350 ? 13.688 15.492 -16.562 1 69.44 350 SER B CA 1
ATOM 5662 C C . SER B 1 350 ? 14.172 15.508 -15.125 1 69.44 350 SER B C 1
ATOM 5664 O O . SER B 1 350 ? 15.375 15.633 -14.867 1 69.44 350 SER B O 1
ATOM 5666 N N . THR B 1 351 ? 13.203 15.312 -14.156 1 72.25 351 THR B N 1
ATOM 5667 C CA . THR B 1 351 ? 13.562 15.594 -12.773 1 72.25 351 THR B CA 1
ATOM 5668 C C . THR B 1 351 ? 13.68 14.297 -11.977 1 72.25 351 THR B C 1
ATOM 5670 O O . THR B 1 351 ? 14.367 14.242 -10.953 1 72.25 351 THR B O 1
ATOM 5673 N N . TYR B 1 352 ? 12.961 13.367 -12.523 1 73.75 352 TYR B N 1
ATOM 5674 C CA . TYR B 1 352 ? 13.086 12.102 -11.812 1 73.75 352 TYR B CA 1
ATOM 5675 C C . TYR B 1 352 ? 14.336 11.344 -12.25 1 73.75 352 TYR B C 1
ATOM 5677 O O . TYR B 1 352 ? 14.719 11.406 -13.422 1 73.75 352 TYR B O 1
#

Secondary structure (DSSP, 8-state):
-PPEEEEEES-GGGS-HHHHHHHHHHSTT--GGGSHHHHHHHHHHS-PEE-EEEEEETTEEEEEE--EEEE---TT-HHHHHTSS-EEEEE-SSS----EESS-HHHHHHHHHHHHHTT-BTTEEEEEEE---GGGGGGHHHHHHTT-EE---EEEEEEETTS-HHHHHHHS-HHHHHHHHTTTTS-EEEEEE--SHHHHHHHHHHHHHHHHHHT--PPPHHHHHHHHHH-GGGEEEEEEEETTEEEEEEEEEEETTTTEEEEEEEE---GGGGGG-HHHHHHHHHHHHHHHHT-SEEEEEEEES-TT-HHHHHHHTTTPEEEE--EEEEE--TTHHHHHHHHHHHHHHHH-/-PPEEEEEES-GGGS-HHHHHHHHHHSTT--GGGSHHHHHHHHHHS-PEE-EEEEEETTEEEEEE--EEEE---TT-HHHHHTSS-EEEEE-SSS----EESS-HHHHHHHHHHHHHTT-BTTEEEEEEE---GGGGGGHHHHHHTT-EE---EEEEEEETTS-HHHHHHHS-HHHHHHHHTTTTS-EEEEEE--SHHHHHHHHHHHHHHHHHHT--PPPHHHHHHHHHH-GGGEEEEEEEETTEEEEEEEEEEETTTTEEEEEEEE---GGGGGG-HHHHHHHHHHHHHHHHT-SEEEEEEEES-TT-HHHHHHHTTTPEEEE--EEEEE--TTHHHHHHHHHHHHHHHH-